Protein AF-A0A5C6TJ31-F1 (afdb_monomer_lite)

Sequence (411 aa):
MTGNLILTTVEGSIDGLYTPEGHFLTENKELDAENEVLGFDVGRQWDLEPAGDDDKGMSNGYLMEEHEMTRRWHDHAVLLIPKEGLLDLTHHPGVTPVVAMVVDDLEKNPGGTVKVAENIIDELCDSGNDTQVLCTCINPIVNWCLRSGYMPLYTTAFRKTPITVVHVLVEYLAKKYQGSEDSIDWKEWLDDITKKPIGRFGISYRNFSRTILAVSPPVWKSFDAWSETIMDEKLDSELSWEYKDLEMILDLIRLRCDNTHWIVNRLLPRVASGYHNEGHSALLIQLLFHIYQFRKEPQFKHAKAMFESIINHSDGKLNFSPDRLEPTEEAWLVQTPRHDMICGPFVRLTTECHAIGAFVEASRVLKETFSLFVAEKVKWILVKDPFGVIFCLITPLIRLSADGLWRKIPA

Foldseek 3Di:
DDDDPPPPDDFDWAQFDADLVGHTDDGTDRDDCVPDDQDDDPVPPPPDDDPDPDDPDDDDPPPPDPPPPDDCPPPDDDHDAPLVRLLVCLPPPCNLSSLVVLLVCCVVPVVVRLVSLLSSLVSNLVVPDDPVSNLSRNLSVLLSCLVVVVVVSVVSNCVRPVLSSLLSVLVSLCVVQVVNLLPDPVCSNCVVLLPDQLLSVLVSCLSNLVSNCVRDVSNSVNVVVVSLVSNQVRLVVAQADFLVSLVSLVSVLVVVLVPVVCNLPGSLLSLLQHDQDPRSLVSLLVNLVVLLVCCVDSSSVVSLSSLVSNLVNNVLSPAQALVLLADPPPPPPDPPDPLCVRQVSSLVSLVSCLVSPVPVSSVVSVVVNVVNCVVCVVPNVPRPCPVSCCVNPVVSVVVCVVVVSPVPDDD

Structure (mmCIF, N/CA/C/O backbone):
data_AF-A0A5C6TJ31-F1
#
_entry.id   AF-A0A5C6TJ31-F1
#
loop_
_atom_site.group_PDB
_atom_site.id
_atom_site.type_symbol
_atom_site.label_atom_id
_atom_site.label_alt_id
_atom_site.label_comp_id
_atom_site.label_asym_id
_atom_site.label_entity_id
_atom_site.label_seq_id
_atom_site.pdbx_PDB_ins_code
_atom_site.Cartn_x
_atom_site.Cartn_y
_atom_site.Cartn_z
_atom_site.occupancy
_atom_site.B_iso_or_equiv
_atom_site.auth_seq_id
_atom_site.auth_comp_id
_atom_site.auth_asym_id
_atom_site.auth_atom_id
_atom_site.pdbx_PDB_model_num
ATOM 1 N N . MET A 1 1 ? 43.119 44.241 -17.712 1.00 30.22 1 MET A N 1
ATOM 2 C CA . MET A 1 1 ? 44.064 43.113 -17.829 1.00 30.22 1 MET A CA 1
ATOM 3 C C . MET A 1 1 ? 43.273 41.938 -18.360 1.00 30.22 1 MET A C 1
ATOM 5 O O . MET A 1 1 ? 42.423 41.415 -17.658 1.00 30.22 1 MET A O 1
ATOM 9 N N . THR A 1 2 ? 43.457 41.653 -19.642 1.00 26.61 2 THR A N 1
ATOM 10 C CA . THR A 1 2 ? 42.847 40.562 -20.404 1.00 26.61 2 THR A CA 1
ATOM 11 C C . THR A 1 2 ? 43.470 39.238 -19.970 1.00 26.61 2 THR A C 1
ATOM 13 O O . THR A 1 2 ? 44.657 39.011 -20.191 1.00 26.61 2 THR A O 1
ATOM 16 N N . GLY A 1 3 ? 42.689 38.391 -19.301 1.00 26.25 3 GLY A N 1
ATOM 17 C CA . GLY A 1 3 ? 43.051 36.996 -19.076 1.00 26.25 3 GLY A CA 1
ATOM 18 C C . GLY A 1 3 ? 42.711 36.201 -20.328 1.00 26.25 3 GLY A C 1
ATOM 19 O O . GLY A 1 3 ? 41.540 36.094 -20.679 1.00 26.25 3 GLY A O 1
ATOM 20 N N . ASN A 1 4 ? 43.734 35.696 -21.013 1.00 27.36 4 ASN A N 1
ATOM 21 C CA . ASN A 1 4 ? 43.588 34.786 -22.142 1.00 27.36 4 ASN A CA 1
ATOM 22 C C . ASN A 1 4 ? 42.868 33.511 -21.680 1.00 27.36 4 ASN A C 1
ATOM 24 O O . ASN A 1 4 ? 43.435 32.719 -20.927 1.00 27.36 4 ASN A O 1
ATOM 28 N N . LEU A 1 5 ? 41.635 33.311 -22.146 1.00 26.77 5 LEU A N 1
ATOM 29 C CA . LEU A 1 5 ? 41.031 31.986 -22.229 1.00 26.77 5 LEU A CA 1
ATOM 30 C C . LEU A 1 5 ? 41.810 31.226 -23.303 1.00 26.77 5 LEU A C 1
ATOM 32 O O . LEU A 1 5 ? 41.715 31.535 -24.487 1.00 26.77 5 LEU A O 1
ATOM 36 N N . ILE A 1 6 ? 42.640 30.280 -22.873 1.00 25.33 6 ILE A N 1
ATOM 37 C CA . ILE A 1 6 ? 43.228 29.290 -23.770 1.00 25.33 6 ILE A CA 1
ATOM 38 C C . ILE A 1 6 ? 42.062 28.411 -24.229 1.00 25.33 6 ILE A C 1
ATOM 40 O O . ILE A 1 6 ? 41.575 27.579 -23.468 1.00 25.33 6 ILE A O 1
ATOM 44 N N . LEU A 1 7 ? 41.583 28.645 -25.451 1.00 29.34 7 LEU A N 1
ATOM 45 C CA . LEU A 1 7 ? 40.771 27.685 -26.188 1.00 29.34 7 LEU A CA 1
ATOM 46 C C . LEU A 1 7 ? 41.689 26.503 -26.505 1.00 29.34 7 LEU A C 1
ATOM 48 O O . LEU A 1 7 ? 42.537 26.583 -27.387 1.00 29.34 7 LEU A O 1
ATOM 52 N N . THR A 1 8 ? 41.587 25.428 -25.730 1.00 27.31 8 THR A N 1
ATOM 53 C CA . THR A 1 8 ? 42.120 24.133 -26.156 1.00 27.31 8 THR A CA 1
ATOM 54 C C . THR A 1 8 ? 41.256 23.637 -27.305 1.00 27.31 8 THR A C 1
ATOM 56 O O . THR A 1 8 ? 40.113 23.239 -27.088 1.00 27.31 8 THR A O 1
ATOM 59 N N . THR A 1 9 ? 41.798 23.681 -28.517 1.00 33.47 9 THR A N 1
ATOM 60 C CA . THR A 1 9 ? 41.231 23.034 -29.698 1.00 33.47 9 THR A CA 1
ATOM 61 C C . THR A 1 9 ? 41.235 21.527 -29.450 1.00 33.47 9 THR A C 1
ATOM 63 O O . THR A 1 9 ? 42.295 20.915 -29.318 1.00 33.47 9 THR A O 1
ATOM 66 N N . VAL A 1 10 ? 40.054 20.933 -29.290 1.00 33.75 10 VAL A N 1
ATOM 67 C CA . VAL A 1 10 ? 39.904 19.477 -29.240 1.00 33.75 10 VAL A CA 1
ATOM 68 C C . VAL A 1 10 ? 39.718 19.021 -30.680 1.00 33.75 10 VAL A C 1
ATOM 70 O O . VAL A 1 10 ? 38.647 19.209 -31.250 1.00 33.75 10 VAL A O 1
ATOM 73 N N . GLU A 1 11 ? 40.766 18.463 -31.281 1.00 35.94 11 GLU A N 1
ATOM 74 C CA . GLU A 1 11 ? 40.647 17.738 -32.547 1.00 35.94 11 GLU A CA 1
ATOM 75 C C . GLU A 1 11 ? 39.843 16.458 -32.281 1.00 35.94 11 GLU A C 1
ATOM 77 O O . GLU A 1 11 ? 40.308 15.535 -31.609 1.00 35.94 11 GLU A O 1
ATOM 82 N N . GLY A 1 12 ? 38.595 16.431 -32.745 1.00 40.09 12 GLY A N 1
ATOM 83 C CA . GLY A 1 12 ? 37.736 15.253 -32.719 1.00 40.09 12 GLY A CA 1
ATOM 84 C C . GLY A 1 12 ? 37.425 14.817 -34.145 1.00 40.09 12 GLY A C 1
ATOM 85 O O . GLY A 1 12 ? 36.952 15.623 -34.944 1.00 40.09 12 GLY A O 1
ATOM 86 N N . SER A 1 13 ? 37.674 13.550 -34.476 1.00 40.38 13 SER A N 1
ATOM 87 C CA . SER A 1 13 ? 37.190 12.965 -35.727 1.00 40.38 13 SER A CA 1
ATOM 88 C C . SER A 1 13 ? 35.717 12.593 -35.581 1.00 40.38 13 SER A C 1
ATOM 90 O O . SER A 1 13 ? 35.320 11.985 -34.585 1.00 40.38 13 SER A O 1
ATOM 92 N N . ILE A 1 14 ? 34.896 12.945 -36.572 1.00 46.50 14 ILE A N 1
ATOM 93 C CA . ILE A 1 14 ? 33.524 12.442 -36.656 1.00 46.50 14 ILE A CA 1
ATOM 94 C C . ILE A 1 14 ? 33.490 11.276 -37.627 1.00 46.50 14 ILE A C 1
ATOM 96 O O . ILE A 1 14 ? 33.627 11.447 -38.839 1.00 46.50 14 ILE A O 1
ATOM 100 N N . ASP A 1 15 ? 33.268 10.090 -37.063 1.00 41.22 15 ASP A N 1
ATOM 101 C CA . ASP A 1 15 ? 33.197 8.833 -37.809 1.00 41.22 15 ASP A CA 1
ATOM 102 C C . ASP A 1 15 ? 31.995 8.814 -38.771 1.00 41.22 15 ASP A C 1
ATOM 104 O O . ASP A 1 15 ? 32.052 8.171 -39.815 1.00 41.22 15 ASP A O 1
ATOM 108 N N . GLY A 1 16 ? 30.933 9.584 -38.492 1.00 40.94 16 GLY A N 1
ATOM 109 C CA . GLY A 1 16 ? 29.906 9.883 -39.487 1.00 40.94 16 GLY A CA 1
ATOM 110 C C . GLY A 1 16 ? 28.793 10.835 -39.045 1.00 40.94 16 GLY A C 1
ATOM 111 O O . GLY A 1 16 ? 28.482 10.964 -37.864 1.00 40.94 16 GLY A O 1
ATOM 112 N N . LEU A 1 17 ? 28.186 11.503 -40.027 1.00 46.19 17 LEU A N 1
ATOM 113 C CA . LEU A 1 17 ? 27.038 12.402 -39.886 1.00 46.19 17 LEU A CA 1
ATOM 114 C C . LEU A 1 17 ? 25.774 11.727 -40.419 1.00 46.19 17 LEU A C 1
ATOM 116 O O . LEU A 1 17 ? 25.800 11.108 -41.483 1.00 46.19 17 LEU A O 1
ATOM 120 N N . TYR A 1 18 ? 24.662 11.890 -39.705 1.00 42.28 18 TYR A N 1
ATOM 121 C CA . TYR A 1 18 ? 23.363 11.310 -40.050 1.00 42.28 18 TYR A CA 1
ATOM 122 C C . TYR A 1 18 ? 22.241 12.339 -39.842 1.00 42.28 18 TYR A C 1
ATOM 124 O O . TYR A 1 18 ? 22.379 13.245 -39.020 1.00 42.28 18 TYR A O 1
ATOM 132 N N . THR A 1 19 ? 21.127 12.213 -40.567 1.00 41.00 19 THR A N 1
ATOM 133 C CA . THR A 1 19 ? 19.912 13.013 -40.314 1.00 41.00 19 THR A CA 1
ATOM 134 C C . THR A 1 19 ? 19.169 12.517 -39.062 1.00 41.00 19 THR A C 1
ATOM 136 O O . THR A 1 19 ? 19.394 11.379 -38.642 1.00 41.00 19 THR A O 1
ATOM 139 N N . PRO A 1 20 ? 18.237 13.305 -38.485 1.00 35.97 20 PRO A N 1
ATOM 140 C CA . PRO A 1 20 ? 17.382 12.854 -37.377 1.00 35.97 20 PRO A CA 1
ATOM 141 C C . PRO A 1 20 ? 16.565 11.585 -37.684 1.00 35.97 20 PRO A C 1
ATOM 143 O O . PRO A 1 20 ? 16.226 10.829 -36.779 1.00 35.97 20 PRO A O 1
ATOM 146 N N . GLU A 1 21 ? 16.273 11.320 -38.959 1.00 35.50 21 GLU A N 1
ATOM 147 C CA . GLU A 1 21 ? 15.597 10.109 -39.445 1.00 35.50 21 GLU A CA 1
ATOM 148 C C . GLU A 1 21 ? 16.565 8.944 -39.733 1.00 35.50 21 GLU A C 1
ATOM 150 O O . GLU A 1 21 ? 16.144 7.903 -40.236 1.00 35.50 21 GLU A O 1
ATOM 155 N N . GLY A 1 22 ? 17.859 9.104 -39.439 1.00 33.72 22 GLY A N 1
ATOM 156 C CA . GLY A 1 22 ? 18.880 8.063 -39.565 1.00 33.72 22 GLY A CA 1
ATOM 157 C C . GLY A 1 22 ? 19.508 7.920 -40.954 1.00 33.72 22 GLY A C 1
ATOM 158 O O . GLY A 1 22 ? 20.208 6.936 -41.198 1.00 33.72 22 GLY A O 1
ATOM 159 N N . HIS A 1 23 ? 19.300 8.868 -41.875 1.00 40.34 23 HIS A N 1
ATOM 160 C CA . HIS A 1 23 ? 19.942 8.810 -43.192 1.00 40.34 23 HIS A CA 1
ATOM 161 C C . HIS A 1 23 ? 21.413 9.212 -43.094 1.00 40.34 23 HIS A C 1
ATOM 163 O O . HIS A 1 23 ? 21.731 10.277 -42.572 1.00 40.34 23 HIS A O 1
ATOM 169 N N . PHE A 1 24 ? 22.304 8.374 -43.618 1.00 40.56 24 PHE A N 1
ATOM 170 C CA . PHE A 1 24 ? 23.742 8.635 -43.649 1.00 40.56 24 PHE A CA 1
ATOM 171 C C . PHE A 1 24 ? 24.081 9.802 -44.582 1.00 40.56 24 PHE A C 1
ATOM 173 O O . PHE A 1 24 ? 23.656 9.819 -45.738 1.00 40.56 24 PHE A O 1
ATOM 180 N N . LEU A 1 25 ? 24.852 10.764 -44.075 1.00 45.09 25 LEU A N 1
ATOM 181 C CA . LEU A 1 25 ? 25.280 11.954 -44.805 1.00 45.09 25 LEU A CA 1
ATOM 182 C C . LEU A 1 25 ? 26.745 11.851 -45.252 1.00 45.09 25 LEU A C 1
ATOM 184 O O . LEU A 1 25 ? 27.029 12.135 -46.412 1.00 45.09 25 LEU A O 1
ATOM 188 N N . THR A 1 26 ? 27.671 11.455 -44.367 1.00 44.28 26 THR A N 1
ATOM 189 C CA . THR A 1 26 ? 29.106 11.275 -44.688 1.00 44.28 26 THR A CA 1
ATOM 190 C C . THR A 1 26 ? 29.853 10.534 -43.567 1.00 44.28 26 THR A C 1
ATOM 192 O O . THR A 1 26 ? 29.383 10.558 -42.433 1.00 44.28 26 THR A O 1
ATOM 195 N N . GLU A 1 27 ? 31.016 9.930 -43.854 1.00 44.12 27 GLU A N 1
ATOM 196 C CA . GLU A 1 27 ? 31.978 9.377 -42.870 1.00 44.12 27 GLU A CA 1
ATOM 197 C C . GLU A 1 27 ? 33.324 10.117 -42.913 1.00 44.12 27 GLU A C 1
ATOM 199 O O . GLU A 1 27 ? 33.646 10.736 -43.928 1.00 44.12 27 GLU A O 1
ATOM 204 N N . ASN A 1 28 ? 34.100 10.021 -41.826 1.00 39.88 28 ASN A N 1
ATOM 205 C CA . ASN A 1 28 ? 35.513 10.416 -41.725 1.00 39.88 28 ASN A CA 1
ATOM 206 C C . ASN A 1 28 ? 35.839 11.827 -42.237 1.00 39.88 28 ASN A C 1
ATOM 208 O O . ASN A 1 28 ? 36.652 11.998 -43.148 1.00 39.88 28 ASN A O 1
ATOM 212 N N . LYS A 1 29 ? 35.229 12.850 -41.631 1.00 46.78 29 LYS A N 1
ATOM 213 C CA . LYS A 1 29 ? 35.625 14.242 -41.876 1.00 46.78 29 LYS A CA 1
ATOM 214 C C . LYS A 1 29 ? 36.415 14.767 -40.677 1.00 46.78 29 LYS A C 1
ATOM 216 O O . LYS A 1 29 ? 35.905 14.765 -39.557 1.00 46.78 29 LYS A O 1
ATOM 221 N N . GLU A 1 30 ? 37.654 15.194 -40.914 1.00 40.50 30 GLU A N 1
ATOM 222 C CA . GLU A 1 30 ? 38.370 16.071 -39.983 1.00 40.50 30 GLU A CA 1
ATOM 223 C C . GLU A 1 30 ? 37.654 17.423 -39.999 1.00 40.50 30 GLU A C 1
ATOM 225 O O . GLU A 1 30 ? 37.499 18.035 -41.058 1.00 40.50 30 GLU A O 1
ATOM 230 N N . LEU A 1 31 ? 37.136 17.834 -38.845 1.00 45.06 31 LEU A N 1
ATOM 231 C CA . LEU A 1 31 ? 36.422 19.095 -38.702 1.00 45.06 31 LEU A CA 1
ATOM 232 C C . LEU A 1 31 ? 37.384 20.134 -38.144 1.00 45.06 31 LEU A C 1
ATOM 234 O O . LEU A 1 31 ? 37.919 19.973 -37.046 1.00 45.06 31 LEU A O 1
ATOM 238 N N . ASP A 1 32 ? 37.593 21.198 -38.908 1.00 42.03 32 ASP A N 1
ATOM 239 C CA . ASP A 1 32 ? 38.393 22.335 -38.477 1.00 42.03 32 ASP A CA 1
ATOM 240 C C . ASP A 1 32 ? 37.523 23.268 -37.627 1.00 42.03 32 ASP A C 1
ATOM 242 O O . ASP A 1 32 ? 36.708 24.033 -38.147 1.00 42.03 32 ASP A O 1
ATOM 246 N N . ALA A 1 33 ? 37.699 23.198 -36.306 1.00 40.59 33 ALA A N 1
ATOM 247 C CA . ALA A 1 33 ? 36.949 23.996 -35.340 1.00 40.59 33 ALA A CA 1
ATOM 248 C C . ALA A 1 33 ? 37.128 25.520 -35.513 1.00 40.59 33 ALA A C 1
ATOM 250 O O . ALA A 1 33 ? 36.310 26.279 -34.991 1.00 40.59 33 ALA A O 1
ATOM 251 N N . GLU A 1 34 ? 38.167 25.986 -36.224 1.00 36.69 34 GLU A N 1
ATOM 252 C CA . GLU A 1 34 ? 38.384 27.415 -36.492 1.00 36.69 34 GLU A CA 1
ATOM 253 C C . GLU A 1 34 ? 37.580 27.927 -37.699 1.00 36.69 34 GLU A C 1
ATOM 255 O O . GLU A 1 34 ? 37.225 29.107 -37.733 1.00 36.69 34 GLU A O 1
ATOM 260 N N . ASN A 1 35 ? 37.249 27.057 -38.663 1.00 35.12 35 ASN A N 1
ATOM 261 C CA . ASN A 1 35 ? 36.611 27.437 -39.933 1.00 35.12 35 ASN A CA 1
ATOM 262 C C . ASN A 1 35 ? 35.199 26.860 -40.130 1.00 35.12 35 ASN A C 1
ATOM 264 O O . ASN A 1 35 ? 34.383 27.445 -40.847 1.00 35.12 35 ASN A O 1
ATOM 268 N N . GLU A 1 36 ? 34.875 25.739 -39.489 1.00 37.50 36 GLU A N 1
ATOM 269 C CA . GLU A 1 36 ? 33.559 25.108 -39.539 1.00 37.50 36 GLU A CA 1
ATOM 270 C C . GLU A 1 36 ? 32.811 25.405 -38.233 1.00 37.50 36 GLU A C 1
ATOM 272 O O . GLU A 1 36 ? 32.905 24.687 -37.241 1.00 37.50 36 GLU A O 1
ATOM 277 N N . VAL A 1 37 ? 32.068 26.517 -38.213 1.00 36.03 37 VAL A N 1
ATOM 278 C CA . VAL A 1 37 ? 31.264 26.912 -37.047 1.00 36.03 37 VAL A CA 1
ATOM 279 C C . VAL A 1 37 ? 30.212 25.842 -36.752 1.00 36.03 37 VAL A C 1
ATOM 281 O O . VAL A 1 37 ? 29.202 25.743 -37.448 1.00 36.03 37 VAL A O 1
ATOM 284 N N . LEU A 1 38 ? 30.415 25.090 -35.671 1.00 43.53 38 LEU A N 1
ATOM 285 C CA . LEU A 1 38 ? 29.417 24.205 -35.070 1.00 43.53 38 LEU A CA 1
ATOM 286 C C . LEU A 1 38 ? 29.265 24.574 -33.587 1.00 43.53 38 LEU A C 1
ATOM 288 O O . LEU A 1 38 ? 29.634 23.824 -32.693 1.00 43.53 38 LEU A O 1
ATOM 292 N N . GLY A 1 39 ? 28.743 25.779 -33.332 1.00 32.53 39 GLY A N 1
ATOM 293 C CA . GLY A 1 39 ? 28.437 26.282 -31.989 1.00 32.53 39 GLY A CA 1
ATOM 294 C C . GLY A 1 39 ? 27.936 27.731 -31.996 1.00 32.53 39 GLY A C 1
ATOM 295 O O . GLY A 1 39 ? 28.534 28.599 -32.626 1.00 32.53 39 GLY A O 1
ATOM 296 N N . PHE A 1 40 ? 26.814 27.986 -31.320 1.00 31.69 40 PHE A N 1
ATOM 297 C CA . PHE A 1 40 ? 26.143 29.289 -31.233 1.00 31.69 40 PHE A CA 1
ATOM 298 C C . PHE A 1 40 ? 26.734 30.128 -30.080 1.00 31.69 40 PHE A C 1
ATOM 300 O O . PHE A 1 40 ? 26.776 29.655 -28.946 1.00 31.69 40 PHE A O 1
ATOM 307 N N . ASP A 1 41 ? 27.128 31.381 -30.335 1.00 32.56 41 ASP A N 1
ATOM 308 C CA . ASP A 1 41 ? 27.379 32.390 -29.292 1.00 32.56 41 ASP A CA 1
ATOM 309 C C . ASP A 1 41 ? 26.077 33.168 -29.041 1.00 32.56 41 ASP A C 1
ATOM 311 O O . ASP A 1 41 ? 25.652 33.994 -29.854 1.00 32.56 41 ASP A O 1
ATOM 315 N N . VAL A 1 42 ? 25.417 32.889 -27.914 1.00 35.09 42 VAL A N 1
ATOM 316 C CA . VAL A 1 42 ? 24.144 33.519 -27.513 1.00 35.09 42 VAL A CA 1
ATOM 317 C C . VAL A 1 42 ? 24.301 35.037 -27.284 1.00 35.09 42 VAL A C 1
ATOM 319 O O . VAL A 1 42 ? 23.316 35.772 -27.308 1.00 35.09 42 VAL A O 1
ATOM 322 N N . GLY A 1 43 ? 25.529 35.548 -27.128 1.00 35.78 43 GLY A N 1
ATOM 323 C CA . GLY A 1 43 ? 25.809 36.963 -26.877 1.00 35.78 43 GLY A CA 1
ATOM 324 C C . GLY A 1 43 ? 25.812 37.878 -28.108 1.00 35.78 43 GLY A C 1
ATOM 325 O O . GLY A 1 43 ? 25.883 39.094 -27.939 1.00 35.78 43 GLY A O 1
ATOM 326 N N . ARG A 1 44 ? 25.741 37.342 -29.337 1.00 38.81 44 ARG A N 1
ATOM 327 C CA . ARG A 1 44 ? 25.917 38.126 -30.583 1.00 38.81 44 ARG A CA 1
ATOM 328 C C . ARG A 1 44 ? 24.665 38.299 -31.442 1.00 38.81 44 ARG A C 1
ATOM 330 O O . ARG A 1 44 ? 24.761 38.710 -32.594 1.00 38.81 44 ARG A O 1
ATOM 337 N N . GLN A 1 45 ? 23.478 38.038 -30.904 1.00 37.31 45 GLN A N 1
ATOM 338 C CA . GLN A 1 45 ? 22.242 38.060 -31.695 1.00 37.31 45 GLN A CA 1
ATOM 339 C C . GLN A 1 45 ? 21.772 39.466 -32.145 1.00 37.31 45 GLN A C 1
ATOM 341 O O . GLN A 1 45 ? 20.673 39.577 -32.677 1.00 37.31 45 GLN A O 1
ATOM 346 N N . TRP A 1 46 ? 22.526 40.549 -31.911 1.00 35.75 46 TRP A N 1
ATOM 347 C CA . TRP A 1 46 ? 22.027 41.922 -32.117 1.00 35.75 46 TRP A CA 1
ATOM 348 C C . TRP A 1 46 ? 22.612 42.690 -33.314 1.00 35.75 46 TRP A C 1
ATOM 350 O O . TRP A 1 46 ? 22.091 43.758 -33.607 1.00 35.75 46 TRP A O 1
ATOM 360 N N . ASP A 1 47 ? 23.577 42.148 -34.070 1.00 35.91 47 ASP A N 1
ATOM 361 C CA . ASP A 1 47 ? 24.265 42.927 -35.126 1.00 35.91 47 ASP A CA 1
ATOM 362 C C . ASP A 1 47 ? 24.164 42.358 -36.557 1.00 35.91 47 ASP A C 1
ATOM 364 O O . ASP A 1 47 ? 24.973 42.697 -37.419 1.00 35.91 47 ASP A O 1
ATOM 368 N N . LEU A 1 48 ? 23.179 41.512 -36.865 1.00 40.00 48 LEU A N 1
ATOM 369 C CA . LEU A 1 48 ? 22.950 41.070 -38.248 1.00 40.00 48 LEU A CA 1
ATOM 370 C C . LEU A 1 48 ? 21.645 41.657 -38.785 1.00 40.00 48 LEU A C 1
ATOM 372 O O . LEU A 1 48 ? 20.598 41.009 -38.778 1.00 40.00 48 LEU A O 1
ATOM 376 N N . GLU A 1 49 ? 21.717 42.903 -39.257 1.00 33.81 49 GLU A N 1
ATOM 377 C CA . GLU A 1 49 ? 20.713 43.423 -40.185 1.00 33.81 49 GLU A CA 1
ATOM 378 C C . GLU A 1 49 ? 20.723 42.576 -41.474 1.00 33.81 49 GLU A C 1
ATOM 380 O O . GLU A 1 49 ? 21.796 42.196 -41.957 1.00 33.81 49 GLU A O 1
ATOM 385 N N . PRO A 1 50 ? 19.556 42.255 -42.058 1.00 40.12 50 PRO A N 1
ATOM 386 C CA . PRO A 1 50 ? 19.511 41.564 -43.337 1.00 40.12 50 PRO A CA 1
ATOM 387 C C . PRO A 1 50 ? 20.079 42.481 -44.426 1.00 40.12 50 PRO A C 1
ATOM 389 O O . PRO A 1 50 ? 19.644 43.623 -44.567 1.00 40.12 50 PRO A O 1
ATOM 392 N N . ALA A 1 51 ? 21.039 41.976 -45.205 1.00 39.25 51 ALA A N 1
ATOM 393 C CA . ALA A 1 51 ? 21.554 42.672 -46.377 1.00 39.25 51 ALA A CA 1
ATOM 394 C C . ALA A 1 51 ? 20.388 43.000 -47.326 1.00 39.25 51 ALA A C 1
ATOM 396 O O . ALA A 1 51 ? 19.753 42.101 -47.878 1.00 39.25 51 ALA A O 1
ATOM 397 N N . GLY A 1 52 ? 20.079 44.291 -47.452 1.00 30.80 52 GLY A N 1
ATOM 398 C CA . GLY A 1 52 ? 19.108 44.805 -48.409 1.00 30.80 52 GLY A CA 1
ATOM 399 C C . GLY A 1 52 ? 19.610 44.620 -49.840 1.00 30.80 52 GLY A C 1
ATOM 400 O O . GLY A 1 52 ? 20.793 44.785 -50.120 1.00 30.80 52 GLY A O 1
ATOM 401 N N . ASP A 1 53 ? 18.686 44.286 -50.734 1.00 41.16 53 ASP A N 1
ATOM 402 C CA . ASP A 1 53 ? 18.905 43.823 -52.113 1.00 41.16 53 ASP A CA 1
ATOM 403 C C . ASP A 1 53 ? 19.435 44.883 -53.107 1.00 41.16 53 ASP A C 1
ATOM 405 O O . ASP A 1 53 ? 19.389 44.684 -54.320 1.00 41.16 53 ASP A O 1
ATOM 409 N N . ASP A 1 54 ? 19.966 46.007 -52.632 1.00 42.56 54 ASP A N 1
ATOM 410 C CA . ASP A 1 54 ? 20.362 47.128 -53.482 1.00 42.56 54 ASP A CA 1
ATOM 411 C C . ASP A 1 54 ? 21.808 47.550 -53.217 1.00 42.56 54 ASP A C 1
ATOM 413 O O . ASP A 1 54 ? 22.061 48.574 -52.597 1.00 42.56 54 ASP A O 1
ATOM 417 N N . ASP A 1 55 ? 22.769 46.804 -53.767 1.00 39.09 55 ASP A N 1
ATOM 418 C CA . ASP A 1 55 ? 24.067 47.393 -54.110 1.00 39.09 55 ASP A CA 1
ATOM 419 C C . ASP A 1 55 ? 24.586 46.859 -55.449 1.00 39.09 55 ASP A C 1
ATOM 421 O O . ASP A 1 55 ? 25.340 45.891 -55.582 1.00 39.09 55 ASP A O 1
ATOM 425 N N . LYS A 1 56 ? 24.153 47.555 -56.504 1.00 44.28 56 LYS A N 1
ATOM 426 C CA . LYS A 1 56 ? 24.809 47.541 -57.807 1.00 44.28 56 LYS A CA 1
ATOM 427 C C . LYS A 1 56 ? 26.096 48.355 -57.722 1.00 44.28 56 LYS A C 1
ATOM 429 O O . LYS A 1 56 ? 26.064 49.572 -57.877 1.00 44.28 56 LYS A O 1
ATOM 434 N N . GLY A 1 57 ? 27.230 47.670 -57.646 1.00 37.81 57 GLY A N 1
ATOM 435 C CA . GLY A 1 57 ? 28.491 48.234 -58.119 1.00 37.81 57 GLY A CA 1
ATOM 436 C C . GLY A 1 57 ? 29.704 47.854 -57.293 1.00 37.81 57 GLY A C 1
ATOM 437 O O . GLY A 1 57 ? 30.008 48.511 -56.311 1.00 37.81 57 GLY A O 1
ATOM 438 N N . MET A 1 58 ? 30.443 46.855 -57.769 1.00 29.97 58 MET A N 1
ATOM 439 C CA . MET A 1 58 ? 31.882 46.921 -58.070 1.00 29.97 58 MET A CA 1
ATOM 440 C C . MET A 1 58 ? 32.367 45.491 -58.307 1.00 29.97 58 MET A C 1
ATOM 442 O O . MET A 1 58 ? 32.315 44.634 -57.430 1.00 29.97 58 MET A O 1
ATOM 446 N N . SER A 1 59 ? 32.819 45.228 -59.531 1.00 40.03 59 SER A N 1
ATOM 447 C CA . SER A 1 59 ? 33.491 43.983 -59.878 1.00 40.03 59 SER A CA 1
ATOM 448 C C . SER A 1 59 ? 34.788 43.848 -59.088 1.00 40.03 59 SER A C 1
ATOM 450 O O . SER A 1 59 ? 35.566 44.798 -59.062 1.00 40.03 59 SER A O 1
ATOM 452 N N . ASN A 1 60 ? 35.095 42.652 -58.599 1.00 30.72 60 ASN A N 1
ATOM 453 C CA . ASN A 1 60 ? 36.475 42.184 -58.578 1.00 30.72 60 ASN A CA 1
ATOM 454 C C . ASN A 1 60 ? 36.498 40.689 -58.894 1.00 30.72 60 ASN A C 1
ATOM 456 O O . ASN A 1 60 ? 35.864 39.874 -58.228 1.00 30.72 60 ASN A O 1
ATOM 460 N N . GLY A 1 61 ? 37.185 40.368 -59.989 1.00 31.27 61 GLY A N 1
ATOM 461 C CA . GLY A 1 61 ? 37.297 39.044 -60.585 1.00 31.27 61 GLY A CA 1
ATOM 462 C C . GLY A 1 61 ? 38.181 38.107 -59.772 1.00 31.27 61 GLY A C 1
ATOM 463 O O . GLY A 1 61 ? 39.280 37.787 -60.200 1.00 31.27 61 GLY A O 1
ATOM 464 N N . TYR A 1 62 ? 37.664 37.657 -58.631 1.00 30.98 62 TYR A N 1
ATOM 465 C CA . TYR A 1 62 ? 38.226 36.580 -57.805 1.00 30.98 62 TYR A CA 1
ATOM 466 C C . TYR A 1 62 ? 37.170 35.504 -57.478 1.00 30.98 62 TYR A C 1
ATOM 468 O O . TYR A 1 62 ? 37.286 34.778 -56.502 1.00 30.98 62 TYR A O 1
ATOM 476 N N . LEU A 1 63 ? 36.111 35.407 -58.290 1.00 35.06 63 LEU A N 1
ATOM 477 C CA . LEU A 1 63 ? 34.954 34.525 -58.063 1.00 35.06 63 LEU A CA 1
ATOM 478 C C . LEU A 1 63 ? 34.988 33.205 -58.852 1.00 35.06 63 LEU A C 1
ATOM 480 O O . LEU A 1 63 ? 33.959 32.556 -59.010 1.00 35.06 63 LEU A O 1
ATOM 484 N N . MET A 1 64 ? 36.136 32.793 -59.384 1.00 34.53 64 MET A N 1
ATOM 485 C CA . MET A 1 64 ? 36.229 31.575 -60.196 1.00 34.53 64 MET A CA 1
ATOM 486 C C . MET A 1 64 ? 37.571 30.885 -59.944 1.00 34.53 64 MET A C 1
ATOM 488 O O . MET A 1 64 ? 38.484 31.103 -60.725 1.00 34.53 64 MET A O 1
ATOM 492 N N . GLU A 1 65 ? 37.695 30.133 -58.840 1.00 29.22 65 GLU A N 1
ATOM 493 C CA . GLU A 1 65 ? 38.456 28.856 -58.783 1.00 29.22 65 GLU A CA 1
ATOM 494 C C . GLU A 1 65 ? 38.473 28.146 -57.406 1.00 29.22 65 GLU A C 1
ATOM 496 O O . GLU A 1 65 ? 38.952 27.024 -57.331 1.00 29.22 65 GLU A O 1
ATOM 501 N N . GLU A 1 66 ? 37.856 28.678 -56.340 1.00 30.58 66 GLU A N 1
ATOM 502 C CA . GLU A 1 66 ? 37.755 27.971 -55.033 1.00 30.58 66 GLU A CA 1
ATOM 503 C C . GLU A 1 66 ? 36.314 27.606 -54.611 1.00 30.58 66 GLU A C 1
ATOM 505 O O . GLU A 1 66 ? 35.993 27.444 -53.434 1.00 30.58 66 GLU A O 1
ATOM 510 N N . HIS A 1 67 ? 35.407 27.435 -55.573 1.00 30.91 67 HIS A N 1
ATOM 511 C CA . HIS A 1 67 ? 34.002 27.090 -55.310 1.00 30.91 67 HIS A CA 1
ATOM 512 C C . HIS A 1 67 ? 33.687 25.588 -55.403 1.00 30.91 67 HIS A C 1
ATOM 514 O O . HIS A 1 67 ? 32.631 25.214 -55.908 1.00 30.91 67 HIS A O 1
ATOM 520 N N . GLU A 1 68 ? 34.549 24.718 -54.867 1.00 32.47 68 GLU A N 1
ATOM 521 C CA . GLU A 1 68 ? 34.192 23.300 -54.654 1.00 32.47 68 GLU A CA 1
ATOM 522 C C . GLU A 1 68 ? 33.997 22.893 -53.185 1.00 32.47 68 GLU A C 1
ATOM 524 O O . GLU A 1 68 ? 33.460 21.817 -52.937 1.00 32.47 68 GLU A O 1
ATOM 529 N N . MET A 1 69 ? 34.305 23.744 -52.195 1.00 31.75 69 MET A N 1
ATOM 530 C CA . MET A 1 69 ? 34.263 23.326 -50.778 1.00 31.75 69 MET A CA 1
ATOM 531 C C . MET A 1 69 ? 33.228 24.017 -49.883 1.00 31.75 69 MET A C 1
ATOM 533 O O . MET A 1 69 ? 33.263 23.863 -48.669 1.00 31.75 69 MET A O 1
ATOM 537 N N . THR A 1 70 ? 32.236 24.708 -50.447 1.00 34.28 70 THR A N 1
ATOM 538 C CA . THR A 1 70 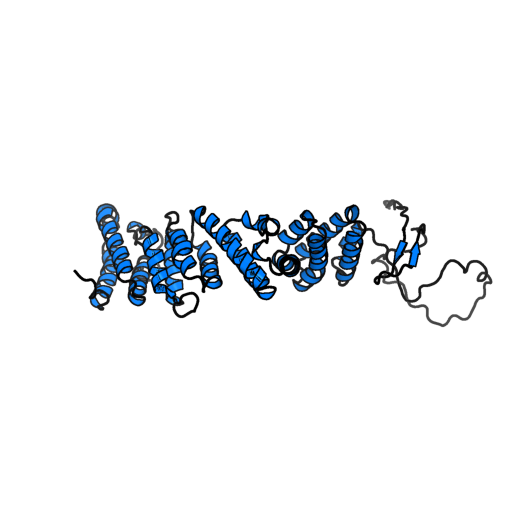? 31.105 25.230 -49.658 1.00 34.28 70 THR A CA 1
ATOM 539 C C . THR A 1 70 ? 29.775 24.994 -50.366 1.00 34.28 70 THR A C 1
ATOM 541 O O . THR A 1 70 ? 29.201 25.874 -51.007 1.00 34.28 70 THR A O 1
ATOM 544 N N . ARG A 1 71 ? 29.215 23.786 -50.219 1.00 34.06 71 ARG A N 1
ATOM 545 C CA . ARG A 1 71 ? 27.767 23.628 -50.413 1.00 34.06 71 ARG A CA 1
ATOM 546 C C . ARG A 1 71 ? 27.067 24.324 -49.250 1.00 34.06 71 ARG A C 1
ATOM 548 O O . ARG A 1 71 ? 27.052 23.814 -48.135 1.00 34.06 71 ARG A O 1
ATOM 555 N N . ARG A 1 72 ? 26.490 25.496 -49.520 1.00 37.25 72 ARG A N 1
ATOM 556 C CA . ARG A 1 72 ? 25.525 26.147 -48.630 1.00 37.25 72 ARG A CA 1
ATOM 557 C C . ARG A 1 72 ? 24.313 25.222 -48.480 1.00 37.25 72 ARG A C 1
ATOM 559 O O . ARG A 1 72 ? 23.540 25.060 -49.423 1.00 37.25 72 ARG A O 1
ATOM 566 N N . TRP A 1 73 ? 24.151 24.602 -47.314 1.00 39.34 73 TRP A N 1
ATOM 567 C CA . TRP A 1 73 ? 22.917 23.903 -46.948 1.00 39.34 73 TRP A CA 1
ATOM 568 C C . TRP A 1 73 ? 21.889 24.967 -46.566 1.00 39.34 73 TRP A C 1
ATOM 570 O O . TRP A 1 73 ? 21.778 25.354 -45.410 1.00 39.34 73 TRP A O 1
ATOM 580 N N . HIS A 1 74 ? 21.212 25.525 -47.568 1.00 39.12 74 HIS A N 1
ATOM 581 C CA . HIS A 1 74 ? 20.488 26.791 -47.439 1.00 39.12 74 HIS A CA 1
ATOM 582 C C . HIS A 1 74 ? 19.296 26.814 -46.466 1.00 39.12 74 HIS A C 1
ATOM 584 O O . HIS A 1 74 ? 18.807 27.904 -46.208 1.00 39.12 74 HIS A O 1
ATOM 590 N N . ASP A 1 75 ? 18.903 25.694 -45.851 1.00 39.53 75 ASP A N 1
ATOM 591 C CA . ASP A 1 75 ? 17.774 25.655 -44.905 1.00 39.53 75 ASP A CA 1
ATOM 592 C C . ASP A 1 75 ? 18.046 24.839 -43.622 1.00 39.53 75 ASP A C 1
ATOM 594 O O . ASP A 1 75 ? 17.135 24.636 -42.823 1.00 39.53 75 ASP A O 1
ATOM 598 N N . HIS A 1 76 ? 19.269 24.327 -43.413 1.00 38.31 76 HIS A N 1
ATOM 599 C CA . HIS A 1 76 ? 19.561 23.391 -42.316 1.00 38.31 76 HIS A CA 1
ATOM 600 C C . HIS A 1 76 ? 20.872 23.744 -41.603 1.00 38.31 76 HIS A C 1
ATOM 602 O O . HIS A 1 76 ? 21.942 23.718 -42.208 1.00 38.31 76 HIS A O 1
ATOM 608 N N . ALA A 1 77 ? 20.788 24.035 -40.303 1.00 46.44 77 ALA A N 1
ATOM 609 C CA . ALA A 1 77 ? 21.944 24.134 -39.418 1.00 46.44 77 ALA A CA 1
ATOM 610 C C . ALA A 1 77 ? 22.193 22.768 -38.765 1.00 46.44 77 ALA A C 1
ATOM 612 O O . ALA A 1 77 ? 21.294 22.196 -38.149 1.00 46.44 77 ALA A O 1
ATOM 613 N N . VAL A 1 78 ? 23.410 22.249 -38.901 1.00 49.16 78 VAL A N 1
ATOM 614 C CA . VAL A 1 78 ? 23.876 21.096 -38.123 1.00 49.16 78 VAL A CA 1
ATOM 615 C C . VAL A 1 78 ? 24.518 21.650 -36.853 1.00 49.16 78 VAL A C 1
ATOM 617 O O . VAL A 1 78 ? 25.224 22.647 -36.926 1.00 49.16 78 VAL A O 1
ATOM 620 N N . LEU A 1 79 ? 24.261 21.051 -35.691 1.00 51.69 79 LEU A N 1
ATOM 621 C CA . LEU A 1 79 ? 25.017 21.325 -34.467 1.00 51.69 79 LEU A CA 1
ATOM 622 C C . LEU A 1 79 ? 25.691 20.035 -34.024 1.00 51.69 79 LEU A C 1
ATOM 624 O O . LEU A 1 79 ? 25.031 19.008 -33.873 1.00 51.69 79 LEU A O 1
ATOM 628 N N . LEU A 1 80 ? 26.996 20.108 -33.789 1.00 60.44 80 LEU A N 1
ATOM 629 C CA . LEU A 1 80 ? 27.735 19.044 -33.131 1.00 60.44 80 LEU A CA 1
ATOM 630 C C . LEU A 1 80 ? 27.843 19.387 -31.664 1.00 60.44 80 LEU A C 1
ATOM 632 O O . LEU A 1 80 ? 28.374 20.431 -31.297 1.00 60.44 80 LEU A O 1
ATOM 636 N N . ILE A 1 81 ? 27.309 18.507 -30.833 1.00 60.16 81 ILE A N 1
ATOM 637 C CA . ILE A 1 81 ? 27.249 18.729 -29.400 1.00 60.16 81 ILE A CA 1
ATOM 638 C C . ILE A 1 81 ? 27.990 17.568 -28.752 1.00 60.16 81 ILE A C 1
ATOM 640 O O . ILE A 1 81 ? 27.580 16.418 -28.943 1.00 60.16 81 ILE A O 1
ATOM 644 N N . PRO A 1 82 ? 29.082 17.836 -28.014 1.00 66.75 82 PRO A N 1
ATOM 645 C CA . PRO A 1 82 ? 29.709 16.826 -27.180 1.00 66.75 82 PRO A CA 1
ATOM 646 C C . PRO A 1 82 ? 28.662 16.184 -26.274 1.00 66.75 82 PRO A C 1
ATOM 648 O O . PRO A 1 82 ? 27.738 16.853 -25.810 1.00 66.75 82 PRO A O 1
ATOM 651 N N . LYS A 1 83 ? 28.806 14.890 -25.995 1.00 67.94 83 LYS A N 1
ATOM 652 C CA . LYS A 1 83 ? 27.854 14.137 -25.167 1.00 67.94 83 LYS A CA 1
ATOM 653 C C . LYS A 1 83 ? 27.594 14.811 -23.817 1.00 67.94 83 LYS A C 1
ATOM 655 O O . LYS A 1 83 ? 26.469 14.803 -23.325 1.00 67.94 83 LYS A O 1
ATOM 660 N N . GLU A 1 84 ? 28.620 15.433 -23.251 1.00 65.56 84 GLU A N 1
ATOM 661 C CA . GLU A 1 84 ? 28.575 16.186 -22.001 1.00 65.56 84 GLU A CA 1
ATOM 662 C C . GLU A 1 84 ? 27.724 17.462 -22.117 1.00 65.56 84 GLU A C 1
ATOM 664 O O . GLU A 1 84 ? 27.028 17.817 -21.169 1.00 65.56 84 GLU A O 1
ATOM 669 N N . GLY A 1 85 ? 27.727 18.112 -23.285 1.00 66.25 85 GLY A N 1
ATOM 670 C CA . GLY A 1 85 ? 26.950 19.323 -23.574 1.00 66.25 85 GLY A CA 1
ATOM 671 C C . GLY A 1 85 ? 25.467 19.065 -23.859 1.00 66.25 85 GLY A C 1
ATOM 672 O O . GLY A 1 85 ? 24.680 20.006 -23.925 1.00 66.25 85 GLY A O 1
ATOM 673 N N . LEU A 1 86 ? 25.043 17.800 -23.992 1.00 69.50 86 LEU A N 1
ATOM 674 C CA . LEU A 1 86 ? 23.623 17.458 -24.161 1.00 69.50 86 LEU A CA 1
ATOM 675 C C . LEU A 1 86 ? 22.784 17.813 -22.925 1.00 69.50 86 LEU A C 1
ATOM 677 O O . LEU A 1 86 ? 21.575 18.014 -23.047 1.00 69.50 86 LEU A O 1
ATOM 681 N N . LEU A 1 87 ? 23.410 17.917 -21.749 1.00 70.00 87 LEU A N 1
ATOM 682 C CA . LEU A 1 87 ? 22.727 18.294 -20.511 1.00 70.00 87 LEU A CA 1
ATOM 683 C C . LEU A 1 87 ? 22.216 19.730 -20.541 1.00 70.00 87 LEU A C 1
ATOM 685 O O . LEU A 1 87 ? 21.104 19.981 -20.083 1.00 70.00 87 LEU A O 1
ATOM 689 N N . ASP A 1 88 ? 22.952 20.650 -21.160 1.00 68.69 88 ASP A N 1
ATOM 690 C CA . ASP A 1 88 ? 22.552 22.058 -21.250 1.00 68.69 88 ASP A CA 1
ATOM 691 C C . ASP A 1 88 ? 21.272 22.240 -22.087 1.00 68.69 88 ASP A C 1
ATOM 693 O O . ASP A 1 88 ? 20.531 23.210 -21.922 1.00 68.69 88 ASP A O 1
ATOM 697 N N . LEU A 1 89 ? 20.955 21.263 -22.943 1.00 67.50 89 LEU A N 1
ATOM 698 C CA . LEU A 1 89 ? 19.747 21.252 -23.766 1.00 67.50 89 LEU A CA 1
ATOM 699 C C . LEU A 1 89 ? 18.514 20.665 -23.073 1.00 67.50 89 LEU A C 1
ATOM 701 O O . LEU A 1 89 ? 17.419 20.725 -23.634 1.00 67.50 89 LEU A O 1
ATOM 705 N N . THR A 1 90 ? 18.651 20.115 -21.867 1.00 65.88 90 THR A N 1
ATOM 706 C CA . THR A 1 90 ? 17.524 19.505 -21.135 1.00 65.88 90 THR A CA 1
ATOM 707 C C . THR A 1 90 ? 16.450 20.515 -20.726 1.00 65.88 90 THR A C 1
ATOM 709 O O . THR A 1 90 ? 15.285 20.150 -20.589 1.00 65.88 90 THR A O 1
ATOM 7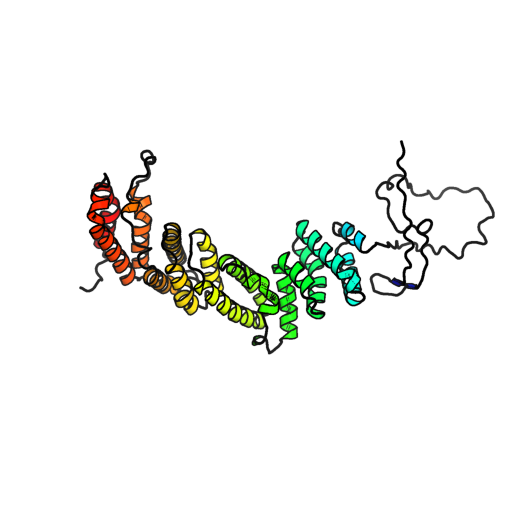12 N N . HIS A 1 91 ? 16.818 21.795 -20.618 1.00 64.94 91 HIS A N 1
ATOM 713 C CA . HIS A 1 91 ? 15.915 22.915 -20.336 1.00 64.94 91 HIS A CA 1
ATOM 714 C C . HIS A 1 91 ? 15.266 23.504 -21.595 1.00 64.94 91 HIS A C 1
ATOM 716 O O . HIS A 1 91 ? 14.411 24.388 -21.510 1.00 64.94 91 HIS A O 1
ATOM 722 N N . HIS A 1 92 ? 15.681 23.048 -22.777 1.00 66.69 92 HIS A N 1
ATOM 723 C CA . HIS A 1 92 ? 15.155 23.538 -24.037 1.00 66.69 92 HIS A CA 1
ATOM 724 C C . HIS A 1 92 ? 13.864 22.782 -24.408 1.00 66.69 92 HIS A C 1
ATOM 726 O O . HIS A 1 92 ? 13.785 21.566 -24.214 1.00 66.69 92 HIS A O 1
ATOM 732 N N . PRO A 1 93 ? 12.879 23.429 -25.064 1.00 57.81 93 PRO A N 1
ATOM 733 C CA . PRO A 1 93 ? 11.694 22.751 -25.609 1.00 57.81 93 PRO A CA 1
ATOM 734 C C . PRO A 1 93 ? 12.004 21.571 -26.556 1.00 57.81 93 PRO A C 1
ATOM 736 O O . PRO A 1 93 ? 11.128 20.766 -26.858 1.00 57.81 93 PRO A O 1
ATOM 739 N N . GLY A 1 94 ? 13.252 21.465 -27.027 1.00 63.16 94 GLY A N 1
ATOM 740 C CA . GLY A 1 94 ? 13.769 20.402 -27.893 1.00 63.16 94 GLY A CA 1
ATOM 741 C C . GLY A 1 94 ? 14.352 19.182 -27.167 1.00 63.16 94 GLY A C 1
ATOM 742 O O . GLY A 1 94 ? 15.051 18.395 -27.801 1.00 63.16 94 GLY A O 1
ATOM 743 N N . VAL A 1 95 ? 14.099 19.000 -25.868 1.00 73.38 95 VAL A N 1
ATOM 744 C CA . VAL A 1 95 ? 14.675 17.886 -25.091 1.00 73.38 95 VAL A CA 1
ATOM 745 C C . VAL A 1 95 ? 14.242 16.494 -25.581 1.00 73.38 95 VAL A C 1
ATOM 747 O O . VAL A 1 95 ? 15.011 15.540 -25.502 1.00 73.38 95 VAL A O 1
ATOM 750 N N . THR A 1 96 ? 13.044 16.350 -26.155 1.00 75.56 96 THR A N 1
ATOM 751 C CA . THR A 1 96 ? 12.558 15.053 -26.662 1.00 75.56 96 THR A CA 1
ATOM 752 C C . THR A 1 96 ? 13.420 14.496 -27.812 1.00 75.56 96 THR A C 1
ATOM 754 O O . THR A 1 96 ? 13.855 13.348 -27.710 1.00 75.56 96 THR A O 1
ATOM 757 N N . PRO A 1 97 ? 13.746 15.272 -28.868 1.00 74.31 97 PRO A N 1
ATOM 758 C CA . PRO A 1 97 ? 14.755 14.878 -29.855 1.00 74.31 97 PRO A CA 1
ATOM 759 C C . PRO A 1 97 ? 16.124 14.522 -29.259 1.00 74.31 97 PRO A C 1
ATOM 761 O O . PRO A 1 97 ? 16.742 13.555 -29.696 1.00 74.31 97 PRO A O 1
ATOM 764 N N . VAL A 1 98 ? 16.585 15.258 -28.239 1.00 77.81 98 VAL A N 1
ATOM 765 C CA . VAL A 1 98 ? 17.866 14.978 -27.562 1.00 77.81 98 VAL A CA 1
ATOM 766 C C . VAL A 1 98 ? 17.857 13.599 -26.913 1.00 77.81 98 VAL A C 1
ATOM 768 O O . VAL A 1 98 ? 18.769 12.803 -27.127 1.00 77.81 98 VAL A O 1
ATOM 771 N N . VAL A 1 99 ? 16.791 13.274 -26.186 1.00 84.19 99 VAL A N 1
ATOM 772 C CA . VAL A 1 99 ? 16.601 11.945 -25.598 1.00 84.19 99 VAL A CA 1
ATOM 773 C C . VAL A 1 99 ? 16.581 10.858 -26.670 1.00 84.19 99 VAL A C 1
ATOM 775 O O . VAL A 1 99 ? 17.176 9.803 -26.466 1.00 84.19 99 VAL A O 1
ATOM 778 N N . ALA A 1 100 ? 15.924 11.091 -27.809 1.00 82.31 100 ALA A N 1
ATOM 779 C CA . ALA A 1 100 ? 15.884 10.113 -28.893 1.00 82.31 100 ALA A CA 1
ATOM 780 C C . ALA A 1 100 ? 17.291 9.795 -29.429 1.00 82.31 100 ALA A C 1
ATOM 782 O O . ALA A 1 100 ? 17.614 8.621 -29.606 1.00 82.31 100 ALA A O 1
ATOM 783 N N . MET A 1 101 ? 18.146 10.812 -29.598 1.00 80.94 101 MET A N 1
ATOM 784 C CA . MET A 1 101 ? 19.553 10.622 -29.980 1.00 80.94 101 MET A CA 1
ATOM 785 C C . MET A 1 101 ? 20.329 9.831 -28.925 1.00 80.94 101 MET A C 1
ATOM 787 O O . MET A 1 101 ? 21.079 8.918 -29.259 1.00 80.94 101 MET A O 1
ATOM 791 N N . VAL A 1 102 ? 20.119 10.139 -27.642 1.00 86.44 102 VAL A N 1
ATOM 792 C CA . VAL A 1 102 ? 20.756 9.411 -26.535 1.00 86.44 102 VAL A CA 1
ATOM 793 C C . VAL A 1 102 ? 20.328 7.945 -26.517 1.00 86.44 102 VAL A C 1
ATOM 795 O O . VAL A 1 102 ? 21.162 7.077 -26.291 1.00 86.44 102 VAL A O 1
ATOM 798 N N . VAL A 1 103 ? 19.055 7.642 -26.779 1.00 89.06 103 VAL A N 1
ATOM 799 C CA . VAL A 1 103 ? 18.564 6.257 -26.839 1.00 89.06 103 VAL A CA 1
ATOM 800 C C . VAL A 1 103 ? 19.118 5.507 -28.048 1.00 89.06 103 VAL A C 1
ATOM 802 O O . VAL A 1 103 ? 19.538 4.363 -27.893 1.00 89.06 103 VAL A O 1
ATOM 805 N N . ASP A 1 104 ? 19.165 6.128 -29.227 1.00 86.81 104 ASP A N 1
ATOM 806 C CA . ASP A 1 104 ? 19.779 5.517 -30.415 1.00 86.81 104 ASP A CA 1
ATOM 807 C C . ASP A 1 104 ? 21.271 5.218 -30.188 1.00 86.81 104 ASP A C 1
ATOM 809 O O . ASP A 1 104 ? 21.761 4.135 -30.513 1.00 86.81 104 ASP A O 1
ATOM 813 N N . ASP A 1 105 ? 21.990 6.131 -29.536 1.00 84.94 105 ASP A N 1
ATOM 814 C CA . ASP A 1 105 ? 23.394 5.917 -29.204 1.00 84.94 105 ASP A CA 1
ATOM 815 C C . ASP A 1 105 ? 23.595 4.950 -28.021 1.00 84.94 105 ASP A C 1
ATOM 817 O O . ASP A 1 105 ? 24.617 4.275 -27.960 1.00 84.94 105 ASP A O 1
ATOM 821 N N . LEU A 1 106 ? 22.623 4.781 -27.116 1.00 89.88 106 LEU A N 1
ATOM 822 C CA . LEU A 1 106 ? 22.637 3.695 -26.122 1.00 89.88 106 LEU A CA 1
ATOM 823 C C . LEU A 1 106 ? 22.536 2.311 -26.783 1.00 89.88 106 LEU A C 1
ATOM 825 O O . LEU A 1 106 ? 23.161 1.366 -26.301 1.00 89.88 106 LEU A O 1
ATOM 829 N N . GLU A 1 107 ? 21.775 2.177 -27.874 1.00 87.88 107 GLU A N 1
ATOM 830 C CA . GLU A 1 107 ? 21.678 0.924 -28.641 1.00 87.88 107 GLU A CA 1
ATOM 831 C C . GLU A 1 107 ? 22.997 0.594 -29.363 1.00 87.88 107 GLU A C 1
ATOM 833 O O . GLU A 1 107 ? 23.348 -0.577 -29.504 1.00 87.88 107 GLU A O 1
ATOM 838 N N . LYS A 1 108 ? 23.746 1.615 -29.799 1.00 87.00 108 LYS A N 1
ATOM 839 C CA . LYS A 1 108 ? 24.984 1.454 -30.583 1.00 87.00 108 LYS A CA 1
ATOM 840 C C . LYS A 1 108 ? 26.250 1.417 -29.716 1.00 87.00 108 LYS A C 1
ATOM 842 O O . LYS A 1 108 ? 27.101 0.555 -29.915 1.00 87.00 108 LYS A O 1
ATOM 847 N N . ASN A 1 109 ? 26.366 2.327 -28.747 1.00 85.81 109 ASN A N 1
ATOM 848 C CA . ASN A 1 109 ? 27.579 2.628 -27.975 1.00 85.81 109 ASN A CA 1
ATOM 849 C C . ASN A 1 109 ? 27.308 2.809 -26.461 1.00 85.81 109 ASN A C 1
ATOM 851 O O . ASN A 1 109 ? 27.662 3.841 -25.877 1.00 85.81 109 ASN A O 1
ATOM 855 N N . PRO A 1 110 ? 26.743 1.808 -25.759 1.00 84.50 110 PRO A N 1
ATOM 856 C CA . PRO A 1 110 ? 26.247 1.971 -24.387 1.00 84.50 110 PRO A CA 1
ATOM 857 C C . PRO A 1 110 ? 27.305 2.459 -23.385 1.00 84.50 110 PRO A C 1
ATOM 859 O O . PRO A 1 110 ? 27.005 3.282 -22.519 1.00 84.50 110 PRO A O 1
ATOM 862 N N . GLY A 1 111 ? 28.556 2.001 -23.513 1.00 82.75 111 GLY A N 1
ATOM 863 C CA . GLY A 1 111 ? 29.635 2.319 -22.568 1.00 82.75 111 GLY A CA 1
ATOM 864 C C . GLY A 1 111 ? 29.933 3.817 -22.426 1.00 82.75 111 GLY A C 1
ATOM 865 O O . GLY A 1 111 ? 30.289 4.256 -21.336 1.00 82.75 111 GLY A O 1
ATOM 866 N N . GLY A 1 112 ? 29.743 4.602 -23.492 1.00 81.19 112 GLY A N 1
ATOM 867 C CA . GLY A 1 112 ? 29.965 6.053 -23.478 1.00 81.19 112 GLY A CA 1
ATOM 868 C C . GLY A 1 112 ? 28.719 6.885 -23.163 1.00 81.19 112 GLY A C 1
ATOM 869 O O . GLY A 1 112 ? 28.826 8.098 -23.016 1.00 81.19 112 GLY A O 1
ATOM 870 N N . THR A 1 113 ? 27.540 6.264 -23.081 1.00 87.31 113 THR A N 1
ATOM 871 C CA . THR A 1 113 ? 26.253 6.988 -23.168 1.00 87.31 113 THR A CA 1
ATOM 872 C C . THR A 1 113 ? 25.368 6.765 -21.952 1.00 87.31 113 THR A C 1
ATOM 874 O O . THR A 1 113 ? 24.557 7.624 -21.612 1.00 87.31 113 THR A O 1
ATOM 877 N N . VAL A 1 114 ? 25.590 5.679 -21.203 1.00 90.56 114 VAL A N 1
ATOM 878 C CA . VAL A 1 114 ? 24.897 5.426 -19.928 1.00 90.56 114 VAL A CA 1
ATOM 879 C C . VAL A 1 114 ? 25.034 6.603 -18.965 1.00 90.56 114 VAL A C 1
ATOM 881 O O . VAL A 1 114 ? 24.047 6.983 -18.338 1.00 90.56 114 VAL A O 1
ATOM 884 N N . LYS A 1 115 ? 26.224 7.214 -18.862 1.00 88.81 115 LYS A N 1
ATOM 885 C CA . LYS A 1 115 ? 26.430 8.332 -17.933 1.00 88.81 115 LYS A CA 1
ATOM 886 C C . LYS A 1 115 ? 25.661 9.589 -18.348 1.00 88.81 115 LYS A C 1
ATOM 888 O O . LYS A 1 115 ? 25.136 10.296 -17.496 1.00 88.81 115 LYS A O 1
ATOM 893 N N . VAL A 1 116 ? 25.546 9.829 -19.651 1.00 87.56 116 VAL A N 1
ATOM 894 C CA . VAL A 1 116 ? 24.748 10.930 -20.208 1.00 87.56 116 VAL A CA 1
ATOM 895 C C . VAL A 1 116 ? 23.270 10.707 -19.905 1.00 87.56 116 VAL A C 1
ATOM 897 O O . VAL A 1 116 ? 22.607 11.601 -19.390 1.00 87.56 116 VAL A O 1
ATOM 900 N N . ALA A 1 117 ? 22.765 9.497 -20.160 1.00 90.62 117 ALA A N 1
ATOM 901 C CA . ALA A 1 117 ? 21.379 9.139 -19.883 1.00 90.62 117 ALA A CA 1
ATOM 902 C C . ALA A 1 117 ? 21.035 9.253 -18.389 1.00 90.62 117 ALA A C 1
ATOM 904 O O . ALA A 1 117 ? 19.961 9.739 -18.043 1.00 90.62 117 ALA A O 1
ATOM 905 N N . GLU A 1 118 ? 21.953 8.848 -17.506 1.00 91.00 118 GLU A N 1
ATOM 906 C CA . GLU A 1 118 ? 21.815 9.020 -16.057 1.00 91.00 118 GLU A CA 1
ATOM 907 C C . GLU A 1 118 ? 21.690 10.500 -15.678 1.00 91.00 118 GLU A C 1
ATOM 909 O O . GLU A 1 118 ? 20.734 10.884 -15.010 1.00 91.00 118 GLU A O 1
ATOM 914 N N . ASN A 1 119 ? 22.605 11.338 -16.168 1.00 88.50 119 ASN A N 1
ATOM 915 C CA . ASN A 1 119 ? 22.592 12.766 -15.872 1.00 88.50 119 ASN A CA 1
ATOM 916 C C . ASN A 1 119 ? 21.328 13.458 -16.431 1.00 88.50 119 ASN A C 1
ATOM 918 O O . ASN A 1 119 ? 20.786 14.349 -15.787 1.00 88.50 119 ASN A O 1
ATOM 922 N N . ILE A 1 120 ? 20.816 13.025 -17.593 1.00 87.62 120 ILE A N 1
ATOM 923 C CA . ILE A 1 120 ? 19.549 13.531 -18.152 1.00 87.62 120 ILE A CA 1
ATOM 924 C C . ILE A 1 120 ? 18.368 13.174 -17.245 1.00 87.62 120 ILE A C 1
ATOM 926 O O . ILE A 1 120 ? 17.499 14.014 -17.019 1.00 87.62 120 ILE A O 1
ATOM 930 N N . ILE A 1 121 ? 18.316 11.944 -16.724 1.00 89.44 121 ILE A N 1
ATOM 931 C CA . ILE A 1 121 ? 17.275 11.539 -15.769 1.00 89.44 121 ILE A CA 1
ATOM 932 C C . ILE A 1 121 ? 17.330 12.423 -14.522 1.00 89.44 121 ILE A C 1
ATOM 934 O O . ILE A 1 121 ? 16.280 12.882 -14.069 1.00 89.44 121 ILE A O 1
ATOM 938 N N . ASP A 1 122 ? 18.528 12.652 -13.978 1.00 88.69 122 ASP A N 1
ATOM 939 C CA . ASP A 1 122 ? 18.716 13.486 -12.793 1.00 88.69 122 ASP A CA 1
ATOM 940 C C . ASP A 1 122 ? 18.225 14.916 -13.033 1.00 88.69 122 ASP A C 1
ATOM 942 O O . ASP A 1 122 ? 17.351 15.383 -12.302 1.00 88.69 122 ASP A O 1
ATOM 946 N N . GLU A 1 123 ? 18.693 15.559 -14.103 1.00 85.44 123 GLU A N 1
ATOM 947 C CA . GLU A 1 123 ? 18.349 16.945 -14.424 1.00 85.44 123 GLU A CA 1
ATOM 948 C C . GLU A 1 123 ? 16.848 17.121 -14.686 1.00 85.44 123 GLU A C 1
ATOM 950 O O . GLU A 1 123 ? 16.201 18.022 -14.146 1.00 85.44 123 GLU A O 1
ATOM 955 N N . LEU A 1 124 ? 16.244 16.216 -15.464 1.00 84.75 124 LEU A N 1
ATOM 956 C CA . LEU A 1 124 ? 14.816 16.278 -15.773 1.00 84.75 124 LEU A CA 1
ATOM 957 C C . LEU A 1 124 ? 13.942 16.117 -14.530 1.00 84.75 124 LEU A C 1
ATOM 959 O O . LEU A 1 124 ? 12.901 16.771 -14.437 1.00 84.75 124 LEU A O 1
ATOM 963 N N . CYS A 1 125 ? 14.341 15.251 -13.596 1.00 83.75 125 CYS A N 1
ATOM 964 C CA . CYS A 1 125 ? 13.593 15.024 -12.363 1.00 83.75 125 CYS A CA 1
ATOM 965 C C . CYS A 1 125 ? 13.783 16.157 -11.345 1.00 83.75 125 CYS A C 1
ATOM 967 O O . CYS A 1 125 ? 12.836 16.479 -10.628 1.00 83.75 125 CYS A O 1
ATOM 969 N N . ASP A 1 126 ? 14.972 16.760 -11.282 1.00 82.50 126 ASP A N 1
ATOM 970 C CA . ASP A 1 126 ? 15.305 17.783 -10.285 1.00 82.50 126 ASP A CA 1
ATOM 971 C C . ASP A 1 126 ? 14.798 19.187 -10.688 1.00 82.50 126 ASP A C 1
ATOM 973 O O . ASP A 1 126 ? 14.475 20.001 -9.822 1.00 82.50 126 ASP A O 1
ATOM 977 N N . SER A 1 127 ? 14.613 19.445 -11.987 1.00 74.81 127 SER A N 1
ATOM 978 C CA . SER A 1 127 ? 14.086 20.712 -12.535 1.00 74.81 127 SER A CA 1
ATOM 979 C C . SER A 1 127 ? 12.571 20.923 -12.349 1.00 74.81 127 SER A C 1
ATOM 981 O O . SER A 1 127 ? 12.046 21.984 -12.687 1.00 74.81 127 SER A O 1
ATOM 983 N N . GLY A 1 128 ? 11.846 19.951 -11.779 1.00 67.88 128 GLY A N 1
ATOM 984 C CA . GLY A 1 128 ? 10.414 20.090 -11.476 1.00 67.88 128 GLY A CA 1
ATOM 985 C C . GLY A 1 128 ? 9.503 20.109 -12.710 1.00 67.88 128 GLY A C 1
ATOM 986 O O . GLY A 1 128 ? 8.407 20.668 -12.654 1.00 67.88 128 GLY A O 1
ATOM 987 N N . ASN A 1 129 ? 9.957 19.513 -13.816 1.00 71.19 129 ASN A N 1
ATOM 988 C CA . ASN A 1 129 ? 9.209 19.420 -15.068 1.00 71.19 129 ASN A CA 1
ATOM 989 C C . ASN A 1 129 ? 7.835 18.750 -14.907 1.00 71.19 129 ASN A C 1
ATOM 991 O O . ASN A 1 129 ? 7.615 17.915 -14.025 1.00 71.19 129 ASN A O 1
ATOM 995 N N . ASP A 1 130 ? 6.916 19.074 -15.823 1.00 75.81 130 ASP A N 1
ATOM 996 C CA . ASP A 1 130 ? 5.606 18.424 -15.896 1.00 75.81 130 ASP A CA 1
ATOM 997 C C . ASP A 1 130 ? 5.764 16.897 -16.050 1.00 75.81 130 ASP A C 1
ATOM 999 O O . ASP A 1 130 ? 6.638 16.396 -16.767 1.00 75.81 130 ASP A O 1
ATOM 1003 N N . THR A 1 131 ? 4.866 16.148 -15.408 1.00 75.81 131 THR A N 1
ATOM 1004 C CA . THR A 1 131 ? 4.764 14.687 -15.518 1.00 75.81 131 THR A CA 1
ATOM 1005 C C . THR A 1 131 ? 4.725 14.218 -16.976 1.00 75.81 131 THR A C 1
ATOM 1007 O O . THR A 1 131 ? 5.320 13.193 -17.301 1.00 75.81 131 THR A O 1
ATOM 1010 N N . GLN A 1 132 ? 4.087 14.965 -17.882 1.00 78.94 132 GLN A N 1
ATOM 1011 C CA . GLN A 1 132 ? 4.040 14.607 -19.301 1.00 78.94 132 GLN A CA 1
ATOM 1012 C C . GLN A 1 132 ? 5.420 14.668 -19.981 1.00 78.94 132 GLN A C 1
ATOM 1014 O O . GLN A 1 132 ? 5.745 13.803 -20.802 1.00 78.94 132 GLN A O 1
ATOM 1019 N N . VAL A 1 133 ? 6.251 15.650 -19.620 1.00 78.75 133 VAL A N 1
ATOM 1020 C CA . VAL A 1 133 ? 7.623 15.783 -20.137 1.00 78.75 133 VAL A CA 1
ATOM 1021 C C . VAL A 1 133 ? 8.485 14.640 -19.612 1.00 78.75 133 VAL A C 1
ATOM 1023 O O . VAL A 1 133 ? 9.172 13.985 -20.397 1.00 78.75 133 VAL A O 1
ATOM 1026 N N . LEU A 1 134 ? 8.373 14.335 -18.313 1.00 81.50 134 LEU A N 1
ATOM 1027 C CA . LEU A 1 134 ? 9.061 13.203 -17.691 1.00 81.50 134 LEU A CA 1
ATOM 1028 C C . LEU A 1 134 ? 8.705 11.884 -18.381 1.00 81.50 134 LEU A C 1
ATOM 1030 O O . LEU A 1 134 ? 9.604 11.138 -18.752 1.00 81.50 134 LEU A O 1
ATOM 1034 N N . CYS A 1 135 ? 7.420 11.615 -18.625 1.00 82.19 135 CYS A N 1
ATOM 1035 C CA . CYS A 1 135 ? 6.988 10.422 -19.356 1.00 82.19 135 CYS A CA 1
ATOM 1036 C C . CYS A 1 135 ? 7.597 10.361 -20.762 1.00 82.19 135 CYS A C 1
ATOM 1038 O O . CYS A 1 135 ? 8.138 9.333 -21.156 1.00 82.19 135 CYS A O 1
ATOM 1040 N N . THR A 1 136 ? 7.548 11.457 -21.517 1.00 83.69 136 THR A N 1
ATOM 1041 C CA . THR A 1 136 ? 8.029 11.481 -22.910 1.00 83.69 136 THR A CA 1
ATOM 1042 C C . THR A 1 136 ? 9.542 11.258 -23.004 1.00 83.69 136 THR A C 1
ATOM 1044 O O . THR A 1 136 ? 10.014 10.612 -23.935 1.00 83.69 136 THR A O 1
ATOM 1047 N N . CYS A 1 137 ? 10.300 11.754 -22.025 1.00 85.50 137 CYS A N 1
ATOM 1048 C CA . CYS A 1 137 ? 11.761 11.739 -22.042 1.00 85.50 137 CYS A CA 1
ATOM 1049 C C . CYS A 1 137 ? 12.375 10.534 -21.309 1.00 85.50 137 CYS A C 1
ATOM 1051 O O . CYS A 1 137 ? 13.379 9.979 -21.741 1.00 85.50 137 CYS A O 1
ATOM 1053 N N . ILE A 1 138 ? 11.782 10.087 -20.203 1.00 90.06 138 ILE A N 1
ATOM 1054 C CA . ILE A 1 138 ? 12.361 9.014 -19.382 1.00 90.06 138 ILE A CA 1
ATOM 1055 C C . ILE A 1 138 ? 11.910 7.637 -19.877 1.00 90.06 138 ILE A C 1
ATOM 1057 O O . ILE A 1 138 ? 12.704 6.694 -19.860 1.00 90.06 138 ILE A O 1
ATOM 1061 N N . ASN A 1 139 ? 10.676 7.501 -20.381 1.00 91.12 139 ASN A N 1
ATOM 1062 C CA . ASN A 1 139 ? 10.156 6.207 -20.832 1.00 91.12 139 ASN A CA 1
ATOM 1063 C C . ASN A 1 139 ? 11.012 5.544 -21.926 1.00 91.12 139 ASN A C 1
ATOM 1065 O O . ASN A 1 139 ? 11.239 4.337 -21.820 1.00 91.12 139 ASN A O 1
ATOM 1069 N N . PRO A 1 140 ? 11.533 6.267 -22.941 1.00 92.06 140 PRO A N 1
ATOM 1070 C CA . PRO A 1 140 ? 12.422 5.678 -23.942 1.00 92.06 140 PRO A CA 1
ATOM 1071 C C . PRO A 1 140 ? 13.702 5.077 -23.342 1.00 92.06 140 PRO A C 1
ATOM 1073 O O . PRO A 1 140 ? 14.067 3.950 -23.679 1.00 92.06 140 PRO A O 1
ATOM 1076 N N . ILE A 1 141 ? 14.336 5.785 -22.399 1.00 93.94 141 ILE A N 1
ATOM 1077 C CA . ILE A 1 141 ? 15.551 5.327 -21.706 1.00 93.94 141 ILE A CA 1
ATOM 1078 C C . ILE A 1 141 ? 15.236 4.097 -20.845 1.00 93.94 141 ILE A C 1
ATOM 1080 O O . ILE A 1 141 ? 15.956 3.099 -20.883 1.00 93.94 141 ILE A O 1
ATOM 1084 N N . VAL A 1 142 ? 14.124 4.123 -20.106 1.00 94.69 142 VAL A N 1
ATOM 1085 C CA . VAL A 1 142 ? 13.665 2.981 -19.298 1.00 94.69 142 VAL A CA 1
ATOM 1086 C C . VAL A 1 142 ? 13.379 1.767 -20.179 1.00 94.69 142 VAL A C 1
ATOM 1088 O O . VAL A 1 142 ? 13.827 0.667 -19.869 1.00 94.69 142 VAL A O 1
ATOM 1091 N N . ASN A 1 143 ? 12.680 1.946 -21.301 1.00 93.81 143 ASN A N 1
ATOM 1092 C CA . ASN A 1 143 ? 12.375 0.863 -22.232 1.00 93.81 143 ASN A CA 1
ATOM 1093 C C . ASN A 1 143 ? 13.648 0.248 -22.837 1.00 93.81 143 ASN A C 1
ATOM 1095 O O . ASN A 1 143 ? 13.714 -0.963 -23.052 1.00 93.81 143 ASN A O 1
ATOM 1099 N N . TRP A 1 144 ? 14.681 1.056 -23.093 1.00 94.62 144 TRP A N 1
ATOM 1100 C CA . TRP A 1 144 ? 16.001 0.533 -23.439 1.00 94.62 144 TRP A CA 1
ATOM 1101 C C . TRP A 1 144 ? 16.568 -0.343 -22.315 1.00 94.62 144 TRP A C 1
ATOM 1103 O O . TRP A 1 144 ? 16.903 -1.497 -22.574 1.00 94.62 144 TRP A O 1
ATOM 1113 N N . CYS A 1 145 ? 16.574 0.141 -21.067 1.00 94.69 145 CYS A N 1
ATOM 1114 C CA . CYS A 1 145 ? 17.084 -0.615 -19.914 1.00 94.69 145 CYS A CA 1
ATOM 1115 C C . CYS A 1 145 ? 16.379 -1.969 -19.733 1.00 94.69 145 CYS A C 1
ATOM 1117 O O . CYS A 1 145 ? 17.031 -2.978 -19.478 1.00 94.69 145 CYS A O 1
ATOM 1119 N N . LEU A 1 146 ? 15.050 -2.003 -19.880 1.00 94.00 146 LEU A N 1
ATOM 1120 C CA . LEU A 1 146 ? 14.249 -3.224 -19.733 1.00 94.00 146 LEU A CA 1
ATOM 1121 C C . LEU A 1 146 ? 14.554 -4.257 -20.830 1.00 94.00 146 LEU A C 1
ATOM 1123 O O . LEU A 1 146 ? 14.568 -5.462 -20.570 1.00 94.00 146 LEU A O 1
ATOM 1127 N N . ARG A 1 147 ? 14.803 -3.802 -22.064 1.00 92.50 147 ARG A N 1
ATOM 1128 C CA . ARG A 1 147 ? 15.146 -4.678 -23.195 1.00 92.50 147 ARG A CA 1
ATOM 1129 C C . ARG A 1 147 ? 16.591 -5.169 -23.129 1.00 92.50 147 ARG A C 1
ATOM 1131 O O . ARG A 1 147 ? 16.830 -6.337 -23.420 1.00 92.50 147 ARG A O 1
ATOM 1138 N N . SER A 1 148 ? 17.527 -4.309 -22.728 1.00 91.12 148 SER A N 1
ATOM 1139 C CA . SER A 1 148 ? 18.954 -4.639 -22.616 1.00 91.12 148 SER A CA 1
ATOM 1140 C C . SER A 1 148 ? 19.311 -5.390 -21.328 1.00 91.12 148 SER A C 1
ATOM 1142 O O . SER A 1 148 ? 20.371 -6.006 -21.252 1.00 91.12 148 SER A O 1
ATOM 1144 N N . GLY A 1 149 ? 18.442 -5.350 -20.312 1.00 90.25 149 GLY A N 1
ATOM 1145 C CA . GLY A 1 149 ? 18.712 -5.905 -18.984 1.00 90.25 149 GLY A CA 1
ATOM 1146 C C . GLY A 1 149 ? 19.642 -5.032 -18.131 1.00 90.25 149 GLY A C 1
ATOM 1147 O O . GLY A 1 149 ? 20.183 -5.505 -17.130 1.00 90.25 149 GLY A O 1
ATOM 1148 N N . TYR A 1 150 ? 19.856 -3.763 -18.501 1.00 91.56 150 TYR A N 1
ATOM 1149 C CA . TYR A 1 150 ? 20.747 -2.857 -17.774 1.00 91.56 150 TYR A CA 1
ATOM 1150 C C . TYR A 1 150 ? 20.075 -2.262 -16.521 1.00 91.56 150 TYR A C 1
ATOM 1152 O O . TYR A 1 150 ? 19.595 -1.126 -16.498 1.00 91.56 150 TYR A O 1
ATOM 1160 N N . MET A 1 151 ? 20.061 -3.050 -15.444 1.00 91.31 151 MET A N 1
ATOM 1161 C CA . MET A 1 151 ? 19.396 -2.716 -14.176 1.00 91.31 151 MET A CA 1
ATOM 1162 C C . MET A 1 151 ? 19.896 -1.456 -13.445 1.00 91.31 151 MET A C 1
ATOM 1164 O O . MET A 1 151 ? 19.062 -0.806 -12.807 1.00 91.31 151 MET A O 1
ATOM 1168 N N . PRO A 1 152 ? 21.186 -1.057 -13.493 1.00 91.81 152 PRO A N 1
ATOM 1169 C CA . PRO A 1 152 ? 21.641 0.139 -12.781 1.00 91.81 152 PRO A CA 1
ATOM 1170 C C . PRO A 1 152 ? 20.905 1.416 -13.209 1.00 91.81 152 PRO A C 1
ATOM 1172 O O . PRO A 1 152 ? 20.361 2.116 -12.358 1.00 91.81 152 PRO A O 1
ATOM 1175 N N . LEU A 1 153 ? 20.801 1.674 -14.519 1.00 91.75 153 LEU A N 1
ATOM 1176 C CA . LEU A 1 153 ? 20.128 2.871 -15.040 1.00 91.75 153 LEU A CA 1
ATOM 1177 C C . LEU A 1 153 ? 18.609 2.814 -14.824 1.00 91.75 153 LEU A C 1
ATOM 1179 O O . LEU A 1 153 ? 18.007 3.817 -14.441 1.00 91.75 153 LEU A O 1
ATOM 1183 N N . TYR A 1 154 ? 18.002 1.628 -14.978 1.00 93.94 154 TYR A N 1
ATOM 1184 C CA . TYR A 1 154 ? 16.602 1.403 -14.602 1.00 93.94 154 TYR A CA 1
ATOM 1185 C C . TYR A 1 154 ? 16.356 1.780 -13.136 1.00 93.94 154 TYR A C 1
ATOM 1187 O O . TYR A 1 154 ? 15.412 2.505 -12.834 1.00 93.94 154 TYR A O 1
ATOM 1195 N N . THR A 1 155 ? 17.226 1.334 -12.227 1.00 91.38 155 THR A N 1
ATOM 1196 C CA . THR A 1 155 ? 17.093 1.592 -10.788 1.00 91.38 155 THR A CA 1
ATOM 1197 C C . THR A 1 155 ? 17.216 3.085 -10.477 1.00 91.38 155 THR A C 1
ATOM 1199 O O . THR A 1 155 ? 16.454 3.598 -9.654 1.00 91.38 155 THR A O 1
ATOM 1202 N N . THR A 1 156 ? 18.117 3.805 -11.154 1.00 91.19 156 THR A N 1
ATOM 1203 C CA . THR A 1 156 ? 18.228 5.267 -11.027 1.00 91.19 156 THR A CA 1
ATOM 1204 C C . THR A 1 156 ? 16.932 5.960 -11.454 1.00 91.19 156 THR A C 1
ATOM 1206 O O . THR A 1 156 ? 16.351 6.707 -10.661 1.00 91.19 156 THR A O 1
ATOM 1209 N N . ALA A 1 157 ? 16.409 5.639 -12.644 1.00 91.25 157 ALA A N 1
ATOM 1210 C CA . ALA A 1 157 ? 15.132 6.175 -13.122 1.00 91.25 157 ALA A CA 1
ATOM 1211 C C . ALA A 1 157 ? 13.979 5.850 -12.161 1.00 91.25 157 ALA A C 1
ATOM 1213 O O . ALA A 1 157 ? 13.178 6.718 -11.808 1.00 91.25 157 ALA A O 1
ATOM 1214 N N . PHE A 1 158 ? 13.926 4.605 -11.686 1.00 91.62 158 PHE A N 1
ATOM 1215 C CA . PHE A 1 158 ? 12.890 4.121 -10.786 1.00 91.62 158 PHE A CA 1
ATOM 1216 C C . PHE A 1 158 ? 12.875 4.868 -9.451 1.00 91.62 158 PHE A C 1
ATOM 1218 O O . PHE A 1 158 ? 11.809 5.186 -8.931 1.00 91.62 158 PHE A O 1
ATOM 1225 N N . ARG A 1 159 ? 14.047 5.170 -8.882 1.00 89.25 159 ARG A N 1
ATOM 1226 C CA . ARG A 1 159 ? 14.153 5.915 -7.618 1.00 89.25 159 ARG A CA 1
ATOM 1227 C C . ARG A 1 159 ? 13.664 7.353 -7.746 1.00 89.25 159 ARG A C 1
ATOM 1229 O O . ARG A 1 159 ? 13.063 7.856 -6.798 1.00 89.25 159 ARG A O 1
ATOM 1236 N N . LYS A 1 160 ? 13.918 7.988 -8.891 1.00 88.25 160 LYS A N 1
ATOM 1237 C CA . LYS A 1 160 ? 13.590 9.394 -9.153 1.00 88.25 160 LYS A CA 1
ATOM 1238 C C . LYS A 1 160 ? 12.130 9.586 -9.570 1.00 88.25 160 LYS A C 1
ATOM 1240 O O . LYS A 1 160 ? 11.448 10.437 -9.007 1.00 88.25 160 LYS A O 1
ATOM 1245 N N . THR A 1 161 ? 11.613 8.757 -10.481 1.00 86.31 161 THR A N 1
ATOM 1246 C CA . THR A 1 161 ? 10.241 8.882 -11.012 1.00 86.31 161 THR A CA 1
ATOM 1247 C C . THR A 1 161 ? 9.463 7.550 -11.018 1.00 86.31 161 THR A C 1
ATOM 1249 O O . THR A 1 161 ? 9.058 7.039 -12.064 1.00 86.31 161 THR A O 1
ATOM 1252 N N . PRO A 1 162 ? 9.192 6.952 -9.836 1.00 86.81 162 PRO A N 1
ATOM 1253 C CA . PRO A 1 162 ? 8.687 5.579 -9.744 1.00 86.81 162 PRO A CA 1
ATOM 1254 C C . PRO A 1 162 ? 7.386 5.328 -10.516 1.00 86.81 162 PRO A C 1
ATOM 1256 O O . PRO A 1 162 ? 7.229 4.286 -11.138 1.00 86.81 162 PRO A O 1
ATOM 1259 N N . ILE A 1 163 ? 6.437 6.269 -10.488 1.00 84.56 163 ILE A N 1
ATOM 1260 C CA . ILE A 1 163 ? 5.120 6.092 -11.126 1.00 84.56 163 ILE A CA 1
ATOM 1261 C C . ILE A 1 163 ? 5.257 6.015 -12.652 1.00 84.56 163 ILE A C 1
ATOM 1263 O O . ILE A 1 163 ? 4.646 5.150 -13.279 1.00 84.56 163 ILE A O 1
ATOM 1267 N N . THR A 1 164 ? 6.086 6.888 -13.223 1.00 86.00 164 THR A N 1
ATOM 1268 C CA . THR A 1 164 ? 6.397 6.939 -14.656 1.00 86.00 164 THR A CA 1
ATOM 1269 C C . THR A 1 164 ? 7.067 5.646 -15.106 1.00 86.00 164 THR A C 1
ATOM 1271 O O . THR A 1 164 ? 6.612 5.004 -16.051 1.00 86.00 164 THR A O 1
ATOM 1274 N N . VAL A 1 165 ? 8.085 5.199 -14.360 1.00 91.62 165 VAL A N 1
ATOM 1275 C CA . VAL A 1 165 ? 8.805 3.954 -14.662 1.00 91.62 165 VAL A CA 1
ATOM 1276 C C . VAL A 1 165 ? 7.900 2.728 -14.545 1.00 91.62 165 VAL A C 1
ATOM 1278 O O . VAL A 1 165 ? 7.972 1.844 -15.396 1.00 91.62 165 VAL A O 1
ATOM 1281 N N . VAL A 1 166 ? 7.014 2.672 -13.541 1.00 92.94 166 VAL A N 1
ATOM 1282 C CA . VAL A 1 166 ? 6.088 1.540 -13.374 1.00 92.94 166 VAL A CA 1
ATOM 1283 C C . VAL A 1 166 ? 5.190 1.371 -14.589 1.00 92.94 166 VAL A C 1
ATOM 1285 O O . VAL A 1 166 ? 4.987 0.237 -15.002 1.00 92.94 166 VAL A O 1
ATOM 1288 N N . HIS A 1 167 ? 4.698 2.451 -15.198 1.00 90.56 167 HIS A N 1
ATOM 1289 C CA . HIS A 1 167 ? 3.872 2.344 -16.403 1.00 90.56 167 HIS A CA 1
ATOM 1290 C C . HIS A 1 167 ? 4.584 1.543 -17.507 1.00 90.56 167 HIS A C 1
ATOM 1292 O O . HIS A 1 167 ? 4.049 0.549 -17.997 1.00 90.56 167 HIS A O 1
ATOM 1298 N N . VAL A 1 168 ? 5.825 1.921 -17.825 1.00 93.12 168 VAL A N 1
ATOM 1299 C CA . VAL A 1 168 ? 6.643 1.269 -18.863 1.00 93.12 168 VAL A CA 1
ATOM 1300 C C . VAL A 1 168 ? 7.033 -0.153 -18.467 1.00 93.12 168 VAL A C 1
ATOM 1302 O O . VAL A 1 168 ? 7.016 -1.061 -19.299 1.00 93.12 168 VAL A O 1
ATOM 1305 N N . LEU A 1 169 ? 7.343 -0.368 -17.185 1.00 95.38 169 LEU A N 1
ATOM 1306 C CA . LEU A 1 169 ? 7.609 -1.698 -16.648 1.00 95.38 169 LEU A CA 1
ATOM 1307 C C . LEU A 1 169 ? 6.418 -2.632 -16.890 1.00 95.38 169 LEU A C 1
ATOM 1309 O O . LEU A 1 169 ? 6.620 -3.749 -17.355 1.00 95.38 169 LEU A O 1
ATOM 1313 N N . VAL A 1 170 ? 5.183 -2.199 -16.612 1.00 95.69 170 VAL A N 1
ATOM 1314 C CA . VAL A 1 170 ? 4.006 -3.062 -16.803 1.00 95.69 170 VAL A CA 1
ATOM 1315 C C . VAL A 1 170 ? 3.798 -3.411 -18.267 1.00 95.69 170 VAL A C 1
ATOM 1317 O O . VAL A 1 170 ? 3.514 -4.569 -18.567 1.00 95.69 170 VAL A O 1
ATOM 1320 N N . GLU A 1 171 ? 3.967 -2.457 -19.183 1.00 94.31 171 GLU A N 1
ATOM 1321 C CA . GLU A 1 171 ? 3.863 -2.733 -20.619 1.00 94.31 171 GLU A CA 1
ATOM 1322 C C . GLU A 1 171 ? 4.890 -3.775 -21.078 1.00 94.31 171 GLU A C 1
ATOM 1324 O O . GLU A 1 171 ? 4.571 -4.664 -21.872 1.00 94.31 171 GLU A O 1
ATOM 1329 N N . TYR A 1 172 ? 6.117 -3.693 -20.560 1.00 95.44 172 TYR A N 1
ATOM 1330 C CA . TYR A 1 172 ? 7.163 -4.676 -20.819 1.00 95.44 172 TYR A CA 1
ATOM 1331 C C . TYR A 1 172 ? 6.822 -6.048 -20.222 1.00 95.44 172 TYR A C 1
ATOM 1333 O O . TYR A 1 172 ? 6.874 -7.054 -20.932 1.00 95.44 172 TYR A O 1
ATOM 1341 N N . LEU A 1 173 ? 6.428 -6.102 -18.945 1.00 96.25 173 LEU A N 1
ATOM 1342 C CA . LEU A 1 173 ? 6.096 -7.349 -18.252 1.00 96.25 173 LEU A CA 1
ATOM 1343 C C . LEU A 1 173 ? 4.895 -8.050 -18.891 1.00 96.25 173 LEU A C 1
ATOM 1345 O O . LEU A 1 173 ? 4.940 -9.260 -19.092 1.00 96.25 173 LEU A O 1
ATOM 1349 N N . ALA A 1 174 ? 3.861 -7.298 -19.276 1.00 95.62 174 ALA A N 1
ATOM 1350 C CA . ALA A 1 174 ? 2.677 -7.836 -19.939 1.00 95.62 174 ALA A CA 1
ATOM 1351 C C . ALA A 1 174 ? 3.015 -8.517 -21.274 1.00 95.62 174 ALA A C 1
ATOM 1353 O O . ALA A 1 174 ? 2.403 -9.523 -21.617 1.00 95.62 174 ALA A O 1
ATOM 1354 N N . LYS A 1 175 ? 4.004 -7.996 -22.014 1.00 95.06 175 LYS A N 1
ATOM 1355 C CA . LYS A 1 175 ? 4.495 -8.619 -23.253 1.00 95.06 175 LYS A CA 1
ATOM 1356 C C . LYS A 1 175 ? 5.400 -9.817 -22.968 1.00 95.06 175 LYS A C 1
ATOM 1358 O O . LYS A 1 175 ? 5.267 -10.849 -23.616 1.00 95.06 175 LYS A O 1
ATOM 1363 N N . LYS A 1 176 ? 6.329 -9.683 -22.018 1.00 94.62 176 LYS A N 1
ATOM 1364 C CA . LYS A 1 176 ? 7.342 -10.705 -21.709 1.00 94.62 176 LYS A CA 1
ATOM 1365 C C . LYS A 1 176 ? 6.753 -11.959 -21.059 1.00 94.62 176 LYS A C 1
ATOM 1367 O O . LYS A 1 176 ? 7.226 -13.053 -21.344 1.00 94.62 176 LYS A O 1
ATOM 1372 N N . TYR A 1 177 ? 5.748 -11.796 -20.203 1.00 94.31 177 TYR A N 1
ATOM 1373 C CA . TYR A 1 177 ? 5.161 -12.865 -19.390 1.00 94.31 177 TYR A CA 1
ATOM 1374 C C . TYR A 1 177 ? 3.721 -13.196 -19.795 1.00 94.31 177 TYR A C 1
ATOM 1376 O O . TYR A 1 177 ? 2.941 -13.667 -18.971 1.00 94.31 177 TYR A O 1
ATOM 1384 N N . GLN A 1 178 ? 3.346 -12.935 -21.050 1.00 94.25 178 GLN A N 1
ATOM 1385 C CA . GLN A 1 178 ? 1.996 -13.203 -21.535 1.00 94.25 178 GLN A CA 1
ATOM 1386 C C . GLN A 1 178 ? 1.637 -14.691 -21.363 1.00 94.25 178 GLN A C 1
ATOM 1388 O O . GLN A 1 178 ? 2.235 -15.558 -22.000 1.00 94.25 178 GLN A O 1
ATOM 1393 N N . GLY A 1 179 ? 0.637 -14.982 -20.526 1.00 91.81 179 GLY A N 1
ATOM 1394 C CA . GLY A 1 179 ? 0.208 -16.348 -20.205 1.00 91.81 179 GLY A CA 1
ATOM 1395 C C . GLY A 1 179 ? 1.062 -17.067 -19.153 1.00 91.81 179 GLY A C 1
ATOM 1396 O O . GLY A 1 179 ? 0.842 -18.252 -18.900 1.00 91.81 179 GLY A O 1
ATOM 1397 N N . SER A 1 180 ? 2.024 -16.377 -18.543 1.00 95.31 180 SER A N 1
ATOM 1398 C CA . SER A 1 180 ? 2.849 -16.864 -17.436 1.00 95.31 180 SER A CA 1
ATOM 1399 C C . SER A 1 180 ? 3.077 -15.765 -16.390 1.00 95.31 180 SER A C 1
ATOM 1401 O O . SER A 1 180 ? 4.160 -15.650 -15.821 1.00 95.31 180 SER A O 1
ATOM 1403 N N . GLU A 1 181 ? 2.079 -14.915 -16.150 1.00 95.31 181 GLU A N 1
ATOM 1404 C CA . GLU A 1 181 ? 2.203 -13.736 -15.284 1.00 95.31 181 GLU A CA 1
ATOM 1405 C C . GLU A 1 181 ? 2.524 -14.103 -13.824 1.00 95.31 181 GLU A C 1
ATOM 1407 O O . GLU A 1 181 ? 3.157 -13.326 -13.107 1.00 95.31 181 GLU A O 1
ATOM 1412 N N . ASP A 1 182 ? 2.162 -15.310 -13.388 1.00 91.81 182 ASP A N 1
ATOM 1413 C CA . ASP A 1 182 ? 2.470 -15.828 -12.049 1.00 91.81 182 ASP A CA 1
ATOM 1414 C C . ASP A 1 182 ? 3.971 -16.119 -11.841 1.00 91.81 182 ASP A C 1
ATOM 1416 O O . ASP A 1 182 ? 4.410 -16.290 -10.706 1.00 91.81 182 ASP A O 1
ATOM 1420 N N . SER A 1 183 ? 4.780 -16.161 -12.909 1.00 93.88 183 SER A N 1
ATOM 1421 C CA . SER A 1 183 ? 6.231 -16.385 -12.823 1.00 93.88 183 SER A CA 1
ATOM 1422 C C . SER A 1 183 ? 7.057 -15.095 -12.758 1.00 93.88 183 SER A C 1
ATOM 1424 O O . SER A 1 183 ? 8.282 -15.159 -12.871 1.00 93.88 183 SER A O 1
ATOM 1426 N N . ILE A 1 184 ? 6.421 -13.923 -12.656 1.00 96.06 184 ILE A N 1
ATOM 1427 C CA . ILE A 1 184 ? 7.124 -12.636 -12.569 1.00 96.06 184 ILE A CA 1
ATOM 1428 C C . ILE A 1 184 ? 7.877 -12.556 -11.235 1.00 96.06 184 ILE A C 1
ATOM 1430 O O . ILE A 1 184 ? 7.266 -12.549 -10.166 1.00 96.06 184 ILE A O 1
ATOM 1434 N N . ASP A 1 185 ? 9.205 -12.419 -11.292 1.00 93.69 185 ASP A N 1
ATOM 1435 C CA . ASP A 1 185 ? 10.009 -12.096 -10.112 1.00 93.69 185 ASP A CA 1
ATOM 1436 C C . ASP A 1 185 ? 9.914 -10.598 -9.799 1.00 93.69 185 ASP A C 1
ATOM 1438 O O . ASP A 1 185 ? 10.731 -9.782 -10.222 1.00 93.69 185 ASP A O 1
ATOM 1442 N N . TRP A 1 186 ? 8.890 -10.210 -9.042 1.00 94.50 186 TRP A N 1
ATOM 1443 C CA . TRP A 1 186 ? 8.694 -8.821 -8.622 1.00 94.50 186 TRP A CA 1
ATOM 1444 C C . TRP A 1 186 ? 9.849 -8.259 -7.790 1.00 94.50 186 TRP A C 1
ATOM 1446 O O . TRP A 1 186 ? 10.028 -7.038 -7.751 1.00 94.50 186 TRP A O 1
ATOM 1456 N N . LYS A 1 187 ? 10.650 -9.116 -7.143 1.00 91.50 187 LYS A N 1
ATOM 1457 C CA . LYS A 1 187 ? 11.806 -8.665 -6.372 1.00 91.50 187 LYS A CA 1
ATOM 1458 C C . LYS A 1 187 ? 12.889 -8.115 -7.292 1.00 91.50 187 LYS A C 1
ATOM 1460 O O . LYS A 1 187 ? 13.463 -7.092 -6.951 1.00 91.50 187 LYS A O 1
ATOM 1465 N N . GLU A 1 188 ? 13.102 -8.710 -8.465 1.00 90.62 188 GLU A N 1
ATOM 1466 C CA . GLU A 1 188 ? 14.022 -8.191 -9.489 1.00 90.62 188 GLU A CA 1
ATOM 1467 C C . GLU A 1 188 ? 13.730 -6.714 -9.816 1.00 90.62 188 GLU A C 1
ATOM 1469 O O . GLU A 1 188 ? 14.639 -5.887 -9.863 1.00 90.62 188 GLU A O 1
ATOM 1474 N N . TRP A 1 189 ? 12.450 -6.366 -9.977 1.00 91.62 189 TRP A N 1
ATOM 1475 C CA . TRP A 1 189 ? 12.031 -5.053 -10.479 1.00 91.62 189 TRP A CA 1
ATOM 1476 C C . TRP A 1 189 ? 11.766 -4.012 -9.390 1.00 91.62 189 TRP A C 1
ATOM 1478 O O . TRP A 1 189 ? 11.881 -2.813 -9.657 1.00 91.62 189 TRP A O 1
ATOM 1488 N N . LEU A 1 190 ? 11.380 -4.448 -8.184 1.00 91.56 190 LEU A N 1
ATOM 1489 C CA . LEU A 1 190 ? 10.881 -3.586 -7.104 1.00 91.56 190 LEU A CA 1
ATOM 1490 C C . LEU A 1 190 ? 11.631 -3.767 -5.769 1.00 91.56 190 LEU A C 1
ATOM 1492 O O . LEU A 1 190 ? 11.128 -3.327 -4.728 1.00 91.56 190 LEU A O 1
ATOM 1496 N N . ASP A 1 191 ? 12.828 -4.371 -5.771 1.00 86.31 191 ASP A N 1
ATOM 1497 C CA . ASP A 1 191 ? 13.621 -4.681 -4.565 1.00 86.31 191 ASP A CA 1
ATOM 1498 C C . ASP A 1 191 ? 13.720 -3.492 -3.594 1.00 86.31 191 ASP A C 1
ATOM 1500 O O . ASP A 1 191 ? 13.470 -3.614 -2.394 1.00 86.31 191 ASP A O 1
ATOM 1504 N N . ASP A 1 192 ? 13.996 -2.297 -4.116 1.00 84.94 192 ASP A N 1
ATOM 1505 C CA . ASP A 1 192 ? 14.171 -1.087 -3.310 1.00 84.94 192 ASP A CA 1
ATOM 1506 C C . ASP A 1 192 ? 12.923 -0.670 -2.525 1.00 84.94 192 ASP A C 1
ATOM 1508 O O . ASP A 1 192 ? 13.027 -0.016 -1.486 1.00 84.94 192 ASP A O 1
ATOM 1512 N N . ILE A 1 193 ? 11.730 -1.048 -2.983 1.00 87.06 193 ILE A N 1
ATOM 1513 C CA . ILE A 1 193 ? 10.484 -0.769 -2.263 1.00 87.06 193 ILE A CA 1
ATOM 1514 C C . ILE A 1 193 ? 10.271 -1.784 -1.155 1.00 87.06 193 ILE A C 1
ATOM 1516 O O . ILE A 1 193 ? 9.811 -1.409 -0.076 1.00 87.06 193 ILE A O 1
ATOM 1520 N N . THR A 1 194 ? 10.655 -3.042 -1.379 1.00 85.56 194 THR A N 1
ATOM 1521 C CA . THR A 1 194 ? 10.558 -4.092 -0.356 1.00 85.56 194 THR A CA 1
ATOM 1522 C C . THR A 1 194 ? 11.436 -3.790 0.856 1.00 85.56 194 THR A C 1
ATOM 1524 O O . THR A 1 194 ? 11.116 -4.214 1.960 1.00 85.56 194 THR A O 1
ATOM 1527 N N . LYS A 1 195 ? 12.487 -2.978 0.710 1.00 86.56 195 LYS A N 1
ATOM 1528 C CA . LYS A 1 195 ? 13.331 -2.525 1.828 1.00 86.56 195 LYS A CA 1
ATOM 1529 C C . LYS A 1 195 ? 12.684 -1.426 2.675 1.00 86.56 195 LYS A C 1
ATOM 1531 O O . LYS A 1 195 ? 13.161 -1.134 3.769 1.00 86.56 195 LYS A O 1
ATOM 1536 N N . LYS A 1 196 ? 11.614 -0.785 2.194 1.00 87.31 196 LYS A N 1
ATOM 1537 C CA . LYS A 1 196 ? 10.968 0.327 2.905 1.00 87.31 196 LYS A CA 1
ATOM 1538 C C . LYS A 1 196 ? 10.098 -0.183 4.069 1.00 87.31 196 LYS A C 1
ATOM 1540 O O . LYS A 1 196 ? 9.555 -1.290 3.982 1.00 87.31 196 LYS A O 1
ATOM 1545 N N . PRO A 1 197 ? 9.911 0.621 5.136 1.00 87.38 197 PRO A N 1
ATOM 1546 C CA . PRO A 1 197 ? 8.939 0.328 6.192 1.00 87.38 197 PRO A CA 1
ATOM 1547 C C . PRO A 1 197 ? 7.528 0.163 5.629 1.00 87.38 197 PRO A C 1
ATOM 1549 O O . PRO A 1 197 ? 7.228 0.700 4.555 1.00 87.38 197 PRO A O 1
ATOM 1552 N N . ILE A 1 198 ? 6.650 -0.519 6.368 1.00 87.06 198 ILE A N 1
ATOM 1553 C CA . ILE A 1 198 ? 5.312 -0.855 5.873 1.00 87.06 198 ILE A CA 1
ATOM 1554 C C . ILE A 1 198 ? 4.513 0.374 5.433 1.00 87.06 198 ILE A C 1
ATOM 1556 O O . ILE A 1 198 ? 3.925 0.347 4.357 1.00 87.06 198 ILE A O 1
ATOM 1560 N N . GLY A 1 199 ? 4.609 1.488 6.167 1.00 82.12 199 GLY A N 1
ATOM 1561 C CA . GLY A 1 199 ? 3.978 2.759 5.798 1.00 82.12 199 GLY A CA 1
ATOM 1562 C C . GLY A 1 199 ? 4.320 3.214 4.377 1.00 82.12 199 GLY A C 1
ATOM 1563 O O . GLY A 1 199 ? 3.452 3.505 3.554 1.00 82.12 199 GLY A O 1
ATOM 1564 N N . ARG A 1 200 ? 5.615 3.218 4.045 1.00 85.44 200 ARG A N 1
ATOM 1565 C CA . ARG A 1 200 ? 6.105 3.627 2.719 1.00 85.44 200 ARG A CA 1
ATOM 1566 C C . ARG A 1 200 ? 5.844 2.569 1.648 1.00 85.44 200 ARG A C 1
ATOM 1568 O O . ARG A 1 200 ? 5.629 2.928 0.488 1.00 85.44 200 ARG A O 1
ATOM 1575 N N . PHE A 1 201 ? 5.865 1.290 2.020 1.00 89.50 201 PHE A N 1
ATOM 1576 C CA . PHE A 1 201 ? 5.481 0.200 1.129 1.00 89.50 201 PHE A CA 1
ATOM 1577 C C . PHE A 1 201 ? 4.004 0.320 0.732 1.00 89.50 201 PHE A C 1
ATOM 1579 O O . PHE A 1 201 ? 3.706 0.328 -0.456 1.00 89.50 201 PHE A O 1
ATOM 1586 N N . GLY A 1 202 ? 3.098 0.527 1.694 1.00 85.19 202 GLY A N 1
ATOM 1587 C CA . GLY A 1 202 ? 1.660 0.686 1.462 1.00 85.19 202 GLY A CA 1
ATOM 1588 C C . GLY A 1 202 ? 1.329 1.864 0.543 1.00 85.19 202 GLY A C 1
ATOM 1589 O O . GLY A 1 202 ? 0.536 1.721 -0.387 1.00 85.19 202 GLY A O 1
ATOM 1590 N N . ILE A 1 203 ? 2.008 3.005 0.715 1.00 83.81 203 ILE A N 1
ATOM 1591 C CA . ILE A 1 203 ? 1.885 4.154 -0.202 1.00 83.81 203 ILE A CA 1
ATOM 1592 C C . ILE A 1 203 ? 2.338 3.784 -1.623 1.00 83.81 203 ILE A C 1
ATOM 1594 O O . ILE A 1 203 ? 1.688 4.154 -2.602 1.00 83.81 203 ILE A O 1
ATOM 1598 N N . SER A 1 204 ? 3.447 3.051 -1.742 1.00 89.38 204 SER A N 1
ATOM 1599 C CA . SER A 1 204 ? 3.976 2.614 -3.039 1.00 89.38 204 SER A CA 1
ATOM 1600 C C . SER A 1 204 ? 3.005 1.643 -3.719 1.00 89.38 204 SER A C 1
ATOM 1602 O O . SER A 1 204 ? 2.630 1.860 -4.868 1.00 89.38 204 SER A O 1
ATOM 1604 N N . TYR A 1 205 ? 2.513 0.644 -2.980 1.00 89.44 205 TYR A N 1
ATOM 1605 C CA . TYR A 1 205 ? 1.483 -0.289 -3.430 1.00 89.44 205 TYR A CA 1
ATOM 1606 C C . TYR A 1 205 ? 0.233 0.444 -3.932 1.00 89.44 205 TYR A C 1
ATOM 1608 O O . TYR A 1 205 ? -0.206 0.186 -5.047 1.00 89.44 205 TYR A O 1
ATOM 1616 N N . ARG A 1 206 ? -0.297 1.417 -3.176 1.00 85.38 206 ARG A N 1
ATOM 1617 C CA . ARG A 1 206 ? -1.450 2.236 -3.595 1.00 85.38 206 ARG A CA 1
ATOM 1618 C C . ARG A 1 206 ? -1.229 2.892 -4.951 1.00 85.38 206 ARG A C 1
ATOM 1620 O O . ARG A 1 206 ? -2.107 2.846 -5.813 1.00 85.38 206 ARG A O 1
ATOM 1627 N N . ASN A 1 207 ? -0.079 3.539 -5.113 1.00 86.56 207 ASN A N 1
ATOM 1628 C CA . ASN A 1 207 ? 0.230 4.293 -6.319 1.00 86.56 207 ASN A CA 1
ATOM 1629 C C . ASN A 1 207 ? 0.413 3.348 -7.515 1.00 86.56 207 ASN A C 1
ATOM 1631 O O . ASN A 1 207 ? -0.146 3.599 -8.579 1.00 86.56 207 ASN A O 1
ATOM 1635 N N . PHE A 1 208 ? 1.128 2.236 -7.335 1.00 92.31 208 PHE A N 1
ATOM 1636 C CA . PHE A 1 208 ? 1.395 1.293 -8.420 1.00 92.31 208 PHE A CA 1
ATOM 1637 C C . PHE A 1 208 ? 0.193 0.435 -8.767 1.00 92.31 208 PHE A C 1
ATOM 1639 O O . PHE A 1 208 ? -0.086 0.271 -9.944 1.00 92.31 208 PHE A O 1
ATOM 1646 N N . SER A 1 209 ? -0.569 -0.050 -7.786 1.00 90.62 209 SER A N 1
ATOM 1647 C CA . SER A 1 209 ? -1.742 -0.897 -8.019 1.00 90.62 209 SER A CA 1
ATOM 1648 C C . SER A 1 209 ? -2.712 -0.258 -9.011 1.00 90.62 209 SER A C 1
ATOM 1650 O O . SER A 1 209 ? -3.218 -0.945 -9.891 1.00 90.62 209 SER A O 1
ATOM 1652 N N . ARG A 1 210 ? -2.954 1.056 -8.904 1.00 87.75 210 ARG A N 1
ATOM 1653 C CA . ARG A 1 210 ? -3.827 1.783 -9.839 1.00 87.75 210 ARG A CA 1
ATOM 1654 C C . ARG A 1 210 ? -3.254 1.803 -11.255 1.00 87.75 210 ARG A C 1
ATOM 1656 O O . ARG A 1 210 ? -3.976 1.502 -12.200 1.00 87.75 210 ARG A O 1
ATOM 1663 N N . THR A 1 211 ? -1.969 2.124 -11.391 1.00 90.56 211 THR A N 1
ATOM 1664 C CA . THR A 1 211 ? -1.276 2.160 -12.686 1.00 90.56 211 THR A CA 1
ATOM 1665 C C . THR A 1 211 ? -1.212 0.775 -13.326 1.00 90.56 211 THR A C 1
ATOM 1667 O O . THR A 1 211 ? -1.582 0.620 -14.484 1.00 90.56 211 THR A O 1
ATOM 1670 N N . ILE A 1 212 ? -0.800 -0.246 -12.571 1.00 94.44 212 ILE A N 1
ATOM 1671 C CA . ILE A 1 212 ? -0.647 -1.619 -13.062 1.00 94.44 212 ILE A CA 1
ATOM 1672 C C . ILE A 1 212 ? -2.002 -2.178 -13.501 1.00 94.44 212 ILE A C 1
ATOM 1674 O O . ILE A 1 212 ? -2.097 -2.725 -14.596 1.00 94.44 212 ILE A O 1
ATOM 1678 N N . LEU A 1 213 ? -3.059 -1.990 -12.701 1.00 92.81 213 LEU A N 1
ATOM 1679 C CA . LEU A 1 213 ? -4.406 -2.448 -13.048 1.00 92.81 213 LEU A CA 1
ATOM 1680 C C . LEU A 1 213 ? -4.926 -1.803 -14.337 1.00 92.81 213 LEU A C 1
ATOM 1682 O O . LEU A 1 213 ? -5.565 -2.481 -15.138 1.00 92.81 213 LEU A O 1
ATOM 1686 N N . ALA A 1 214 ? -4.646 -0.512 -14.541 1.00 91.88 214 ALA A N 1
ATOM 1687 C CA . ALA A 1 214 ? -5.059 0.206 -15.742 1.00 91.88 214 ALA A CA 1
ATOM 1688 C C . ALA A 1 214 ? -4.343 -0.294 -17.009 1.00 91.88 214 ALA A C 1
ATOM 1690 O O . ALA A 1 214 ? -4.951 -0.309 -18.076 1.00 91.88 214 ALA A O 1
ATOM 1691 N N . VAL A 1 215 ? -3.077 -0.709 -16.896 1.00 92.50 215 VAL A N 1
ATOM 1692 C CA . VAL A 1 215 ? -2.274 -1.182 -18.036 1.00 92.50 215 VAL A CA 1
ATOM 1693 C C . VAL A 1 215 ? -2.513 -2.668 -18.321 1.00 92.50 215 VAL A C 1
ATOM 1695 O O . VAL A 1 215 ? -2.707 -3.052 -19.471 1.00 92.50 215 VAL A O 1
ATOM 1698 N N . SER A 1 216 ? -2.497 -3.526 -17.295 1.00 95.12 216 SER A N 1
ATOM 1699 C CA . SER A 1 216 ? -2.633 -4.976 -17.461 1.00 95.12 216 SER A CA 1
ATOM 1700 C C . SER A 1 216 ? -3.246 -5.647 -16.223 1.00 95.12 216 SER A C 1
ATOM 1702 O O . SER A 1 216 ? -2.546 -5.898 -15.235 1.00 95.12 216 SER A O 1
ATOM 1704 N N . PRO A 1 217 ? -4.542 -6.018 -16.268 1.00 94.81 217 PRO A N 1
ATOM 1705 C CA . PRO A 1 217 ? -5.192 -6.755 -15.186 1.00 94.81 217 PRO A CA 1
ATOM 1706 C C . PRO A 1 217 ? -4.531 -8.103 -14.828 1.00 94.81 217 PRO A C 1
ATOM 1708 O O . PRO A 1 217 ? -4.472 -8.414 -13.638 1.00 94.81 217 PRO A O 1
ATOM 1711 N N . PRO A 1 218 ? -4.017 -8.915 -15.780 1.00 95.81 218 PRO A N 1
ATOM 1712 C CA . PRO A 1 218 ? -3.273 -10.136 -15.449 1.00 95.81 218 PRO A CA 1
ATOM 1713 C C . PRO A 1 218 ? -1.998 -9.864 -14.641 1.00 95.81 218 PRO A C 1
ATOM 1715 O O . PRO A 1 218 ? -1.792 -10.478 -13.596 1.00 95.81 218 PRO A O 1
ATOM 1718 N N . VAL A 1 219 ? -1.189 -8.885 -15.062 1.00 96.50 219 VAL A N 1
ATOM 1719 C CA . VAL A 1 219 ? 0.028 -8.491 -14.329 1.00 96.50 219 VAL A CA 1
ATOM 1720 C C . VAL A 1 219 ? -0.333 -7.917 -12.959 1.00 96.50 219 VAL A C 1
ATOM 1722 O O . VAL A 1 219 ? 0.345 -8.203 -11.976 1.00 96.50 219 VAL A O 1
ATOM 1725 N N . TRP A 1 220 ? -1.432 -7.163 -12.863 1.00 95.50 220 TRP A N 1
ATOM 1726 C CA . TRP A 1 220 ? -1.929 -6.662 -11.585 1.00 95.50 220 TRP A CA 1
ATOM 1727 C C . TRP A 1 220 ? -2.268 -7.783 -10.602 1.00 95.50 220 TRP A C 1
ATOM 1729 O O . TRP A 1 220 ? -1.919 -7.663 -9.435 1.00 95.50 220 TRP A O 1
ATOM 1739 N N . LYS A 1 221 ? -2.886 -8.885 -11.044 1.00 93.44 221 LYS A N 1
ATOM 1740 C CA . LYS A 1 221 ? -3.170 -10.024 -10.153 1.00 93.44 221 LYS A CA 1
ATOM 1741 C C . LYS A 1 221 ? -1.892 -10.634 -9.576 1.00 93.44 221 LYS A C 1
ATOM 1743 O O . LYS A 1 221 ? -1.833 -10.887 -8.377 1.00 93.44 221 LYS A O 1
ATOM 1748 N N . SER A 1 222 ? -0.873 -10.818 -10.416 1.00 96.12 222 SER A N 1
ATOM 1749 C CA . SER A 1 222 ? 0.449 -11.295 -9.986 1.00 96.12 222 SER A CA 1
ATOM 1750 C C . SER A 1 222 ? 1.094 -10.325 -8.986 1.00 96.12 222 SER A C 1
ATOM 1752 O O . SER A 1 222 ? 1.542 -10.735 -7.914 1.00 96.12 222 SER A O 1
ATOM 1754 N N . PHE A 1 223 ? 1.056 -9.019 -9.280 1.00 95.38 223 PHE A N 1
ATOM 1755 C CA . PHE A 1 223 ? 1.535 -7.971 -8.376 1.00 95.38 223 PHE A CA 1
ATOM 1756 C C . PHE A 1 223 ? 0.794 -7.969 -7.035 1.00 95.38 223 PHE A C 1
ATOM 1758 O O . PHE A 1 223 ? 1.424 -7.853 -5.986 1.00 95.38 223 PHE A O 1
ATOM 1765 N N . ASP A 1 224 ? -0.533 -8.094 -7.055 1.00 92.44 224 ASP A N 1
ATOM 1766 C CA . ASP A 1 224 ? -1.372 -8.045 -5.861 1.00 92.44 224 ASP A CA 1
ATOM 1767 C C . ASP A 1 224 ? -1.074 -9.228 -4.932 1.00 92.44 224 ASP A C 1
ATOM 1769 O O . ASP A 1 224 ? -0.826 -9.024 -3.740 1.00 92.44 224 ASP A O 1
ATOM 1773 N N . ALA A 1 225 ? -0.965 -10.437 -5.494 1.00 92.25 225 ALA A N 1
ATOM 1774 C CA . ALA A 1 225 ? -0.612 -11.649 -4.756 1.00 92.25 225 ALA A CA 1
ATOM 1775 C C . ALA A 1 225 ? 0.795 -11.570 -4.136 1.00 92.25 225 ALA A C 1
ATOM 1777 O O . ALA A 1 225 ? 0.986 -11.873 -2.953 1.00 92.25 225 ALA A O 1
ATOM 1778 N N . TRP A 1 226 ? 1.784 -11.103 -4.903 1.00 94.56 226 TRP A N 1
ATOM 1779 C CA . TRP A 1 226 ? 3.132 -10.873 -4.383 1.00 94.56 226 TRP A CA 1
ATOM 1780 C C . TRP A 1 226 ? 3.142 -9.808 -3.279 1.00 94.56 226 TRP A C 1
ATOM 1782 O O . TRP A 1 226 ? 3.721 -10.012 -2.211 1.00 94.56 226 TRP A O 1
ATOM 1792 N N . SER A 1 227 ? 2.462 -8.681 -3.498 1.00 92.00 227 SER A N 1
ATOM 1793 C CA . SER A 1 227 ? 2.436 -7.572 -2.545 1.00 92.00 227 SER A CA 1
ATOM 1794 C C . SER A 1 227 ? 1.715 -7.930 -1.245 1.00 92.00 227 SER A C 1
ATOM 1796 O O . SER A 1 227 ? 2.119 -7.444 -0.192 1.00 92.00 227 SER A O 1
ATOM 1798 N N . GLU A 1 228 ? 0.705 -8.809 -1.292 1.00 89.88 228 GLU A N 1
ATOM 1799 C CA . GLU A 1 228 ? 0.057 -9.375 -0.104 1.00 89.88 228 GLU A CA 1
ATOM 1800 C C . GLU A 1 228 ? 1.068 -10.119 0.762 1.00 89.88 228 GLU A C 1
ATOM 1802 O O . GLU A 1 228 ? 1.160 -9.851 1.956 1.00 89.88 228 GLU A O 1
ATOM 1807 N N . THR A 1 229 ? 1.888 -10.975 0.145 1.00 91.81 229 THR A N 1
ATOM 1808 C CA . THR A 1 229 ? 2.927 -11.742 0.849 1.00 91.81 229 THR A CA 1
ATOM 1809 C C . THR A 1 229 ? 3.928 -10.807 1.533 1.00 91.81 229 THR A C 1
ATOM 1811 O O . THR A 1 229 ? 4.207 -10.952 2.721 1.00 91.81 229 THR A O 1
ATOM 1814 N N . ILE A 1 230 ? 4.405 -9.779 0.822 1.00 92.44 230 ILE A N 1
ATOM 1815 C CA . ILE A 1 230 ? 5.343 -8.794 1.381 1.00 92.44 230 ILE A CA 1
ATOM 1816 C C . ILE A 1 230 ? 4.693 -7.945 2.483 1.00 92.44 230 ILE A C 1
ATOM 1818 O O . ILE A 1 230 ? 5.344 -7.617 3.476 1.00 92.44 230 ILE A O 1
ATOM 1822 N N . MET A 1 231 ? 3.422 -7.557 2.329 1.00 89.88 231 MET A N 1
ATOM 1823 C CA . MET A 1 231 ? 2.693 -6.833 3.376 1.00 89.88 231 MET A CA 1
ATOM 1824 C C . MET A 1 231 ? 2.535 -7.685 4.624 1.00 89.88 231 MET A C 1
ATOM 1826 O O . MET A 1 231 ? 2.750 -7.171 5.714 1.00 89.88 231 MET A O 1
ATOM 1830 N N . ASP A 1 232 ? 2.220 -8.964 4.476 1.00 90.44 232 ASP A N 1
ATOM 1831 C CA . ASP A 1 232 ? 2.080 -9.899 5.585 1.00 90.44 232 ASP A CA 1
ATOM 1832 C C . ASP A 1 232 ? 3.386 -10.075 6.361 1.00 90.44 232 ASP A C 1
ATOM 1834 O O . ASP A 1 232 ? 3.391 -9.947 7.587 1.00 90.44 232 ASP A O 1
ATOM 1838 N N . GLU A 1 233 ? 4.501 -10.279 5.658 1.00 91.50 233 GLU A N 1
ATOM 1839 C CA . GLU A 1 233 ? 5.836 -10.332 6.267 1.00 91.50 233 GLU A CA 1
ATOM 1840 C C . GLU A 1 233 ? 6.150 -9.042 7.037 1.00 91.50 233 GLU A C 1
ATOM 1842 O O . GLU A 1 233 ? 6.654 -9.066 8.162 1.00 91.50 233 GLU A O 1
ATOM 1847 N N . LYS A 1 234 ? 5.812 -7.889 6.451 1.00 90.50 234 LYS A N 1
ATOM 1848 C CA . LYS A 1 234 ? 6.036 -6.583 7.076 1.00 90.50 234 LYS A CA 1
ATOM 1849 C C . LYS A 1 234 ? 5.137 -6.348 8.282 1.00 90.50 234 LYS A C 1
ATOM 1851 O O . LYS A 1 234 ? 5.627 -5.850 9.292 1.00 90.50 234 LYS A O 1
ATOM 1856 N N . LEU A 1 235 ? 3.862 -6.718 8.198 1.00 90.31 235 LEU A N 1
ATOM 1857 C CA . LEU A 1 235 ? 2.903 -6.639 9.300 1.00 90.31 235 LEU A CA 1
ATOM 1858 C C . LEU A 1 235 ? 3.346 -7.502 10.481 1.00 90.31 235 LEU A C 1
ATOM 1860 O O . LEU A 1 235 ? 3.116 -7.120 11.623 1.00 90.31 235 LEU A O 1
ATOM 1864 N N . ASP A 1 236 ? 3.981 -8.646 10.222 1.00 88.44 236 ASP A N 1
ATOM 1865 C CA . ASP A 1 236 ? 4.532 -9.503 11.273 1.00 88.44 236 ASP A CA 1
ATOM 1866 C C . ASP A 1 236 ? 5.759 -8.898 11.959 1.00 88.44 236 ASP A C 1
ATOM 1868 O O . ASP A 1 236 ? 5.995 -9.166 13.137 1.00 88.44 236 ASP A O 1
ATOM 1872 N N . SER A 1 237 ? 6.526 -8.075 11.240 1.00 85.88 237 SER A N 1
ATOM 1873 C CA . SER A 1 237 ? 7.687 -7.369 11.791 1.00 85.88 237 SER A CA 1
ATOM 1874 C C . SER A 1 237 ? 7.345 -6.042 12.480 1.00 85.88 237 SER A C 1
ATOM 1876 O O . SER A 1 237 ? 8.110 -5.588 13.331 1.00 85.88 237 SER A O 1
ATOM 1878 N N . GLU A 1 238 ? 6.223 -5.410 12.121 1.00 84.38 238 GLU A N 1
ATOM 1879 C CA . GLU A 1 238 ? 5.840 -4.093 12.630 1.00 84.38 238 GLU A CA 1
ATOM 1880 C C . GLU A 1 238 ? 5.135 -4.211 13.982 1.00 84.38 238 GLU A C 1
ATOM 1882 O O . GLU A 1 238 ? 4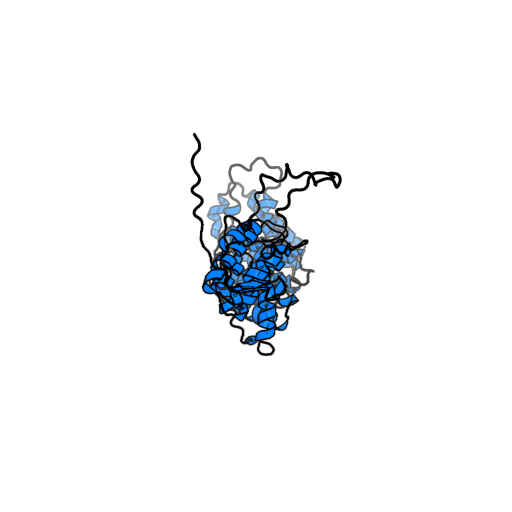.039 -4.761 14.107 1.00 84.38 238 GLU A O 1
ATOM 1887 N N . LEU A 1 239 ? 5.772 -3.651 15.007 1.00 81.25 239 LEU A N 1
ATOM 1888 C CA . LEU A 1 239 ? 5.267 -3.671 16.377 1.00 81.25 239 LEU A CA 1
ATOM 1889 C C . LEU A 1 239 ? 4.708 -2.315 16.808 1.00 81.25 239 LEU A C 1
ATOM 1891 O O . LEU A 1 239 ? 4.016 -2.251 17.821 1.00 81.25 239 LEU A O 1
ATOM 1895 N N . SER A 1 240 ? 4.988 -1.234 16.074 1.00 86.00 240 SER A N 1
ATOM 1896 C CA . SER A 1 240 ? 4.594 0.121 16.457 1.00 86.00 240 SER A CA 1
ATOM 1897 C C . SER A 1 240 ? 3.587 0.711 15.479 1.00 86.00 240 SER A C 1
ATOM 1899 O O . SER A 1 240 ? 3.840 0.797 14.283 1.00 86.00 240 SER A O 1
ATOM 1901 N N . TRP A 1 241 ? 2.443 1.141 16.008 1.00 90.25 241 TRP A N 1
ATOM 1902 C CA . TRP A 1 241 ? 1.386 1.778 15.233 1.00 90.25 241 TRP A CA 1
ATOM 1903 C C . TRP A 1 241 ? 0.957 3.057 15.934 1.00 90.25 241 TRP A C 1
ATOM 1905 O O . TRP A 1 241 ? 0.590 3.033 17.109 1.00 90.25 241 TRP A O 1
ATOM 1915 N N . GLU A 1 242 ? 0.983 4.175 15.220 1.00 90.06 242 GLU A N 1
ATOM 1916 C CA . GLU A 1 242 ? 0.630 5.481 15.764 1.00 90.06 242 GLU A CA 1
ATOM 1917 C C . GLU A 1 242 ? -0.458 6.154 14.932 1.00 90.06 242 GLU A C 1
ATOM 1919 O O . GLU A 1 242 ? -0.748 5.779 13.798 1.00 90.06 242 GLU A O 1
ATOM 1924 N N . TYR A 1 243 ? -1.054 7.211 15.483 1.00 88.38 243 TYR A N 1
ATOM 1925 C CA . TYR A 1 243 ? -2.103 7.974 14.807 1.00 88.38 243 TYR A CA 1
ATOM 1926 C C . TYR A 1 243 ? -1.716 8.445 13.390 1.00 88.38 243 TYR A C 1
ATOM 1928 O O . TYR A 1 243 ? -2.562 8.475 12.499 1.00 88.38 243 TYR A O 1
ATOM 1936 N N . LYS A 1 244 ? -0.433 8.749 13.148 1.00 88.56 244 LYS A N 1
ATOM 1937 C CA . LYS A 1 244 ? 0.083 9.156 11.828 1.00 88.56 244 LYS A CA 1
ATOM 1938 C C . LYS A 1 244 ? -0.101 8.091 10.735 1.00 88.56 244 LYS A C 1
ATOM 1940 O O . LYS A 1 244 ? -0.110 8.435 9.557 1.00 88.56 244 LYS A O 1
ATOM 1945 N N . ASP A 1 245 ? -0.262 6.823 11.115 1.00 89.50 245 ASP A N 1
ATOM 1946 C CA . ASP A 1 245 ? -0.393 5.693 10.192 1.00 89.50 245 ASP A CA 1
ATOM 1947 C C . ASP A 1 245 ? -1.849 5.458 9.747 1.00 89.50 245 ASP A C 1
ATOM 1949 O O . ASP A 1 245 ? -2.098 4.653 8.846 1.00 89.50 245 ASP A O 1
ATOM 1953 N N . LEU A 1 246 ? -2.816 6.183 10.333 1.00 92.31 246 LEU A N 1
ATOM 1954 C CA . LEU A 1 246 ? -4.252 6.013 10.087 1.00 92.31 246 LEU A CA 1
ATOM 1955 C C . LEU A 1 246 ? -4.612 6.077 8.599 1.00 92.31 246 LEU A C 1
ATOM 1957 O O . LEU A 1 246 ? -5.270 5.171 8.093 1.00 92.31 246 LEU A O 1
ATOM 1961 N N . GLU A 1 247 ? -4.167 7.112 7.884 1.00 90.81 247 GLU A N 1
ATOM 1962 C CA . GLU A 1 247 ? -4.509 7.280 6.465 1.00 90.81 247 GLU A CA 1
ATOM 1963 C C . GLU A 1 247 ? -3.974 6.140 5.600 1.00 90.81 247 GLU A C 1
ATOM 1965 O O . GLU A 1 247 ? -4.673 5.655 4.711 1.00 90.81 247 GLU A O 1
ATOM 1970 N N . MET A 1 248 ? -2.768 5.648 5.894 1.00 88.75 248 MET A N 1
ATOM 1971 C CA . MET A 1 248 ? -2.227 4.495 5.180 1.00 88.75 248 MET A CA 1
ATOM 1972 C C . MET A 1 248 ? -3.068 3.238 5.451 1.00 88.75 248 MET A C 1
ATOM 1974 O O . MET A 1 248 ? -3.363 2.499 4.514 1.00 88.75 248 MET A O 1
ATOM 1978 N N . ILE A 1 249 ? -3.515 3.011 6.692 1.00 92.69 249 ILE A N 1
ATOM 1979 C CA . ILE A 1 249 ? -4.367 1.857 7.036 1.00 92.69 249 ILE A CA 1
ATOM 1980 C C . ILE A 1 249 ? -5.704 1.946 6.292 1.00 92.69 249 ILE A C 1
ATOM 1982 O O . ILE A 1 249 ? -6.156 0.964 5.700 1.00 92.69 249 ILE A O 1
ATOM 1986 N N . LEU A 1 250 ? -6.324 3.128 6.282 1.00 93.31 250 LEU A N 1
ATOM 1987 C CA . LEU A 1 250 ? -7.578 3.367 5.570 1.00 93.31 250 LEU A CA 1
ATOM 1988 C C . LEU A 1 250 ? -7.422 3.162 4.061 1.00 93.31 250 LEU A C 1
ATOM 1990 O O . LEU A 1 250 ? -8.294 2.563 3.433 1.00 93.31 250 LEU A O 1
ATOM 1994 N N . ASP A 1 251 ? -6.308 3.597 3.476 1.00 88.06 251 ASP A N 1
ATOM 1995 C CA . ASP A 1 251 ? -6.007 3.360 2.065 1.00 88.06 251 ASP A CA 1
ATOM 1996 C C . ASP A 1 251 ? -5.849 1.875 1.738 1.00 88.06 251 ASP A C 1
ATOM 1998 O O . ASP A 1 251 ? -6.384 1.423 0.724 1.00 88.06 251 ASP A O 1
ATOM 2002 N N . LEU A 1 252 ? -5.194 1.093 2.600 1.00 87.81 252 LEU A N 1
ATOM 2003 C CA . LEU A 1 252 ? -5.102 -0.359 2.426 1.00 87.81 252 LEU A CA 1
ATOM 2004 C C . LEU A 1 252 ? -6.487 -1.022 2.456 1.00 87.81 252 LEU A C 1
ATOM 2006 O O . LEU A 1 252 ? -6.782 -1.851 1.594 1.00 87.81 252 LEU A O 1
ATOM 2010 N N . ILE A 1 253 ? -7.365 -0.612 3.380 1.00 92.69 253 ILE A N 1
ATOM 2011 C CA . ILE A 1 253 ? -8.755 -1.098 3.447 1.00 92.69 253 ILE A CA 1
ATOM 2012 C C . ILE A 1 253 ? -9.527 -0.739 2.169 1.00 92.69 253 ILE A C 1
ATOM 2014 O O . ILE A 1 253 ? -10.243 -1.579 1.627 1.00 92.69 253 ILE A O 1
ATOM 2018 N N . ARG A 1 254 ? -9.373 0.490 1.657 1.00 89.31 254 ARG A N 1
ATOM 2019 C CA . ARG A 1 254 ? -10.034 0.948 0.421 1.00 89.31 254 ARG A CA 1
ATOM 2020 C C . ARG A 1 254 ? -9.574 0.144 -0.798 1.00 89.31 254 ARG A C 1
ATOM 2022 O O . ARG A 1 254 ? -10.408 -0.305 -1.579 1.00 89.31 254 ARG A O 1
ATOM 2029 N N . LEU A 1 255 ? -8.264 -0.048 -0.958 1.00 82.50 255 LEU A N 1
ATOM 2030 C CA . LEU A 1 255 ? -7.686 -0.768 -2.100 1.00 82.50 255 LEU A CA 1
ATOM 2031 C C . LEU A 1 255 ? -8.070 -2.245 -2.118 1.00 82.50 255 LEU A C 1
ATOM 2033 O O . LEU A 1 255 ? -8.236 -2.818 -3.187 1.00 82.50 255 LEU A O 1
ATOM 2037 N N . ARG A 1 256 ? -8.207 -2.852 -0.937 1.00 85.81 256 ARG A N 1
ATOM 2038 C CA . ARG A 1 256 ? -8.512 -4.275 -0.766 1.00 85.81 256 ARG A CA 1
ATOM 2039 C C . ARG A 1 256 ? -9.932 -4.501 -0.265 1.00 85.81 256 ARG A C 1
ATOM 2041 O O . ARG A 1 256 ? -10.194 -5.492 0.409 1.00 85.81 256 ARG A O 1
ATOM 2048 N N . CYS A 1 257 ? -10.858 -3.602 -0.600 1.00 88.62 257 CYS A N 1
ATOM 2049 C CA . CYS A 1 257 ? -12.238 -3.652 -0.110 1.00 88.62 257 CYS A CA 1
ATOM 2050 C C . CYS A 1 257 ? -12.963 -4.975 -0.431 1.00 88.62 257 CYS A C 1
ATOM 2052 O O . CYS A 1 257 ? -13.839 -5.399 0.328 1.00 88.62 257 CYS A O 1
ATOM 2054 N N . ASP A 1 258 ? -12.557 -5.662 -1.501 1.00 88.06 258 ASP A N 1
ATOM 2055 C CA . ASP A 1 258 ? -13.079 -6.978 -1.874 1.00 88.06 258 ASP A CA 1
ATOM 2056 C C . ASP A 1 258 ? -12.437 -8.141 -1.095 1.00 88.06 258 ASP A C 1
ATOM 2058 O O . ASP A 1 258 ? -13.058 -9.192 -0.936 1.00 88.06 258 ASP A O 1
ATOM 2062 N N . ASN A 1 259 ? -11.250 -7.951 -0.509 1.00 89.94 259 ASN A N 1
ATOM 2063 C CA . ASN A 1 259 ? -10.564 -8.938 0.328 1.00 89.94 259 ASN A CA 1
ATOM 2064 C C . ASN A 1 259 ? -10.853 -8.697 1.821 1.00 89.94 259 ASN A C 1
ATOM 2066 O O . ASN A 1 259 ? -9.976 -8.426 2.644 1.00 89.94 259 ASN A O 1
ATOM 2070 N N . THR A 1 260 ? -12.134 -8.806 2.185 1.00 91.56 260 THR A N 1
ATOM 2071 C CA . THR A 1 260 ? -12.587 -8.628 3.578 1.00 91.56 260 THR A CA 1
ATOM 2072 C C . THR A 1 260 ? -11.906 -9.605 4.537 1.00 91.56 260 THR A C 1
ATOM 2074 O O . THR A 1 260 ? -11.625 -9.242 5.677 1.00 91.56 260 THR A O 1
ATOM 2077 N N . HIS A 1 261 ? -11.618 -10.828 4.081 1.00 93.44 261 HIS A N 1
ATOM 2078 C CA . HIS A 1 261 ? -10.939 -11.837 4.888 1.00 93.44 261 HIS A CA 1
ATOM 2079 C C . HIS A 1 261 ? -9.560 -11.347 5.345 1.00 93.44 261 HIS A C 1
ATOM 2081 O O . HIS A 1 261 ? -9.275 -11.365 6.541 1.00 93.44 261 HIS A O 1
ATOM 2087 N N . TRP A 1 262 ? -8.734 -10.845 4.424 1.00 92.94 262 TRP A N 1
ATOM 2088 C CA . TRP A 1 262 ? -7.425 -10.291 4.764 1.00 92.94 262 TRP A CA 1
ATOM 2089 C C . TRP A 1 262 ? -7.542 -9.063 5.681 1.00 92.94 262 TRP A C 1
ATOM 2091 O O . TRP A 1 262 ? -6.844 -8.975 6.690 1.00 92.94 262 TRP A O 1
ATOM 2101 N N . ILE A 1 263 ? -8.487 -8.151 5.421 1.00 94.94 263 ILE A N 1
ATOM 2102 C CA . ILE A 1 263 ? -8.682 -6.966 6.276 1.00 94.94 263 ILE A CA 1
ATOM 2103 C C . ILE A 1 263 ? -9.004 -7.370 7.723 1.00 94.94 263 ILE A C 1
ATOM 2105 O O . ILE A 1 263 ? -8.349 -6.914 8.660 1.00 94.94 263 ILE A O 1
ATOM 2109 N N . VAL A 1 264 ? -10.010 -8.228 7.910 1.00 96.31 264 VAL A N 1
ATOM 2110 C CA . VAL A 1 264 ? -10.547 -8.575 9.235 1.00 96.31 264 VAL A CA 1
ATOM 2111 C C . VAL A 1 264 ? -9.632 -9.534 9.990 1.00 96.31 264 VAL A C 1
ATOM 2113 O O . VAL A 1 264 ? -9.523 -9.410 11.208 1.00 96.31 264 VAL A O 1
ATOM 2116 N N . ASN A 1 265 ? -8.957 -10.457 9.303 1.00 94.88 265 ASN A N 1
ATOM 2117 C CA . ASN A 1 265 ? -8.189 -11.521 9.956 1.00 94.88 265 ASN A CA 1
ATOM 2118 C C . ASN A 1 265 ? -6.676 -11.279 9.962 1.00 94.88 265 ASN A C 1
ATOM 2120 O O . ASN A 1 265 ? -5.969 -11.961 10.701 1.00 94.88 265 ASN A O 1
ATOM 2124 N N . ARG A 1 266 ? -6.166 -10.325 9.172 1.00 92.88 266 ARG A N 1
ATOM 2125 C CA . ARG A 1 266 ? -4.724 -10.070 9.049 1.00 92.88 266 ARG A CA 1
ATOM 2126 C C . ARG A 1 266 ? -4.340 -8.644 9.412 1.00 92.88 266 ARG A C 1
ATOM 2128 O O . ARG A 1 266 ? -3.643 -8.446 10.406 1.00 92.88 266 ARG A O 1
ATOM 2135 N N . LEU A 1 267 ? -4.837 -7.661 8.660 1.00 94.06 267 LEU A N 1
ATOM 2136 C CA . LEU A 1 267 ? -4.478 -6.253 8.850 1.00 94.06 267 LEU A CA 1
ATOM 2137 C C . LEU A 1 267 ? -4.942 -5.723 10.212 1.00 94.06 267 LEU A C 1
ATOM 2139 O O . LEU A 1 267 ? -4.125 -5.268 11.011 1.00 94.06 267 LEU A O 1
ATOM 2143 N N . LEU A 1 268 ? -6.249 -5.780 10.485 1.00 95.88 268 LEU A N 1
ATOM 2144 C CA . LEU A 1 268 ? -6.826 -5.181 11.691 1.00 95.88 268 LEU A CA 1
ATOM 2145 C C . LEU A 1 268 ? -6.315 -5.821 12.993 1.00 95.88 268 LEU A C 1
ATOM 2147 O O . LEU A 1 268 ? -5.974 -5.060 13.900 1.00 95.88 268 LEU A O 1
ATOM 2151 N N . PRO A 1 269 ? -6.175 -7.158 13.105 1.00 95.19 269 PRO A N 1
ATOM 2152 C CA . PRO A 1 269 ? -5.578 -7.777 14.283 1.00 95.19 269 PRO A CA 1
ATOM 2153 C C . PRO A 1 269 ? -4.150 -7.305 14.538 1.00 95.19 269 PRO A C 1
ATOM 2155 O O . PRO A 1 269 ? -3.809 -6.982 15.674 1.00 95.19 269 PRO A O 1
ATOM 2158 N N . ARG A 1 270 ? -3.323 -7.208 13.486 1.00 93.88 270 ARG A N 1
ATOM 2159 C CA . ARG A 1 270 ? -1.928 -6.761 13.606 1.00 93.88 270 ARG A CA 1
ATOM 2160 C C . ARG A 1 270 ? -1.838 -5.311 14.062 1.00 93.88 270 ARG A C 1
ATOM 2162 O O . ARG A 1 270 ? -1.146 -5.041 15.043 1.00 93.88 270 ARG A O 1
ATOM 2169 N N . VAL A 1 271 ? -2.620 -4.423 13.447 1.00 94.00 271 VAL A N 1
ATOM 2170 C CA . VAL A 1 271 ? -2.730 -3.018 13.866 1.00 94.00 271 VAL A CA 1
ATOM 2171 C C . VAL A 1 271 ? -3.210 -2.919 15.316 1.00 94.00 271 VAL A C 1
ATOM 2173 O O . VAL A 1 271 ? -2.617 -2.191 16.104 1.00 94.00 271 VAL A O 1
ATOM 2176 N N . ALA A 1 272 ? -4.238 -3.670 15.715 1.00 94.12 272 ALA A N 1
ATOM 2177 C CA . ALA A 1 272 ? -4.770 -3.650 17.081 1.00 94.12 272 ALA A CA 1
ATOM 2178 C C . ALA A 1 272 ? -3.785 -4.204 18.128 1.00 94.12 272 ALA A C 1
ATOM 2180 O O . ALA A 1 272 ? -3.707 -3.694 19.249 1.00 94.12 272 ALA A O 1
ATOM 2181 N N . SER A 1 273 ? -2.969 -5.190 17.754 1.00 92.56 273 SER A N 1
ATOM 2182 C CA . SER A 1 273 ? -1.996 -5.832 18.645 1.00 92.56 273 SER A CA 1
ATOM 2183 C C . SER A 1 273 ? -0.700 -5.043 18.878 1.00 92.56 273 SER A C 1
ATOM 2185 O O . SER A 1 273 ? 0.120 -5.494 19.670 1.00 92.56 273 SER A O 1
ATOM 2187 N N . GLY A 1 274 ? -0.535 -3.864 18.263 1.00 87.25 274 GLY A N 1
ATOM 2188 C CA . GLY A 1 274 ? 0.656 -3.006 18.390 1.00 87.25 274 GLY A CA 1
ATOM 2189 C C . GLY A 1 274 ? 1.108 -2.668 19.816 1.00 87.25 274 GLY A C 1
ATOM 2190 O O . GLY A 1 274 ? 0.423 -2.953 20.795 1.00 87.25 274 GLY A O 1
ATOM 2191 N N . TYR A 1 275 ? 2.269 -2.035 19.949 1.00 83.81 275 TYR A N 1
ATOM 2192 C CA . TYR A 1 275 ? 2.819 -1.625 21.237 1.00 83.81 275 TYR A CA 1
ATOM 2193 C C . TYR A 1 275 ? 1.918 -0.603 21.940 1.00 83.81 275 TYR A C 1
ATOM 2195 O O . TYR A 1 275 ? 1.488 0.384 21.346 1.00 83.81 275 TYR A O 1
ATOM 2203 N N . HIS A 1 276 ? 1.663 -0.820 23.230 1.00 80.31 276 HIS A N 1
ATOM 2204 C CA . HIS A 1 276 ? 0.761 0.028 23.999 1.00 80.31 276 HIS A CA 1
ATOM 2205 C C . HIS A 1 276 ? 1.387 1.396 24.300 1.00 80.31 276 HIS A C 1
ATOM 2207 O O . HIS A 1 276 ? 2.320 1.514 25.094 1.00 80.31 276 HIS A O 1
ATOM 2213 N N . ASN A 1 277 ? 0.841 2.438 23.678 1.00 83.00 277 ASN A N 1
ATOM 2214 C CA . ASN A 1 277 ? 1.104 3.835 24.003 1.00 83.00 277 ASN A CA 1
ATOM 2215 C C . ASN A 1 277 ? -0.130 4.699 23.672 1.00 83.00 277 ASN A C 1
ATOM 2217 O O . ASN A 1 277 ? -1.079 4.233 23.036 1.00 83.00 277 ASN A O 1
ATOM 2221 N N . GLU A 1 278 ? -0.128 5.970 24.087 1.00 81.19 278 GLU A N 1
ATOM 2222 C CA . GLU A 1 278 ? -1.272 6.865 23.858 1.00 81.19 278 GLU A CA 1
ATOM 2223 C C . GLU A 1 278 ? -1.579 7.095 22.373 1.00 81.19 278 GLU A C 1
ATOM 2225 O O . GLU A 1 278 ? -2.750 7.179 21.992 1.00 81.19 278 GLU A O 1
ATOM 2230 N N . GLY A 1 279 ? -0.541 7.163 21.533 1.00 85.62 279 GLY A N 1
ATOM 2231 C CA . GLY A 1 279 ? -0.670 7.326 20.086 1.00 85.62 279 GLY A CA 1
ATOM 2232 C C . GLY A 1 279 ? -1.361 6.136 19.420 1.00 85.62 279 GLY A C 1
ATOM 2233 O O . GLY A 1 279 ? -2.144 6.321 18.488 1.00 85.62 279 GLY A O 1
ATOM 2234 N N . HIS A 1 280 ? -1.134 4.929 19.934 1.00 90.62 280 HIS A N 1
ATOM 2235 C CA . HIS A 1 280 ? -1.758 3.702 19.464 1.00 90.62 280 HIS A CA 1
ATOM 2236 C C . HIS A 1 280 ? -3.229 3.625 19.877 1.00 90.62 280 HIS A C 1
ATOM 2238 O O . HIS A 1 280 ? -4.091 3.380 19.036 1.00 90.62 280 HIS A O 1
ATOM 2244 N N . SER A 1 281 ? -3.559 3.935 21.135 1.00 88.62 281 SER A N 1
ATOM 2245 C CA . SER A 1 281 ? -4.961 4.044 21.565 1.00 88.62 281 SER A CA 1
ATOM 2246 C C . SER A 1 281 ? -5.725 5.093 20.749 1.00 88.62 281 SER A C 1
ATOM 2248 O O . SER A 1 281 ? -6.862 4.851 20.341 1.00 88.62 281 SER A O 1
ATOM 2250 N N . ALA A 1 282 ? -5.101 6.244 20.465 1.00 89.19 282 ALA A N 1
ATOM 2251 C CA . ALA A 1 282 ? -5.685 7.274 19.609 1.00 89.19 282 ALA A CA 1
ATOM 2252 C C . ALA A 1 282 ? -5.927 6.764 18.179 1.00 89.19 282 ALA A C 1
ATOM 2254 O O . ALA A 1 282 ? -7.011 6.986 17.639 1.00 89.19 282 ALA A O 1
ATOM 2255 N N . LEU A 1 283 ? -4.967 6.037 17.593 1.00 93.81 283 LEU A N 1
ATOM 2256 C CA . LEU A 1 283 ? -5.129 5.387 16.291 1.00 93.81 283 LEU A CA 1
ATOM 2257 C C . LEU A 1 283 ? -6.352 4.463 16.269 1.00 93.81 283 LEU A C 1
ATOM 2259 O O . LEU A 1 283 ? -7.197 4.600 15.388 1.00 93.81 283 LEU A O 1
ATOM 2263 N N . LEU A 1 284 ? -6.464 3.540 17.230 1.00 95.12 284 LEU A N 1
ATOM 2264 C CA . LEU A 1 284 ? -7.541 2.545 17.239 1.00 95.12 284 LEU A CA 1
ATOM 2265 C C . LEU A 1 284 ? -8.922 3.187 17.410 1.00 95.12 284 LEU A C 1
ATOM 2267 O O . LEU A 1 284 ? -9.862 2.813 16.710 1.00 95.12 284 LEU A O 1
ATOM 2271 N N . ILE A 1 285 ? -9.043 4.180 18.298 1.00 92.69 285 ILE A N 1
ATOM 2272 C CA . ILE A 1 285 ? -10.297 4.920 18.501 1.00 92.69 285 ILE A CA 1
ATOM 2273 C C . ILE A 1 285 ? -10.707 5.644 17.214 1.00 92.69 285 ILE A C 1
ATOM 2275 O O . ILE A 1 285 ? -11.855 5.540 16.784 1.00 92.69 285 ILE A O 1
ATOM 2279 N N . GLN A 1 286 ? -9.774 6.352 16.574 1.00 94.56 286 GLN A N 1
ATOM 2280 C CA . GLN A 1 286 ? -10.069 7.117 15.361 1.00 94.56 286 GLN A CA 1
ATOM 2281 C C . GLN A 1 286 ? -10.366 6.207 14.167 1.00 94.56 286 GLN A C 1
ATOM 2283 O O . GLN A 1 286 ? -11.280 6.492 13.395 1.00 94.56 286 GLN A O 1
ATOM 2288 N N . LEU A 1 287 ? -9.683 5.066 14.061 1.00 96.94 287 LEU A N 1
ATOM 2289 C CA . LEU A 1 287 ? -9.987 4.040 13.067 1.00 96.94 287 LEU A CA 1
ATOM 2290 C C . LEU A 1 287 ? -11.421 3.511 13.224 1.00 96.94 287 LEU A C 1
ATOM 2292 O O . LEU A 1 287 ? -12.159 3.446 12.242 1.00 96.94 287 LEU A O 1
ATOM 2296 N N . LEU A 1 288 ? -11.846 3.187 14.450 1.00 96.44 288 LEU A N 1
ATOM 2297 C CA . LEU A 1 288 ? -13.212 2.727 14.730 1.00 96.44 288 LEU A CA 1
ATOM 2298 C C . LEU A 1 288 ? -14.257 3.799 14.395 1.00 96.44 288 LEU A C 1
ATOM 2300 O O . LEU A 1 288 ? -15.255 3.495 13.738 1.00 96.44 288 LEU A O 1
ATOM 2304 N N . PHE A 1 289 ? -14.005 5.059 14.760 1.00 95.56 289 PHE A N 1
ATOM 2305 C CA . PHE A 1 289 ? -14.889 6.175 14.409 1.00 95.56 289 PHE A CA 1
ATOM 2306 C C . PHE A 1 289 ? -15.013 6.367 12.902 1.00 95.56 289 PHE A C 1
ATOM 2308 O O . PHE A 1 289 ? -16.118 6.591 12.402 1.00 95.56 289 PHE A O 1
ATOM 2315 N N . HIS A 1 290 ? -13.903 6.250 12.171 1.00 96.75 290 HIS A N 1
ATOM 2316 C CA . HIS A 1 290 ? -13.899 6.349 10.716 1.00 96.75 290 HIS A CA 1
ATOM 2317 C C . HIS A 1 290 ? -14.720 5.219 10.091 1.00 96.75 290 HIS A C 1
ATOM 2319 O O . HIS A 1 290 ? -15.621 5.469 9.289 1.00 96.75 290 HIS A O 1
ATOM 2325 N N . ILE A 1 291 ? -14.486 3.976 10.521 1.00 96.75 291 ILE A N 1
ATOM 2326 C CA . ILE A 1 291 ? -15.247 2.807 10.064 1.00 96.75 291 ILE A CA 1
ATOM 2327 C C . ILE A 1 291 ? -16.746 2.996 10.333 1.00 96.75 291 ILE A C 1
ATOM 2329 O O . ILE A 1 291 ? -17.565 2.726 9.455 1.00 96.75 291 ILE A O 1
ATOM 2333 N N . TYR A 1 292 ? -17.133 3.493 11.513 1.00 95.75 292 TYR A N 1
ATOM 2334 C CA . TYR A 1 292 ? -18.540 3.744 11.825 1.00 95.75 292 TYR A CA 1
ATOM 2335 C C . TYR A 1 292 ? -19.138 4.851 10.956 1.00 95.75 292 TYR A C 1
ATOM 2337 O O . TYR A 1 292 ? -20.224 4.676 10.392 1.00 95.75 292 TYR A O 1
ATOM 2345 N N . GLN A 1 293 ? -18.452 5.987 10.830 1.00 95.62 293 GLN A N 1
ATOM 2346 C CA . GLN A 1 293 ? -18.917 7.130 10.048 1.00 95.62 293 GLN A CA 1
ATOM 2347 C C . GLN A 1 293 ? -19.195 6.730 8.595 1.00 95.62 293 GLN A C 1
ATOM 2349 O O . GLN A 1 293 ? -20.255 7.060 8.058 1.00 95.62 293 GLN A O 1
ATOM 2354 N N . PHE A 1 294 ? -18.294 5.946 8.005 1.00 95.69 294 PHE A N 1
ATOM 2355 C CA . PHE A 1 294 ? -18.339 5.548 6.602 1.00 95.69 294 PHE A CA 1
ATOM 2356 C C . PHE A 1 294 ? -18.870 4.125 6.374 1.00 95.69 294 PHE A C 1
ATOM 2358 O O . PHE A 1 294 ? -18.783 3.604 5.270 1.00 95.69 294 PHE A O 1
ATOM 2365 N N . ARG A 1 295 ? -19.520 3.505 7.369 1.00 94.69 295 ARG A N 1
ATOM 2366 C CA . ARG A 1 295 ? -20.044 2.118 7.322 1.00 94.69 295 ARG A CA 1
ATOM 2367 C C . ARG A 1 295 ? -20.979 1.776 6.154 1.00 94.69 295 ARG A C 1
ATOM 2369 O O . ARG A 1 295 ? -21.265 0.609 5.916 1.00 94.69 295 ARG A O 1
ATOM 2376 N N . LYS A 1 296 ? -21.532 2.785 5.476 1.00 93.25 296 LYS A N 1
ATOM 2377 C CA . LYS A 1 296 ? -22.396 2.606 4.298 1.00 93.25 296 LYS A CA 1
ATOM 2378 C C . LYS A 1 296 ? -21.608 2.525 2.987 1.00 93.25 296 LYS A C 1
ATOM 2380 O O . LYS A 1 296 ? -22.192 2.189 1.962 1.00 93.25 296 LYS A O 1
ATOM 2385 N N . GLU A 1 297 ? -20.322 2.856 3.005 1.00 93.94 297 GLU A N 1
ATOM 2386 C CA . GLU A 1 297 ? -19.451 2.782 1.838 1.00 93.94 297 GLU A CA 1
ATOM 2387 C C . GLU A 1 297 ? -19.010 1.333 1.572 1.00 93.94 297 GLU A C 1
ATOM 2389 O O . GLU A 1 297 ? -18.872 0.554 2.522 1.00 93.94 297 GLU A O 1
ATOM 2394 N N . PRO A 1 298 ? -18.745 0.952 0.306 1.00 91.69 298 PRO A N 1
ATOM 2395 C CA . PRO A 1 298 ? -18.381 -0.420 -0.059 1.00 91.69 298 PRO A CA 1
ATOM 2396 C C . PRO A 1 298 ? -17.217 -0.996 0.759 1.00 91.69 298 PRO A C 1
ATOM 2398 O O . PRO A 1 298 ? -17.297 -2.128 1.234 1.00 91.69 298 PRO A O 1
ATOM 2401 N N . GLN A 1 299 ? -16.178 -0.194 0.990 1.00 91.38 299 GLN A N 1
ATOM 2402 C CA . GLN A 1 299 ? -14.986 -0.556 1.761 1.00 91.38 299 GLN A CA 1
ATOM 2403 C C . GLN A 1 299 ? -15.248 -0.837 3.245 1.00 91.38 299 GLN A C 1
ATOM 2405 O O . GLN A 1 299 ? -14.480 -1.561 3.868 1.00 91.38 299 GLN A O 1
ATOM 2410 N N . PHE A 1 300 ? -16.340 -0.319 3.812 1.00 94.75 300 PHE A N 1
ATOM 2411 C CA . PHE A 1 300 ? -16.697 -0.507 5.220 1.00 94.75 300 PHE A CA 1
ATOM 2412 C C . PHE A 1 300 ? -18.017 -1.271 5.386 1.00 94.75 300 PHE A C 1
ATOM 2414 O O . PHE A 1 300 ? -18.587 -1.296 6.475 1.00 94.75 300 PHE A O 1
ATOM 2421 N N . LYS A 1 301 ? -18.494 -1.962 4.339 1.00 91.38 301 LYS A N 1
ATOM 2422 C CA . LYS A 1 301 ? -19.743 -2.750 4.374 1.00 91.38 301 LYS A CA 1
ATOM 2423 C C . LYS A 1 301 ? -19.767 -3.809 5.488 1.00 91.38 30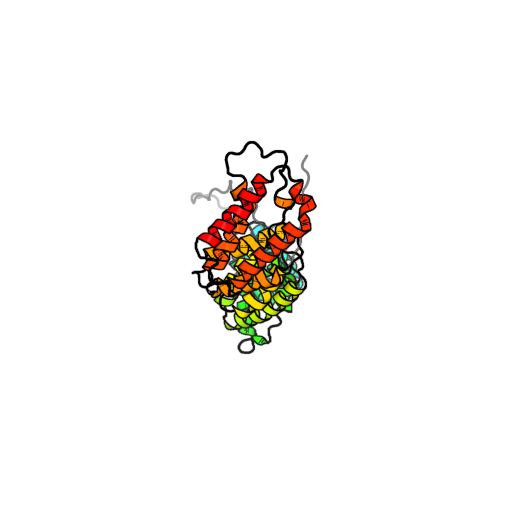1 LYS A C 1
ATOM 2425 O O . LYS A 1 301 ? -20.831 -4.162 5.990 1.00 91.38 301 LYS A O 1
ATOM 2430 N N . HIS A 1 302 ? -18.593 -4.292 5.903 1.00 93.69 302 HIS A N 1
ATOM 2431 C CA . HIS A 1 302 ? -18.407 -5.264 6.987 1.00 93.69 302 HIS A CA 1
ATOM 2432 C C . HIS A 1 302 ? -17.953 -4.619 8.304 1.00 93.69 302 HIS A C 1
ATOM 2434 O O . HIS A 1 302 ? -17.270 -5.255 9.105 1.00 93.69 302 HIS A O 1
ATOM 2440 N N . ALA A 1 303 ? -18.345 -3.368 8.553 1.00 95.25 303 ALA A N 1
ATOM 2441 C CA . ALA A 1 303 ? -17.915 -2.599 9.715 1.00 95.25 303 ALA A CA 1
ATOM 2442 C C . ALA A 1 303 ? -18.121 -3.321 11.060 1.00 95.25 303 ALA A C 1
ATOM 2444 O O . ALA A 1 303 ? -17.260 -3.218 11.925 1.00 95.25 303 ALA A O 1
ATOM 2445 N N . LYS A 1 304 ? -19.190 -4.118 11.226 1.00 96.12 304 LYS A N 1
ATOM 2446 C CA . LYS A 1 304 ? -19.374 -4.941 12.434 1.00 96.12 304 LYS A CA 1
ATOM 2447 C C . LYS A 1 304 ? -18.191 -5.898 12.666 1.00 96.12 304 LYS A C 1
ATOM 2449 O O . LYS A 1 304 ? -17.607 -5.876 13.739 1.00 96.12 304 LYS A O 1
ATOM 2454 N N . ALA A 1 305 ? -17.800 -6.678 11.658 1.00 96.50 305 ALA A N 1
ATOM 2455 C CA . ALA A 1 305 ? -16.681 -7.619 11.770 1.00 96.50 305 ALA A CA 1
ATOM 2456 C C . ALA A 1 305 ? -15.337 -6.898 11.979 1.00 96.50 305 ALA A C 1
ATOM 2458 O O . ALA A 1 305 ? -14.460 -7.392 12.683 1.00 96.50 305 ALA A O 1
ATOM 2459 N N . MET A 1 306 ? -15.179 -5.703 11.399 1.00 97.31 306 MET A N 1
ATOM 2460 C CA . MET A 1 306 ? -13.998 -4.864 11.628 1.00 97.31 306 MET A CA 1
ATOM 2461 C C . MET A 1 306 ? -13.919 -4.374 13.080 1.00 97.31 306 MET A C 1
ATOM 2463 O O . MET A 1 306 ? -12.853 -4.439 13.686 1.00 97.31 306 MET A O 1
ATOM 2467 N N . PHE A 1 307 ? -15.048 -3.937 13.651 1.00 96.31 307 PHE A N 1
ATOM 2468 C CA . PHE A 1 307 ? -15.161 -3.585 15.068 1.00 96.31 307 PHE A CA 1
ATOM 2469 C C . PHE A 1 307 ? -14.795 -4.773 15.959 1.00 96.31 307 PHE A C 1
ATOM 2471 O O . PHE A 1 307 ? -13.939 -4.642 16.832 1.00 96.31 307 PHE A O 1
ATOM 2478 N N . GLU A 1 308 ? -15.399 -5.935 15.698 1.00 95.94 308 GLU A N 1
ATOM 2479 C CA . GLU A 1 308 ? -15.123 -7.172 16.431 1.00 95.94 308 GLU A CA 1
ATOM 2480 C C . GLU A 1 308 ? -13.632 -7.518 16.394 1.00 95.94 308 GLU A C 1
ATOM 2482 O O . GLU A 1 308 ? -13.020 -7.741 17.438 1.00 95.94 308 GLU A O 1
ATOM 2487 N N . SER A 1 309 ? -13.016 -7.473 15.212 1.00 96.75 309 SER A N 1
ATOM 2488 C CA . SER A 1 309 ? -11.591 -7.750 15.038 1.00 96.75 309 SER A CA 1
ATOM 2489 C C . SER A 1 309 ? -10.697 -6.795 15.831 1.00 96.75 309 SER A C 1
ATOM 2491 O O . SER A 1 309 ? -9.868 -7.256 16.618 1.00 96.75 309 SER A O 1
ATOM 2493 N N . ILE A 1 310 ? -10.888 -5.478 15.700 1.00 96.50 310 ILE A N 1
ATOM 2494 C CA . ILE A 1 310 ? -10.058 -4.488 16.403 1.00 96.50 310 ILE A CA 1
ATOM 2495 C C . ILE A 1 310 ? -10.200 -4.656 17.917 1.00 96.50 310 ILE A C 1
ATOM 2497 O O . ILE A 1 310 ? -9.200 -4.743 18.629 1.00 96.50 310 ILE A O 1
ATOM 2501 N N . ILE A 1 311 ? -11.430 -4.744 18.427 1.00 94.44 311 ILE A N 1
ATOM 2502 C CA . ILE A 1 311 ? -11.674 -4.802 19.871 1.00 94.44 311 ILE A CA 1
ATOM 2503 C C . ILE A 1 311 ? -11.124 -6.111 20.455 1.00 94.44 311 ILE A C 1
ATOM 2505 O O . ILE A 1 311 ? -10.518 -6.094 21.529 1.00 94.44 311 ILE A O 1
ATOM 2509 N N . ASN A 1 312 ? -11.270 -7.245 19.759 1.00 94.50 312 ASN A N 1
ATOM 2510 C CA . ASN A 1 312 ? -10.753 -8.558 20.184 1.00 94.50 312 ASN A CA 1
ATOM 2511 C C . ASN A 1 312 ? -9.226 -8.635 20.253 1.00 94.50 312 ASN A C 1
ATOM 2513 O O . ASN A 1 312 ? -8.712 -9.357 21.100 1.00 94.50 312 ASN A O 1
ATOM 2517 N N . HIS A 1 313 ? -8.512 -7.839 19.459 1.00 94.44 313 HIS A N 1
ATOM 2518 C CA . HIS A 1 313 ? -7.045 -7.860 19.415 1.00 94.44 313 HIS A CA 1
ATOM 2519 C C . HIS A 1 313 ? -6.384 -6.638 20.067 1.00 94.44 313 HIS A C 1
ATOM 2521 O O . HIS A 1 313 ? -5.159 -6.554 20.133 1.00 94.44 313 HIS A O 1
ATOM 2527 N N . SER A 1 314 ? -7.182 -5.689 20.562 1.00 90.94 314 SER A N 1
ATOM 2528 C CA . SER A 1 314 ? -6.680 -4.468 21.194 1.00 90.94 314 SER A CA 1
ATOM 2529 C C . SER A 1 314 ? -6.083 -4.679 22.586 1.00 90.94 314 SER A C 1
ATOM 2531 O O . SER A 1 314 ? -5.429 -3.770 23.064 1.00 90.94 314 SER A O 1
ATOM 2533 N N . ASP A 1 315 ? -6.279 -5.826 23.244 1.00 86.62 315 ASP A N 1
ATOM 2534 C CA . ASP A 1 315 ? -5.731 -6.131 24.583 1.00 86.62 315 ASP A CA 1
ATOM 2535 C C . ASP A 1 315 ? -5.876 -4.970 25.594 1.00 86.62 315 ASP A C 1
ATOM 2537 O O . ASP A 1 315 ? -4.919 -4.482 26.192 1.00 86.62 315 ASP A O 1
ATOM 2541 N N . GLY A 1 316 ? -7.093 -4.430 25.696 1.00 82.12 316 GLY A N 1
ATOM 2542 C CA . GLY A 1 316 ? -7.425 -3.354 26.626 1.00 82.12 316 GLY A CA 1
ATOM 2543 C C . GLY A 1 316 ? -6.959 -1.946 26.234 1.00 82.12 316 GLY A C 1
ATOM 2544 O O . GLY A 1 316 ? -7.249 -0.996 26.954 1.00 82.12 316 GLY A O 1
ATOM 2545 N N . LYS A 1 317 ? -6.324 -1.749 25.073 1.00 84.88 317 LYS A N 1
ATOM 2546 C CA . LYS A 1 317 ? -5.881 -0.419 24.589 1.00 84.88 317 LYS A CA 1
ATOM 2547 C C . LYS A 1 317 ? -7.011 0.570 24.308 1.00 84.88 317 LYS A C 1
ATOM 2549 O O . LYS A 1 317 ? -6.771 1.772 24.188 1.00 84.88 317 LYS A O 1
ATOM 2554 N N . LEU A 1 318 ? -8.228 0.057 24.142 1.00 86.19 318 LEU A N 1
ATOM 2555 C CA . LEU A 1 318 ? -9.452 0.844 23.980 1.00 86.19 318 LEU A CA 1
ATOM 2556 C C . LEU A 1 318 ? -10.096 1.219 25.321 1.00 86.19 318 LEU A C 1
ATOM 2558 O O . LEU A 1 318 ? -11.055 1.994 25.339 1.00 86.19 318 LEU A O 1
ATOM 2562 N N . ASN A 1 319 ? -9.595 0.671 26.431 1.00 83.88 319 ASN A N 1
ATOM 2563 C CA . ASN A 1 319 ? -10.124 0.957 27.753 1.00 83.88 319 ASN A CA 1
ATOM 2564 C C . ASN A 1 319 ? -9.787 2.391 28.153 1.00 83.88 319 ASN A C 1
ATOM 2566 O O . ASN A 1 319 ? -8.739 2.943 27.809 1.00 83.88 319 ASN A O 1
ATOM 2570 N N . PHE A 1 320 ? -10.693 3.009 28.903 1.00 78.12 320 PHE A N 1
ATOM 2571 C CA . PHE A 1 320 ? -10.446 4.339 29.434 1.00 78.12 320 PHE A CA 1
ATOM 2572 C C . PHE A 1 320 ? -9.544 4.237 30.674 1.00 78.12 320 PHE A C 1
ATOM 2574 O O . PHE A 1 320 ? -9.944 3.652 31.679 1.00 78.12 320 PHE A O 1
ATOM 2581 N N . SER A 1 321 ? -8.326 4.784 30.599 1.00 75.06 321 SER A N 1
ATOM 2582 C CA . SER A 1 321 ? -7.399 4.804 31.739 1.00 75.06 321 SER A CA 1
ATOM 2583 C C . SER A 1 321 ? -7.801 5.872 32.768 1.00 75.06 321 SER A C 1
ATOM 2585 O O . SER A 1 321 ? -8.055 7.014 32.369 1.00 75.06 321 SER A O 1
ATOM 2587 N N . PRO A 1 322 ? -7.807 5.552 34.077 1.00 67.69 322 PRO A N 1
ATOM 2588 C CA . PRO A 1 322 ? -8.015 6.529 35.142 1.00 67.69 322 PRO A CA 1
ATOM 2589 C C . PRO A 1 322 ? -6.995 7.675 35.148 1.00 67.69 322 PRO A C 1
ATOM 2591 O O . PRO A 1 322 ? -7.355 8.785 35.528 1.00 67.69 322 PRO A O 1
ATOM 2594 N N . ASP A 1 323 ? -5.765 7.448 34.679 1.00 68.38 323 ASP A N 1
ATOM 2595 C CA . ASP A 1 323 ? -4.709 8.474 34.629 1.00 68.38 323 ASP A CA 1
ATOM 2596 C C . ASP A 1 323 ? -5.089 9.655 33.710 1.00 68.38 323 ASP A C 1
ATOM 2598 O O . ASP A 1 323 ? -4.665 10.788 33.922 1.00 68.38 323 ASP A O 1
ATOM 2602 N N . ARG A 1 324 ? -5.989 9.440 32.735 1.00 67.31 324 ARG A N 1
ATOM 2603 C CA . ARG A 1 324 ? -6.531 10.510 31.872 1.00 67.31 324 ARG A CA 1
ATOM 2604 C C . ARG A 1 324 ? -7.455 11.490 32.602 1.00 67.31 324 ARG A C 1
ATOM 2606 O O . ARG A 1 324 ? -7.919 12.456 31.998 1.00 67.31 324 ARG A O 1
ATOM 2613 N N . LEU A 1 325 ? -7.772 11.225 33.868 1.00 63.19 325 LEU A N 1
ATOM 2614 C CA . LEU A 1 325 ? -8.539 12.124 34.728 1.00 63.19 325 LEU A CA 1
ATOM 2615 C C . LEU A 1 325 ? -7.648 13.146 35.451 1.00 63.19 325 LEU A C 1
ATOM 2617 O O . LEU A 1 325 ? -8.190 14.046 36.097 1.00 63.19 325 LEU A O 1
ATOM 2621 N N . GLU A 1 326 ? -6.315 13.034 35.370 1.00 56.88 326 GLU A N 1
ATOM 2622 C CA . GLU A 1 326 ? -5.419 14.012 35.985 1.00 56.88 326 GLU A CA 1
ATOM 2623 C C . GLU A 1 326 ? -5.511 15.379 35.278 1.00 56.88 326 GLU A C 1
ATOM 2625 O O . GLU A 1 326 ? -5.427 15.468 34.050 1.00 56.88 326 GLU A O 1
ATOM 2630 N N . PRO A 1 327 ? -5.695 16.482 36.024 1.00 51.75 327 PRO A N 1
ATOM 2631 C CA . PRO A 1 327 ? -5.720 17.809 35.434 1.00 51.75 327 PRO A CA 1
ATOM 2632 C C . PRO A 1 327 ? -4.305 18.227 35.017 1.00 51.75 327 PRO A C 1
ATOM 2634 O O . PRO A 1 327 ? -3.455 18.466 35.871 1.00 51.75 327 PRO A O 1
ATOM 2637 N N . THR A 1 328 ? -4.065 18.427 33.719 1.00 50.38 328 THR A N 1
ATOM 2638 C CA . THR A 1 328 ? -2.941 19.261 33.265 1.00 50.38 328 THR A CA 1
ATOM 2639 C C . THR A 1 328 ? -3.136 20.672 33.824 1.00 50.38 328 THR A C 1
ATOM 2641 O O . THR A 1 328 ? -4.190 21.280 33.603 1.00 50.38 328 THR A O 1
ATOM 2644 N N . GLU A 1 329 ? -2.150 21.175 34.573 1.00 47.72 329 GLU A N 1
ATOM 2645 C CA . GLU A 1 329 ? -2.251 22.351 35.458 1.00 47.72 329 GLU A CA 1
ATOM 2646 C C . GLU A 1 329 ? -2.763 23.646 34.783 1.00 47.72 329 GLU A C 1
ATOM 2648 O O . GLU A 1 329 ? -3.267 24.535 35.468 1.00 47.72 329 GLU A O 1
ATOM 2653 N N . GLU A 1 330 ? -2.746 23.744 33.451 1.00 43.72 330 GLU A N 1
ATOM 2654 C CA . GLU A 1 330 ? -3.040 24.975 32.701 1.00 43.72 330 GLU A CA 1
ATOM 2655 C C . GLU A 1 330 ? -4.492 25.121 32.185 1.00 43.72 330 GLU A C 1
ATOM 2657 O O . GLU A 1 330 ? -4.878 26.184 31.702 1.00 43.72 330 GLU A O 1
ATOM 2662 N N . ALA A 1 331 ? -5.356 24.106 32.306 1.00 44.09 331 ALA A N 1
ATOM 2663 C CA . ALA A 1 331 ? -6.644 24.076 31.587 1.00 44.09 331 ALA A CA 1
ATOM 2664 C C . ALA A 1 331 ? -7.881 24.572 32.380 1.00 44.09 331 ALA A C 1
ATOM 2666 O O . ALA A 1 331 ? -9.012 24.172 32.090 1.00 44.09 331 ALA A O 1
ATOM 2667 N N . TRP A 1 332 ? -7.732 25.389 33.429 1.00 42.97 332 TRP A N 1
ATOM 2668 C CA . TRP A 1 332 ? -8.863 25.868 34.264 1.00 42.97 332 TRP A CA 1
ATOM 2669 C C . TRP A 1 332 ? -9.740 26.954 33.623 1.00 42.97 332 TRP A C 1
ATOM 2671 O O . TRP A 1 332 ? -10.740 27.346 34.216 1.00 42.97 332 TRP A O 1
ATOM 2681 N N . LEU A 1 333 ? -9.412 27.411 32.410 1.00 42.03 333 LEU A N 1
ATOM 2682 C CA . LEU A 1 333 ? -10.007 28.614 31.815 1.00 42.03 333 LEU A CA 1
ATOM 2683 C C . LEU A 1 333 ? -10.887 28.394 30.570 1.00 42.03 333 LEU A C 1
ATOM 2685 O O . LEU A 1 333 ? -11.399 29.374 30.033 1.00 42.03 333 LEU A O 1
ATOM 2689 N N . VAL A 1 334 ? -11.109 27.162 30.098 1.00 44.47 334 VAL A N 1
ATOM 2690 C CA . VAL A 1 334 ? -11.841 26.936 28.832 1.00 44.47 334 VAL A CA 1
ATOM 2691 C C . VAL A 1 334 ? -13.283 26.471 29.080 1.00 44.47 334 VAL A C 1
ATOM 2693 O O . VAL A 1 334 ? -13.521 25.510 29.803 1.00 44.47 334 VAL A O 1
ATOM 2696 N N . GLN A 1 335 ? -14.242 27.172 28.463 1.00 43.25 335 GLN A N 1
ATOM 2697 C CA . GLN A 1 335 ? -15.704 27.029 28.605 1.00 43.25 335 GLN A CA 1
ATOM 2698 C C . GLN A 1 335 ? -16.310 25.735 28.017 1.00 43.25 335 GLN A C 1
ATOM 2700 O O . GLN A 1 335 ? -17.528 25.560 28.057 1.00 43.25 335 GLN A O 1
ATOM 2705 N N . THR A 1 336 ? -15.510 24.821 27.470 1.00 46.88 336 THR A N 1
ATOM 2706 C CA . THR A 1 336 ? -15.989 23.502 27.033 1.00 46.88 336 THR A CA 1
ATOM 2707 C C . THR A 1 336 ? -16.143 22.585 28.249 1.00 46.88 336 THR A C 1
ATOM 2709 O O . THR A 1 336 ? -15.226 22.534 29.074 1.00 46.88 336 THR A O 1
ATOM 2712 N N . PRO A 1 337 ? -17.243 21.820 28.394 1.00 54.25 337 PRO A N 1
ATOM 2713 C CA . PRO A 1 337 ? -17.343 20.843 29.472 1.00 54.25 337 PRO A CA 1
ATOM 2714 C C . PRO A 1 337 ? -16.177 19.847 29.364 1.00 54.25 337 PRO A C 1
ATOM 2716 O O . PRO A 1 337 ? -16.129 19.046 28.431 1.00 54.25 337 PRO A O 1
ATOM 2719 N N . ARG A 1 338 ? -15.233 19.884 30.319 1.00 57.00 338 ARG A N 1
ATOM 2720 C CA . ARG A 1 338 ? -14.054 18.986 30.395 1.00 57.00 338 ARG A CA 1
ATOM 2721 C C . ARG A 1 338 ? -14.417 17.508 30.178 1.00 57.00 338 ARG A C 1
ATOM 2723 O O . ARG A 1 338 ? -13.623 16.739 29.641 1.00 57.00 338 ARG A O 1
ATOM 2730 N N . HIS A 1 339 ? -15.637 17.130 30.557 1.00 58.34 339 HIS A N 1
ATOM 2731 C CA . HIS A 1 339 ? -16.188 15.784 30.439 1.00 58.34 339 HIS A CA 1
ATOM 2732 C C . HIS A 1 339 ? -16.257 15.262 28.992 1.00 58.34 339 HIS A C 1
ATOM 2734 O O . HIS A 1 339 ? -15.911 14.102 28.759 1.00 58.34 339 HIS A O 1
ATOM 2740 N N . ASP A 1 340 ? -16.627 16.106 28.022 1.00 61.06 340 ASP A N 1
ATOM 2741 C CA . ASP A 1 340 ? -16.778 15.694 26.618 1.00 61.06 340 ASP A CA 1
ATOM 2742 C C . ASP A 1 340 ? -15.422 15.440 25.951 1.00 61.06 340 ASP A C 1
ATOM 2744 O O . ASP A 1 340 ? -15.292 14.549 25.114 1.00 61.06 340 ASP A O 1
ATOM 2748 N N . MET A 1 341 ? -14.383 16.174 26.355 1.00 63.56 341 MET A N 1
ATOM 2749 C CA . MET A 1 341 ? -13.033 15.990 25.815 1.00 63.56 341 MET A CA 1
ATOM 2750 C C . MET A 1 341 ? -12.343 14.746 26.385 1.00 63.56 341 MET A C 1
ATOM 2752 O O . MET A 1 341 ? -11.643 14.049 25.656 1.00 63.56 341 MET A O 1
ATOM 2756 N N . ILE A 1 342 ? -12.554 14.452 27.672 1.00 67.12 342 ILE A N 1
ATOM 2757 C CA . ILE A 1 342 ? -11.862 13.358 28.365 1.00 67.12 342 ILE A CA 1
ATOM 2758 C C . ILE A 1 342 ? -12.564 12.013 28.122 1.00 67.12 342 ILE A C 1
ATOM 2760 O O . ILE A 1 342 ? -11.926 11.038 27.730 1.00 67.12 342 ILE A O 1
ATOM 2764 N N . CYS A 1 343 ? -13.882 11.941 28.333 1.00 72.31 343 CYS A N 1
ATOM 2765 C CA . CYS A 1 343 ? -14.643 10.687 28.255 1.00 72.31 343 CYS A CA 1
ATOM 2766 C C . CYS A 1 343 ? -15.526 10.569 27.014 1.00 72.31 343 CYS A C 1
ATOM 2768 O O . CYS A 1 343 ? -15.960 9.462 26.686 1.00 72.31 343 CYS A O 1
ATOM 2770 N N . GLY A 1 344 ? -15.763 11.665 26.289 1.00 76.31 344 GLY A N 1
ATOM 2771 C CA . GLY A 1 344 ? -16.573 11.655 25.071 1.00 76.31 344 GLY A CA 1
ATOM 2772 C C . GLY A 1 344 ? -16.137 10.603 24.047 1.00 76.31 344 GLY A C 1
ATOM 2773 O O . GLY A 1 344 ? -17.007 9.880 23.561 1.00 76.31 344 GLY A O 1
ATOM 2774 N N . PRO A 1 345 ? -14.831 10.410 23.762 1.00 83.00 345 PRO A N 1
ATOM 2775 C CA . PRO A 1 345 ? -14.396 9.354 22.849 1.00 83.00 345 PRO A CA 1
ATOM 2776 C C . PRO A 1 345 ? -14.786 7.942 23.317 1.00 83.00 345 PRO A C 1
ATOM 2778 O O . PRO A 1 345 ? -15.246 7.129 22.521 1.00 83.00 345 PRO A O 1
ATOM 2781 N N . PHE A 1 346 ? -14.679 7.649 24.614 1.00 83.62 346 PHE A N 1
ATOM 2782 C CA . PHE A 1 346 ? -15.048 6.343 25.166 1.00 83.62 346 PHE A CA 1
ATOM 2783 C C . PHE A 1 346 ? -16.568 6.102 25.133 1.00 83.62 346 PHE A C 1
ATOM 2785 O O . PHE A 1 346 ? -17.043 5.037 24.727 1.00 83.62 346 PHE A O 1
ATOM 2792 N N . VAL A 1 347 ? -17.358 7.114 25.501 1.00 81.00 347 VAL A N 1
ATOM 2793 C CA . VAL A 1 347 ? -18.829 7.060 25.431 1.00 81.00 347 VAL A CA 1
ATOM 2794 C C . VAL A 1 347 ? -19.295 6.906 23.983 1.00 81.00 347 VAL A C 1
ATOM 2796 O O . VAL A 1 347 ? -20.187 6.110 23.688 1.00 81.00 347 VAL A O 1
ATOM 2799 N N . ARG A 1 348 ? -18.664 7.625 23.052 1.00 86.06 348 ARG A N 1
ATOM 2800 C CA . ARG A 1 348 ? -18.940 7.499 21.623 1.00 86.06 348 ARG A CA 1
ATOM 2801 C C . ARG A 1 348 ? -18.604 6.098 21.120 1.00 86.06 348 ARG A C 1
ATOM 2803 O O . ARG A 1 348 ? -19.460 5.484 20.494 1.00 86.06 348 ARG A O 1
ATOM 2810 N N . LEU A 1 349 ? -17.423 5.570 21.447 1.00 88.81 349 LEU A N 1
ATOM 2811 C CA . LEU A 1 349 ? -17.002 4.220 21.066 1.00 88.81 349 LEU A CA 1
ATOM 2812 C C . LEU A 1 349 ? -18.034 3.173 21.499 1.00 88.81 349 LEU A C 1
ATOM 2814 O O . LEU A 1 349 ? -18.484 2.373 20.682 1.00 88.81 349 LEU A O 1
ATOM 2818 N N . THR A 1 350 ? -18.447 3.201 22.766 1.00 85.12 350 THR A N 1
ATOM 2819 C CA . THR A 1 350 ? -19.432 2.246 23.295 1.00 85.12 350 THR A CA 1
ATOM 2820 C C . THR A 1 350 ? -20.786 2.394 22.595 1.00 85.12 350 THR A C 1
ATOM 2822 O O . THR A 1 350 ? -21.364 1.399 22.161 1.00 85.12 350 THR A O 1
ATOM 2825 N N . THR A 1 351 ? -21.252 3.625 22.377 1.00 85.19 351 THR A N 1
ATOM 2826 C CA . THR A 1 351 ? -22.491 3.906 21.633 1.00 85.19 351 THR A CA 1
ATOM 2827 C C . THR A 1 351 ? -22.444 3.360 20.202 1.00 85.19 351 THR A C 1
ATOM 2829 O O . THR A 1 351 ? -23.384 2.703 19.753 1.00 85.19 351 THR A O 1
ATOM 2832 N N . GLU A 1 352 ? -21.345 3.595 19.484 1.00 90.19 352 GLU A N 1
ATOM 2833 C CA . GLU A 1 352 ? -21.161 3.142 18.103 1.00 90.19 352 GLU A CA 1
ATOM 2834 C C . GLU A 1 352 ? -21.057 1.613 18.008 1.00 90.19 352 GLU A C 1
ATOM 2836 O O . GLU A 1 352 ? -21.662 1.018 17.114 1.00 90.19 352 GLU A O 1
ATOM 2841 N N . CYS A 1 353 ? -20.398 0.955 18.972 1.00 88.81 353 CYS A N 1
ATOM 2842 C CA . CYS A 1 353 ? -20.374 -0.508 19.063 1.00 88.81 353 CYS A CA 1
ATOM 2843 C C . CYS A 1 353 ? -21.790 -1.088 19.212 1.00 88.81 353 CYS A C 1
ATOM 2845 O O . CYS A 1 353 ? -22.151 -2.046 18.526 1.00 88.81 353 CYS A O 1
ATOM 2847 N N . HIS A 1 354 ? -22.629 -0.487 20.062 1.00 84.88 354 HIS A N 1
ATOM 2848 C CA . HIS A 1 354 ? -24.029 -0.897 20.183 1.00 84.88 354 HIS A CA 1
ATOM 2849 C C . HIS A 1 354 ? -24.806 -0.662 18.880 1.00 84.88 354 HIS A C 1
ATOM 2851 O O . HIS A 1 354 ? -25.531 -1.547 18.426 1.00 84.88 354 HIS A O 1
ATOM 2857 N N . ALA A 1 355 ? -24.645 0.508 18.257 1.00 88.38 355 AL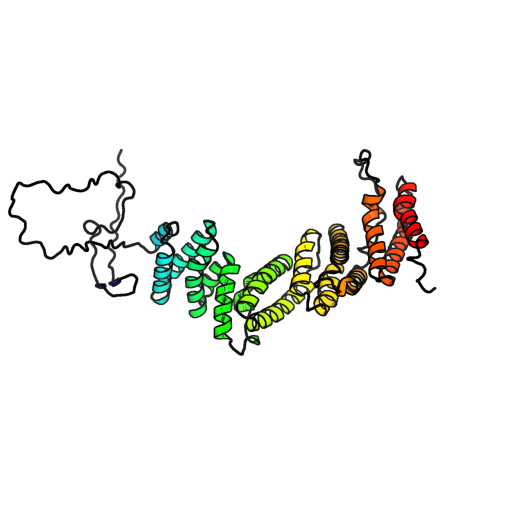A A N 1
ATOM 2858 C CA . ALA A 1 355 ? -25.348 0.859 17.024 1.00 88.38 355 ALA A CA 1
ATOM 2859 C C . ALA A 1 355 ? -24.995 -0.070 15.848 1.00 88.38 355 ALA A C 1
ATOM 2861 O O . ALA A 1 355 ? -25.836 -0.302 14.978 1.00 88.38 355 ALA A O 1
ATOM 2862 N N . ILE A 1 356 ? -23.776 -0.617 15.825 1.00 90.62 356 ILE A N 1
ATOM 2863 C CA . ILE A 1 356 ? -23.313 -1.543 14.783 1.00 90.62 356 ILE A CA 1
ATOM 2864 C C . ILE A 1 356 ? -23.583 -3.021 15.101 1.00 90.62 356 ILE A C 1
ATOM 2866 O O . ILE A 1 356 ? -23.395 -3.889 14.248 1.00 90.62 356 ILE A O 1
ATOM 2870 N N . GLY A 1 357 ? -24.063 -3.315 16.313 1.00 89.06 357 GLY A N 1
ATOM 2871 C CA . GLY A 1 357 ? -24.394 -4.664 16.762 1.00 89.06 357 GLY A CA 1
ATOM 2872 C C . GLY A 1 357 ? -23.223 -5.472 17.334 1.00 89.06 357 GLY A C 1
ATOM 2873 O O . GLY A 1 357 ? -23.341 -6.696 17.418 1.00 89.06 357 GLY A O 1
ATOM 2874 N N . ALA A 1 358 ? -22.128 -4.814 17.728 1.00 89.56 358 ALA A N 1
ATOM 2875 C CA . ALA A 1 358 ? -20.966 -5.381 18.428 1.00 89.56 358 ALA A CA 1
ATOM 2876 C C . ALA A 1 358 ? -21.150 -5.287 19.962 1.00 89.56 358 ALA A C 1
ATOM 2878 O O . ALA A 1 358 ? -20.394 -4.638 20.689 1.00 89.56 358 ALA A O 1
ATOM 2879 N N . PHE A 1 359 ? -22.256 -5.856 20.457 1.00 85.19 359 PHE A N 1
ATOM 2880 C CA . PHE A 1 359 ? -22.693 -5.713 21.853 1.00 85.19 359 PHE A CA 1
ATOM 2881 C C . PHE A 1 359 ? -21.779 -6.428 22.854 1.00 85.19 359 PHE A C 1
ATOM 2883 O O . PHE A 1 359 ? -21.599 -5.958 23.981 1.00 85.19 359 PHE A O 1
ATOM 2890 N N . VAL A 1 360 ? -21.232 -7.580 22.460 1.00 87.56 360 VAL A N 1
ATOM 2891 C CA . VAL A 1 360 ? -20.371 -8.404 23.317 1.00 87.56 360 VAL A CA 1
ATOM 2892 C C . VAL A 1 360 ? -19.052 -7.677 23.561 1.00 87.56 360 VAL A C 1
ATOM 2894 O O . VAL A 1 360 ? -18.583 -7.586 24.694 1.00 87.56 360 VAL A O 1
ATOM 2897 N N . GLU A 1 361 ? -18.509 -7.076 22.511 1.00 89.06 361 GLU A N 1
ATOM 2898 C CA . GLU A 1 361 ? -17.276 -6.304 22.505 1.00 89.06 361 GLU A CA 1
ATOM 2899 C C . GLU A 1 361 ? -17.426 -5.014 23.305 1.00 89.06 361 GLU A C 1
ATOM 2901 O O . GLU A 1 361 ? -16.596 -4.740 24.171 1.00 89.06 361 GLU A O 1
ATOM 2906 N N . ALA A 1 362 ? -18.521 -4.272 23.094 1.00 85.56 362 ALA A N 1
ATOM 2907 C CA . ALA A 1 362 ? -18.851 -3.097 23.900 1.00 85.56 362 ALA A CA 1
ATOM 2908 C C . ALA A 1 362 ? -18.889 -3.449 25.393 1.00 85.56 362 ALA A C 1
ATOM 2910 O O . ALA A 1 362 ? -18.251 -2.795 26.218 1.00 85.56 362 ALA A O 1
ATOM 2911 N N . SER A 1 363 ? -19.594 -4.534 25.731 1.00 84.19 363 SER A N 1
ATOM 2912 C CA . SER A 1 363 ? -19.719 -5.016 27.107 1.00 84.19 363 SER A CA 1
ATOM 2913 C C . SER A 1 363 ? -18.370 -5.418 27.701 1.00 84.19 363 SER A C 1
ATOM 2915 O O . SER A 1 363 ? -18.142 -5.207 28.891 1.00 84.19 363 SER A O 1
ATOM 2917 N N . ARG A 1 364 ? -17.471 -5.995 26.898 1.00 86.12 364 ARG A N 1
ATOM 2918 C CA . ARG A 1 364 ? -16.128 -6.383 27.335 1.00 86.12 364 ARG A CA 1
ATOM 2919 C C . ARG A 1 364 ? -15.253 -5.167 27.631 1.00 86.12 364 ARG A C 1
ATOM 2921 O O . ARG A 1 364 ? -14.749 -5.080 28.744 1.00 86.12 364 ARG A O 1
ATOM 2928 N N . VAL A 1 365 ? -15.170 -4.200 26.714 1.00 86.56 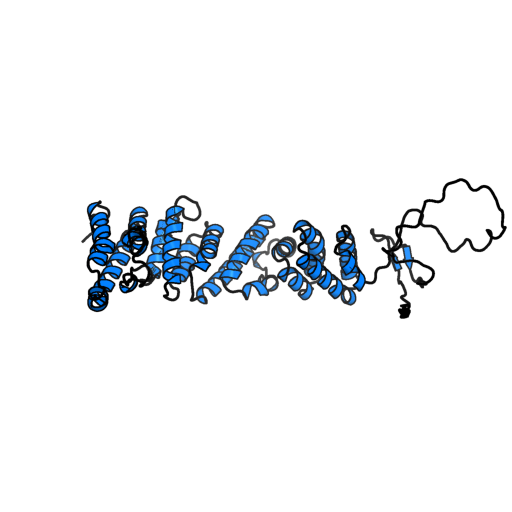365 VAL A N 1
ATOM 2929 C CA . VAL A 1 365 ? -14.421 -2.939 26.914 1.00 86.56 365 VAL A CA 1
ATOM 2930 C C . VAL A 1 365 ? -14.907 -2.202 28.164 1.00 86.56 365 VAL A C 1
ATOM 2932 O O . VAL A 1 365 ? -14.115 -1.710 28.967 1.00 86.56 365 VAL A O 1
ATOM 2935 N N . LEU A 1 366 ? -16.223 -2.173 28.381 1.00 83.56 366 LEU A N 1
ATOM 2936 C CA . LEU A 1 366 ? -16.823 -1.597 29.582 1.00 83.56 366 LEU A CA 1
ATOM 2937 C C . LEU A 1 366 ? -16.407 -2.341 30.851 1.00 83.56 366 LEU A C 1
ATOM 2939 O O . LEU A 1 366 ? -15.953 -1.709 31.803 1.00 83.56 366 LEU A O 1
ATOM 2943 N N . LYS A 1 367 ? -16.546 -3.672 30.869 1.00 83.00 367 LYS A N 1
ATOM 2944 C CA . LYS A 1 367 ? -16.152 -4.506 32.013 1.00 83.00 367 LYS A CA 1
ATOM 2945 C C . LYS A 1 367 ? -14.675 -4.326 32.349 1.00 83.00 367 LYS A C 1
ATOM 2947 O O . LYS A 1 367 ? -14.363 -4.070 33.505 1.00 83.00 367 LYS A O 1
ATOM 2952 N N . GLU A 1 368 ? -13.793 -4.406 31.357 1.00 85.50 368 GLU A N 1
ATOM 2953 C CA . GLU A 1 368 ? -12.349 -4.244 31.545 1.00 85.50 368 GLU A CA 1
ATOM 2954 C C . GLU A 1 368 ? -11.996 -2.834 32.040 1.00 85.50 368 GLU A C 1
ATOM 2956 O O . GLU A 1 368 ? -11.229 -2.696 32.991 1.00 85.50 368 GLU A O 1
ATOM 2961 N N . THR A 1 369 ? -12.624 -1.791 31.483 1.00 83.12 369 THR A N 1
ATOM 2962 C CA . THR A 1 369 ? -12.482 -0.411 31.975 1.00 83.12 369 THR A CA 1
ATOM 2963 C C . THR A 1 369 ? -12.893 -0.312 33.445 1.00 83.12 369 THR A C 1
ATOM 2965 O O . THR A 1 369 ? -12.122 0.165 34.270 1.00 83.12 369 THR A O 1
ATOM 2968 N N . PHE A 1 370 ? -14.068 -0.817 33.831 1.00 78.81 370 PHE A N 1
ATOM 2969 C CA . PHE A 1 370 ? -14.488 -0.794 35.235 1.00 78.81 370 PHE A CA 1
ATOM 2970 C C . PHE A 1 370 ? -13.560 -1.603 36.146 1.00 78.81 370 PHE A C 1
ATOM 2972 O O . PHE A 1 370 ? -13.279 -1.169 37.263 1.00 78.81 370 PHE A O 1
ATOM 2979 N N . SER A 1 371 ? -13.058 -2.749 35.686 1.00 81.00 371 SER A N 1
ATOM 2980 C CA . SER A 1 371 ? -12.064 -3.533 36.421 1.00 81.00 371 SER A CA 1
ATOM 2981 C C . SER A 1 371 ? -10.770 -2.748 36.645 1.00 81.00 371 SER A C 1
ATOM 2983 O O . SER A 1 371 ? -10.257 -2.774 37.762 1.00 81.00 371 SER A O 1
ATOM 2985 N N . LEU A 1 372 ? -10.290 -2.000 35.644 1.00 79.75 372 LEU A N 1
ATOM 2986 C CA . LEU A 1 372 ? -9.137 -1.101 35.778 1.00 79.75 372 LEU A CA 1
ATOM 2987 C C . LEU A 1 372 ? -9.401 -0.008 36.817 1.00 79.75 372 LEU A C 1
ATOM 2989 O O . LEU A 1 372 ? -8.596 0.174 37.726 1.00 79.75 372 LEU A O 1
ATOM 2993 N N . PHE A 1 373 ? -10.565 0.644 36.773 1.00 75.06 373 PHE A N 1
ATOM 2994 C CA . PHE A 1 373 ? -10.957 1.610 37.804 1.00 75.06 373 PHE A CA 1
ATOM 2995 C C . PHE A 1 373 ? -10.994 0.975 39.201 1.00 75.06 373 PHE A C 1
ATOM 2997 O O . PHE A 1 373 ? -10.502 1.553 40.164 1.00 75.06 373 PHE A O 1
ATOM 3004 N N . VAL A 1 374 ? -11.540 -0.226 39.368 1.00 78.06 374 VAL A N 1
ATOM 3005 C CA . VAL A 1 374 ? -11.551 -0.874 40.688 1.00 78.06 374 VAL A CA 1
ATOM 3006 C C . VAL A 1 374 ? -10.133 -1.223 41.157 1.00 78.06 374 VAL A C 1
ATOM 3008 O O . VAL A 1 374 ? -9.821 -1.013 42.330 1.00 78.06 374 VAL A O 1
ATOM 3011 N N . ALA A 1 375 ? -9.270 -1.711 40.264 1.00 80.56 375 ALA A N 1
ATOM 3012 C CA . ALA A 1 375 ? -7.886 -2.058 40.582 1.00 80.56 375 ALA A CA 1
ATOM 3013 C C . ALA A 1 375 ? -7.047 -0.822 40.947 1.00 80.56 375 ALA A C 1
ATOM 3015 O O . ALA A 1 375 ? -6.293 -0.838 41.917 1.00 80.56 375 ALA A O 1
ATOM 3016 N N . GLU A 1 376 ? -7.234 0.280 40.223 1.00 76.56 376 GLU A N 1
ATOM 3017 C CA . GLU A 1 376 ? -6.507 1.535 40.419 1.00 76.56 376 GLU A CA 1
ATOM 3018 C C . GLU A 1 376 ? -7.219 2.508 41.363 1.00 76.56 376 GLU A C 1
ATOM 3020 O O . GLU A 1 376 ? -6.883 3.690 41.425 1.00 76.56 376 GLU A O 1
ATOM 3025 N N . LYS A 1 377 ? -8.181 2.010 42.149 1.00 71.31 377 LYS A N 1
ATOM 3026 C CA . LYS A 1 377 ? -8.991 2.787 43.097 1.00 71.31 377 LYS A CA 1
ATOM 3027 C C . LYS A 1 377 ? -8.174 3.739 43.967 1.00 71.31 377 LYS A C 1
ATOM 3029 O O . LYS A 1 377 ? -8.607 4.856 44.221 1.00 71.31 377 LYS A O 1
ATOM 3034 N N . VAL A 1 378 ? -6.993 3.315 44.410 1.00 64.94 378 VAL A N 1
ATOM 3035 C CA . VAL A 1 378 ? -6.109 4.138 45.250 1.00 64.94 378 VAL A CA 1
ATOM 3036 C C . VAL A 1 378 ? -5.546 5.345 44.488 1.00 64.94 378 VAL A C 1
ATOM 3038 O O . VAL A 1 378 ? -5.380 6.396 45.095 1.00 64.94 378 VAL A O 1
ATOM 3041 N N . LYS A 1 379 ? -5.302 5.231 43.175 1.00 64.56 379 LYS A N 1
ATOM 3042 C CA . LYS A 1 379 ? -4.762 6.314 42.339 1.00 64.56 379 LYS A CA 1
ATOM 3043 C C . LYS A 1 379 ? -5.812 7.387 42.054 1.00 64.56 379 LYS A C 1
ATOM 3045 O O . LYS A 1 379 ? -5.576 8.560 42.320 1.00 64.56 379 LYS A O 1
ATOM 3050 N N . TRP A 1 380 ? -7.000 7.005 41.581 1.00 61.53 380 TRP A N 1
ATOM 3051 C CA . TRP A 1 380 ? -7.992 8.000 41.151 1.00 61.53 380 TRP A CA 1
ATOM 3052 C C . TRP A 1 380 ? -8.907 8.517 42.265 1.00 61.53 380 TRP A C 1
ATOM 3054 O O . TRP A 1 380 ? -9.477 9.590 42.110 1.00 61.53 380 TRP A O 1
ATOM 3064 N N . ILE A 1 381 ? -9.024 7.842 43.418 1.00 61.53 381 ILE A N 1
ATOM 3065 C CA . ILE A 1 381 ? -9.674 8.451 44.599 1.00 61.53 381 ILE A CA 1
ATOM 3066 C C . ILE A 1 381 ? -8.889 9.674 45.101 1.00 61.53 381 ILE A C 1
ATOM 3068 O O . ILE A 1 381 ? -9.465 10.553 45.740 1.00 61.53 381 ILE A O 1
ATOM 3072 N N . LEU A 1 382 ? -7.589 9.746 44.797 1.00 52.53 382 LEU A N 1
ATOM 3073 C CA . LEU A 1 382 ? -6.732 10.888 45.113 1.00 52.53 382 LEU A CA 1
ATOM 3074 C C . LEU A 1 382 ? -6.777 11.993 44.043 1.00 52.53 382 LEU A C 1
ATOM 3076 O O . LEU A 1 382 ? -6.290 13.096 44.303 1.00 52.53 382 LEU A O 1
ATOM 3080 N N . VAL A 1 383 ? -7.391 11.747 42.876 1.00 55.38 383 VAL A N 1
ATOM 3081 C CA . VAL A 1 383 ? -7.695 12.809 41.909 1.00 55.38 383 VAL A CA 1
ATOM 3082 C C . VAL A 1 383 ? -8.689 13.744 42.591 1.00 55.38 383 VAL A C 1
ATOM 3084 O O . VAL A 1 383 ? -9.772 13.329 42.999 1.00 55.38 383 VAL A O 1
ATOM 3087 N N . LYS A 1 384 ? -8.300 15.015 42.747 1.00 52.50 384 LYS A N 1
ATOM 3088 C CA . LYS A 1 384 ? -8.990 16.057 43.538 1.00 52.50 384 LYS A CA 1
ATOM 3089 C C . LYS A 1 384 ? -10.458 16.322 43.151 1.00 52.50 384 LYS A C 1
ATOM 3091 O O . LYS A 1 384 ? -11.095 17.161 43.784 1.00 52.50 384 LYS A O 1
ATOM 3096 N N . ASP A 1 385 ? -10.992 15.636 42.143 1.00 57.34 385 ASP A N 1
ATOM 3097 C CA . ASP A 1 385 ? -12.344 15.806 41.624 1.00 57.34 385 ASP A CA 1
ATOM 3098 C C . ASP A 1 385 ? -13.096 14.463 41.433 1.00 57.34 385 ASP A C 1
ATOM 3100 O O . ASP A 1 385 ? -13.245 13.966 40.312 1.00 57.34 385 ASP A O 1
ATOM 3104 N N . PRO A 1 386 ? -13.627 13.857 42.514 1.00 55.72 386 PRO A N 1
ATOM 3105 C CA . PRO A 1 386 ? -14.512 12.692 42.427 1.00 55.72 386 PRO A CA 1
ATOM 3106 C C . PRO A 1 386 ? -15.829 12.982 41.682 1.00 55.72 386 PRO A C 1
ATOM 3108 O O . PRO A 1 386 ? -16.464 12.047 41.184 1.00 55.72 386 PRO A O 1
ATOM 3111 N N . PHE A 1 387 ? -16.237 14.254 41.556 1.00 57.34 387 PHE A N 1
ATOM 3112 C CA . PHE A 1 387 ? -17.372 14.633 40.709 1.00 57.34 387 PHE A CA 1
ATOM 3113 C C . PHE A 1 387 ? -17.039 14.435 39.231 1.00 57.34 387 PHE A C 1
ATOM 3115 O O . PHE A 1 387 ? -17.898 13.959 38.490 1.00 57.34 387 PHE A O 1
ATOM 3122 N N . GLY A 1 388 ? -15.790 14.697 38.837 1.00 57.62 388 GLY A N 1
ATOM 3123 C CA . GLY A 1 388 ? -15.226 14.385 37.528 1.00 57.62 388 GLY A CA 1
ATOM 3124 C C . GLY A 1 388 ? -15.530 12.955 37.098 1.00 57.62 388 GLY A C 1
ATOM 3125 O O . GLY A 1 388 ? -16.184 12.764 36.086 1.00 57.62 388 GLY A O 1
ATOM 3126 N N . VAL A 1 389 ? -15.182 11.944 37.898 1.00 59.97 389 VAL A N 1
ATOM 3127 C CA . VAL A 1 389 ? -15.415 10.519 37.565 1.00 59.97 389 VAL A CA 1
ATOM 3128 C C . VAL A 1 389 ? -16.903 10.176 37.435 1.00 59.97 389 VAL A C 1
ATOM 3130 O O . VAL A 1 389 ? -17.318 9.486 36.498 1.00 59.97 389 VAL A O 1
ATOM 3133 N N . ILE A 1 390 ? -17.731 10.675 38.358 1.00 62.84 390 ILE A N 1
ATOM 3134 C CA . ILE A 1 390 ? -19.173 10.396 38.374 1.00 62.84 390 ILE A CA 1
ATOM 3135 C C . ILE A 1 390 ? -19.872 11.043 37.166 1.00 62.84 390 ILE A C 1
ATOM 3137 O O . ILE A 1 390 ? -20.706 10.402 36.519 1.00 62.84 390 ILE A O 1
ATOM 3141 N N . PHE A 1 391 ? -19.530 12.287 36.827 1.00 61.41 391 PHE A N 1
ATOM 3142 C CA . PHE A 1 391 ? -20.112 12.995 35.683 1.00 61.41 391 PHE A CA 1
ATOM 3143 C C . PHE A 1 391 ? -19.512 12.570 34.340 1.00 61.41 391 PHE A C 1
ATOM 3145 O O . PHE A 1 391 ? -20.258 12.421 33.378 1.00 61.41 391 PHE A O 1
ATOM 3152 N N . CYS A 1 392 ? -18.198 12.352 34.265 1.00 58.06 392 CYS A N 1
ATOM 3153 C CA . CYS A 1 392 ? -17.487 11.971 33.042 1.00 58.06 392 CYS A CA 1
ATOM 3154 C C . CYS A 1 392 ? -17.816 10.550 32.581 1.00 58.06 392 CYS A C 1
ATOM 3156 O O . CYS A 1 392 ? -17.949 10.318 31.384 1.00 58.06 392 CYS A O 1
ATOM 3158 N N . LEU A 1 393 ? -17.884 9.593 33.512 1.00 63.09 393 LEU A N 1
ATOM 3159 C CA . LEU A 1 393 ? -17.897 8.167 33.180 1.00 63.09 393 LEU A CA 1
ATOM 3160 C C . LEU A 1 393 ? -19.211 7.507 33.601 1.00 63.09 393 LEU A C 1
ATOM 3162 O O . LEU A 1 393 ? -19.911 6.925 32.778 1.00 63.09 393 LEU A O 1
ATOM 3166 N N . ILE A 1 394 ? -19.588 7.624 34.875 1.00 67.19 394 ILE A N 1
ATOM 3167 C CA . ILE A 1 394 ? -20.735 6.883 35.421 1.00 67.19 394 ILE A CA 1
ATOM 3168 C C . ILE A 1 394 ? -22.058 7.404 34.843 1.00 67.19 394 ILE A C 1
ATOM 3170 O O . ILE A 1 394 ? -22.905 6.615 34.431 1.00 67.19 394 ILE A O 1
ATOM 3174 N N . THR A 1 395 ? -22.239 8.723 34.758 1.00 66.38 395 THR A N 1
ATOM 3175 C CA . THR A 1 395 ? -23.497 9.328 34.291 1.00 66.38 395 THR A CA 1
ATOM 3176 C C . THR A 1 395 ? -23.816 8.995 32.823 1.00 66.38 395 THR A C 1
ATOM 3178 O O . THR A 1 395 ? -24.943 8.566 32.558 1.00 66.38 395 THR A O 1
ATOM 3181 N N . PRO A 1 396 ? -22.877 9.112 31.860 1.00 65.19 396 PRO A N 1
ATOM 3182 C CA . PRO A 1 396 ? -23.122 8.690 30.481 1.00 65.19 396 PRO A CA 1
ATOM 3183 C C . PRO A 1 396 ? -23.418 7.193 30.352 1.00 65.19 396 PRO A C 1
ATOM 3185 O O . PRO A 1 396 ? -24.302 6.810 29.590 1.00 65.19 396 PRO A O 1
ATOM 3188 N N . LEU A 1 397 ? -22.749 6.345 31.140 1.00 65.25 397 LEU A N 1
ATOM 3189 C CA . LEU A 1 397 ? -22.983 4.898 31.131 1.00 65.25 397 LEU A CA 1
ATOM 3190 C C . LEU A 1 397 ? -24.352 4.520 31.716 1.00 65.25 397 LEU A C 1
ATOM 3192 O O . LEU A 1 397 ? -25.033 3.649 31.174 1.00 65.25 397 LEU A O 1
ATOM 3196 N N . ILE A 1 398 ? -24.805 5.216 32.765 1.00 66.69 398 ILE A N 1
ATOM 3197 C CA . ILE A 1 398 ? -26.170 5.073 33.297 1.00 66.69 398 ILE A CA 1
ATOM 3198 C C . ILE A 1 398 ? -27.204 5.473 32.240 1.00 66.69 398 ILE A C 1
ATOM 3200 O O . ILE A 1 398 ? -28.197 4.767 32.081 1.00 66.69 398 ILE A O 1
ATOM 3204 N N . ARG A 1 399 ? -26.977 6.563 31.493 1.00 63.78 399 ARG A N 1
ATOM 3205 C CA . ARG A 1 399 ? -27.876 6.983 30.403 1.00 63.78 399 ARG A CA 1
ATOM 3206 C C . ARG A 1 399 ? -27.944 5.938 29.291 1.00 63.78 399 ARG A C 1
ATOM 3208 O O . ARG A 1 399 ? -29.039 5.532 28.924 1.00 63.78 399 ARG A O 1
ATOM 3215 N N . LEU A 1 400 ? -26.798 5.411 28.856 1.00 64.31 400 LEU A N 1
ATOM 3216 C CA . LEU A 1 400 ? -26.750 4.324 27.872 1.00 64.31 400 LEU A CA 1
ATOM 3217 C C . LEU A 1 400 ? -27.523 3.080 28.341 1.00 64.31 400 LEU A C 1
ATOM 3219 O O . LEU A 1 400 ? -28.204 2.436 27.545 1.00 64.31 400 LEU A O 1
ATOM 3223 N N . SER A 1 401 ? -27.465 2.756 29.635 1.00 61.94 401 SER A N 1
ATOM 3224 C CA . SER A 1 401 ? -28.250 1.665 30.223 1.00 61.94 401 SER A CA 1
ATOM 3225 C C . SER A 1 401 ? -29.755 1.974 30.277 1.00 61.94 401 SER A C 1
ATOM 3227 O O . SER A 1 401 ? -30.583 1.125 29.929 1.00 61.94 401 SER A O 1
ATOM 3229 N N . ALA A 1 402 ? -30.120 3.205 30.649 1.00 60.94 402 ALA A N 1
ATOM 3230 C CA . ALA A 1 402 ? -31.503 3.674 30.738 1.00 60.94 402 ALA A CA 1
ATOM 3231 C C . ALA A 1 402 ? -32.209 3.730 29.372 1.00 60.94 402 ALA A C 1
ATOM 3233 O O . ALA A 1 402 ? -33.384 3.369 29.288 1.00 60.94 402 ALA A O 1
ATOM 3234 N N . ASP A 1 403 ? -31.482 4.066 28.302 1.00 59.72 403 ASP A N 1
ATOM 3235 C CA . ASP A 1 403 ? -31.984 4.125 26.919 1.00 59.72 403 ASP A CA 1
ATOM 3236 C C . ASP A 1 403 ? -32.257 2.734 26.306 1.00 59.72 403 ASP A C 1
ATOM 3238 O O . ASP A 1 403 ? -32.579 2.596 25.126 1.00 59.72 403 ASP A O 1
ATOM 3242 N N . GLY A 1 404 ? -32.150 1.662 27.098 1.00 54.31 404 GLY A N 1
ATOM 3243 C CA . GLY A 1 404 ? -32.519 0.307 26.688 1.00 54.31 404 GLY A CA 1
ATOM 3244 C C . GLY A 1 404 ? -31.488 -0.391 25.799 1.00 54.31 404 GLY A C 1
ATOM 3245 O O . GLY A 1 404 ? -31.680 -1.563 25.471 1.00 54.31 404 GLY A O 1
ATOM 3246 N N . LEU A 1 405 ? -30.364 0.263 25.485 1.00 54.38 405 LEU A N 1
ATOM 3247 C CA . LEU A 1 405 ? -29.243 -0.320 24.736 1.00 54.38 405 LEU A CA 1
ATOM 3248 C C . LEU A 1 405 ? -28.610 -1.524 25.465 1.00 54.38 405 LEU A C 1
ATOM 3250 O O . LEU A 1 405 ? -27.993 -2.367 24.819 1.00 54.38 405 LEU A O 1
ATOM 3254 N N . TRP A 1 406 ? -28.815 -1.643 26.783 1.00 51.88 406 TRP A N 1
ATOM 3255 C CA . TRP A 1 406 ? -28.253 -2.693 27.645 1.00 51.88 406 TRP A CA 1
ATOM 3256 C C . TRP A 1 406 ? -29.230 -3.825 28.000 1.00 51.88 406 TRP A C 1
ATOM 3258 O O . TRP A 1 406 ? -28.819 -4.837 28.563 1.00 51.88 406 TRP A O 1
ATOM 3268 N N . ARG A 1 407 ? -30.523 -3.727 27.647 1.00 46.19 407 ARG A N 1
ATOM 3269 C CA . ARG A 1 407 ? -31.548 -4.734 28.020 1.00 46.19 407 ARG A CA 1
ATOM 3270 C C . ARG A 1 407 ? -31.443 -6.077 27.269 1.00 46.19 407 ARG A C 1
ATOM 3272 O O . ARG A 1 407 ? -32.361 -6.887 27.345 1.00 46.19 407 ARG A O 1
ATOM 3279 N N . LYS A 1 408 ? -30.349 -6.334 26.543 1.00 38.91 408 LYS A N 1
ATOM 3280 C CA . LYS A 1 408 ? -30.112 -7.576 25.780 1.00 38.91 408 LYS A CA 1
ATOM 3281 C C . LYS A 1 408 ? -28.792 -8.277 26.124 1.00 38.91 408 LYS A C 1
ATOM 3283 O O . LYS A 1 408 ? -28.228 -8.955 25.274 1.00 38.91 408 LYS A O 1
ATOM 3288 N N . ILE A 1 409 ? -28.297 -8.135 27.350 1.00 34.62 409 ILE A N 1
ATOM 3289 C CA . ILE A 1 409 ? -27.229 -9.001 27.867 1.00 34.62 409 ILE A CA 1
ATOM 3290 C C . ILE A 1 409 ? -27.930 -10.126 28.645 1.00 34.62 409 ILE A C 1
ATOM 3292 O O . ILE A 1 409 ? -28.549 -9.823 29.667 1.00 34.62 409 ILE A O 1
ATOM 3296 N N . PRO A 1 410 ? -27.938 -11.387 28.166 1.00 29.06 410 PRO A N 1
ATOM 3297 C CA . PRO A 1 410 ? -28.441 -12.497 28.965 1.00 29.06 410 PRO A CA 1
ATOM 3298 C C . PRO A 1 410 ? -27.583 -12.624 30.226 1.00 29.06 410 PRO A C 1
ATOM 3300 O O . PRO A 1 410 ? -26.370 -12.413 30.161 1.00 29.06 410 PRO A O 1
ATOM 3303 N N . ALA A 1 411 ? -28.255 -12.905 31.341 1.00 31.39 411 ALA A N 1
ATOM 3304 C CA . ALA A 1 411 ? -27.674 -13.056 32.671 1.00 31.39 411 ALA A CA 1
ATOM 3305 C C . ALA A 1 411 ? -26.525 -14.072 32.724 1.00 31.39 411 ALA A C 1
ATOM 3307 O O . ALA A 1 411 ? -26.611 -15.093 32.000 1.00 31.39 411 ALA A O 1
#

Organism: Fusarium oxysporum f. sp. cubense (NCBI:txid61366)

pLDDT: mean 73.62, std 22.16, range [25.33, 97.31]

Secondary structure (DSSP, 8-state):
------------EEEEEE-TT--EEEEEEE--TTTS--S--GGGTTS-----S-------S--SS-TTS----TT-------GGGGGGGGGSTTHHHHHHHHHHHHHH-HHHHHHHHHHHHHHHHHTT--HHHHHHHHHHHHHHHHHHT-HHHHHHHHHH-HHHHHHHHHHHHHHHTTT-GGG--HHHHHHHHHTS-HHHHHHHHHHHHHHHHHH-HHHHHHHHHHHHHHHHHHHHH-----GGGHHHHHHHHHHTTT-HHHIIIIIHHHHHTS--SHHHHHHHHHHHHHHHHTTTSGGGTTHHHHHHHHHHHSTTTTS--GGGGSPPTT-TT--S-HHHHHTHHHHHHHHHHHHHT-HHHHHHHHHHHHHHHHHTHHHHTTSS-HHHHIIIIIHHHHHHHHTTTTTT---

Radius of gyration: 35.24 Å; chains: 1; bounding box: 77×65×106 Å